Protein AF-A0A7Y5U9M5-F1 (afdb_monomer_lite)

Radius of gyration: 32.11 Å; chains: 1; bounding box: 83×73×86 Å

pLDDT: mean 71.83, std 17.5, range [29.53, 98.44]

Foldseek 3Di:
DQDPVNVVVLVVVLVVLLVLLLLLLLLLVVLVDDDDPVSCVVNCVVCVVLVDDDPSVLSNDPVSVVVSLVRVLVSCCVPPNNVSSLSSVLSNQVNNVDDDDDDDPDDDLPPDAAGDDVNLVSLVVVLVVCVPDDDVSVVVCVVVNSNSVSRNVNVVLVVQLVVLLVVLVVVVVVVVVVCVVDVPDPDPLQQPPFDLSLLLLLLLLLLLLQLLLCQFQPPQWDWDDFVSQQKTKIDRVVRWIKIKGDDPFWIKIFTADPVLQPPVLLDQLVRADLCVQVPPPDPVCVVVNVVRCPPPSNRTQHMAIDGPVDGDGRPRPDPLRSLLVSLSRGDLVCCLDPPPVNDPSSQWADPLSSVLSSVQSNQLSNQEEEQDPVNLCRSLPQQTGPVSDDRGQRDPVSVVVSQVSSVSSRYHYDHDPVSNVVSVVVVVVVLVVVPVVQDDPLQVQCLVCLLVLPLVSVVVSVVVVHDQFFWHAQPPDPPLDRDGTGGSLSNNLSSVSVNSNVSSVVSPRDQDDPDDDGSLQSCLVVLPLVSNLSSLVRVPDLQPVPVVSLLSNLVRHDLSSNVSCLVSNNCVDPDPCLVVSLVVCVVVVNPVSSVVVVVSVVVD

Structure (mmCIF, N/CA/C/O backbone):
data_AF-A0A7Y5U9M5-F1
#
_entry.id   AF-A0A7Y5U9M5-F1
#
loop_
_atom_site.group_PDB
_atom_site.id
_atom_site.type_symbol
_atom_site.label_atom_id
_atom_site.label_alt_id
_atom_site.label_comp_id
_atom_site.label_asym_id
_atom_site.label_entity_id
_atom_site.label_seq_id
_atom_site.pdbx_PDB_ins_code
_atom_site.Cartn_x
_atom_site.Cartn_y
_atom_site.Cartn_z
_atom_site.occupancy
_atom_site.B_iso_or_equiv
_atom_site.auth_seq_id
_atom_site.auth_comp_id
_atom_site.auth_asym_id
_atom_site.auth_atom_id
_atom_site.pdbx_PDB_model_num
ATOM 1 N N . MET A 1 1 ? -13.074 -45.684 49.485 1.00 35.47 1 MET A N 1
ATOM 2 C CA . MET A 1 1 ? -12.144 -45.750 48.340 1.00 35.47 1 MET A CA 1
ATOM 3 C C . MET A 1 1 ? -12.939 -46.248 47.148 1.00 35.47 1 MET A C 1
ATOM 5 O O . MET A 1 1 ? -13.396 -47.381 47.178 1.00 35.47 1 MET A O 1
ATOM 9 N N . SER A 1 2 ? -13.205 -45.363 46.191 1.00 40.41 2 SER A N 1
ATOM 10 C CA . SER A 1 2 ? -13.848 -45.695 44.913 1.00 40.41 2 SER A CA 1
ATOM 11 C C . SER A 1 2 ? -12.872 -46.518 44.072 1.00 40.41 2 SER A C 1
ATOM 13 O O . SER A 1 2 ? -11.686 -46.189 44.046 1.00 40.41 2 SER A O 1
ATOM 15 N N . THR A 1 3 ? -13.321 -47.587 43.414 1.00 57.59 3 THR A N 1
ATOM 16 C CA . THR A 1 3 ? -12.442 -48.372 42.531 1.00 57.59 3 THR A CA 1
ATOM 17 C C . THR A 1 3 ? -12.137 -47.595 41.242 1.00 57.59 3 THR A C 1
ATOM 19 O O . THR A 1 3 ? -12.867 -46.674 40.874 1.00 57.59 3 THR A O 1
ATOM 22 N N . ALA A 1 4 ? -11.064 -47.944 40.524 1.00 40.47 4 ALA A N 1
ATOM 23 C CA . ALA A 1 4 ? -10.735 -47.318 39.234 1.00 40.47 4 ALA A CA 1
ATOM 24 C C . ALA A 1 4 ? -11.884 -47.450 38.208 1.00 40.47 4 ALA A C 1
ATOM 26 O O . ALA A 1 4 ? -12.115 -46.553 37.398 1.00 40.47 4 ALA A O 1
ATOM 27 N N . THR A 1 5 ? -12.652 -48.538 38.296 1.00 49.06 5 THR A N 1
ATOM 28 C CA . THR A 1 5 ? -13.849 -48.788 37.485 1.00 49.06 5 THR A CA 1
ATOM 29 C C . THR A 1 5 ? -14.999 -47.849 37.852 1.00 49.06 5 THR A C 1
ATOM 31 O O . THR A 1 5 ? -15.669 -47.328 36.963 1.00 49.06 5 THR A O 1
ATOM 34 N N . ASP A 1 6 ? -15.195 -47.559 39.141 1.00 47.66 6 ASP A N 1
ATOM 35 C CA . ASP A 1 6 ? -16.184 -46.572 39.591 1.00 47.66 6 ASP A CA 1
ATOM 36 C C . ASP A 1 6 ? -15.837 -45.166 39.081 1.00 47.66 6 ASP A C 1
ATOM 38 O O . ASP A 1 6 ? -16.722 -44.432 38.647 1.00 47.66 6 ASP A O 1
ATOM 42 N N . MET A 1 7 ? -14.545 -44.823 39.028 1.00 43.31 7 MET A N 1
ATOM 43 C CA . MET A 1 7 ? -14.071 -43.525 38.535 1.00 43.31 7 MET A CA 1
ATOM 44 C C . MET A 1 7 ? -14.220 -43.379 37.012 1.00 43.31 7 MET A C 1
ATOM 46 O O . MET A 1 7 ? -14.687 -42.342 36.540 1.00 43.31 7 MET A O 1
ATOM 50 N N . GLN A 1 8 ? -13.923 -44.427 36.232 1.00 47.78 8 GLN A N 1
ATOM 51 C CA . GLN A 1 8 ? -14.200 -44.447 34.787 1.00 47.78 8 GLN A CA 1
ATOM 52 C C . GLN A 1 8 ? -15.697 -44.330 34.484 1.00 47.78 8 GLN A C 1
ATOM 54 O O . GLN A 1 8 ? -16.087 -43.571 33.596 1.00 47.78 8 GLN A O 1
ATOM 59 N N . ASN A 1 9 ? -16.544 -45.022 35.250 1.00 54.66 9 ASN A N 1
ATOM 60 C CA . ASN A 1 9 ? -17.996 -44.912 35.121 1.00 54.66 9 ASN A CA 1
ATOM 61 C C . ASN A 1 9 ? -18.490 -43.497 35.458 1.00 54.66 9 ASN A C 1
ATOM 63 O O . ASN A 1 9 ? -19.396 -42.984 34.802 1.00 54.66 9 ASN A O 1
ATOM 67 N N . HIS A 1 10 ? -17.882 -42.840 36.448 1.00 51.94 10 HIS A N 1
ATOM 68 C CA . HIS A 1 10 ? -18.215 -41.467 36.831 1.00 51.94 10 HIS A CA 1
ATOM 69 C C . HIS A 1 10 ? -17.787 -40.447 35.762 1.00 51.94 10 HIS A C 1
ATOM 71 O O . HIS A 1 10 ? -18.554 -39.549 35.418 1.00 51.94 10 HIS A O 1
ATOM 77 N N . MET A 1 11 ? -16.613 -40.636 35.154 1.00 48.91 11 MET A N 1
ATOM 78 C CA . MET A 1 11 ? -16.117 -39.805 34.048 1.00 48.91 11 MET A CA 1
ATOM 79 C C . MET A 1 11 ? -16.926 -39.984 32.761 1.00 48.91 11 MET A C 1
ATOM 81 O O . MET A 1 11 ? -17.220 -39.004 32.073 1.00 48.91 11 MET A O 1
ATOM 85 N N . GLN A 1 12 ? -17.335 -41.215 32.444 1.00 63.88 12 GLN A N 1
ATOM 86 C CA . GLN A 1 12 ? -18.199 -41.472 31.293 1.00 63.88 12 GLN A CA 1
ATOM 87 C C . GLN A 1 12 ? -19.565 -40.794 31.472 1.00 63.88 12 GLN A C 1
ATOM 89 O O . GLN A 1 12 ? -20.034 -40.127 30.555 1.00 63.88 12 GLN A O 1
ATOM 94 N N . ARG A 1 13 ? -20.134 -40.831 32.686 1.00 60.91 13 ARG A N 1
ATOM 95 C CA . ARG A 1 13 ? -21.370 -40.103 33.021 1.00 60.91 13 ARG A CA 1
ATOM 96 C C . ARG A 1 13 ? -21.237 -38.591 32.832 1.00 60.91 13 ARG A C 1
ATOM 98 O O . ARG A 1 13 ? -22.151 -37.980 32.289 1.00 60.91 13 ARG A O 1
ATOM 105 N N . TYR A 1 14 ? -20.116 -37.979 33.219 1.00 55.31 14 TYR A N 1
ATOM 106 C CA . TYR A 1 14 ? -19.903 -36.545 32.979 1.00 55.31 14 TYR A CA 1
ATOM 107 C C . TYR A 1 14 ? -19.755 -36.203 31.495 1.00 55.31 14 TYR A C 1
ATOM 109 O O . TYR A 1 14 ? -20.296 -35.190 31.051 1.00 55.31 14 TYR A O 1
ATOM 117 N N . ARG A 1 15 ? -19.097 -37.060 30.704 1.00 60.75 15 ARG A N 1
ATOM 118 C CA . ARG A 1 15 ? -19.025 -36.899 29.242 1.00 60.75 15 ARG A CA 1
ATOM 119 C C . ARG A 1 15 ? -20.397 -37.021 28.584 1.00 60.75 15 ARG A C 1
ATOM 121 O O . ARG A 1 15 ? -20.705 -36.241 27.685 1.00 60.75 15 ARG A O 1
ATOM 128 N N . ASP A 1 16 ? -21.223 -37.954 29.043 1.00 64.31 16 ASP A N 1
ATOM 129 C CA . ASP A 1 16 ? -22.574 -38.153 28.519 1.00 64.31 16 ASP A CA 1
ATOM 130 C C . ASP A 1 16 ? -23.495 -36.978 28.895 1.00 64.31 16 ASP A C 1
ATOM 132 O O . ASP A 1 16 ? -24.218 -36.472 28.038 1.00 64.31 16 ASP A O 1
ATOM 136 N N . LEU A 1 17 ? -23.393 -36.453 30.124 1.00 58.62 17 LEU A N 1
ATOM 137 C CA . LEU A 1 17 ? -24.101 -35.240 30.562 1.00 58.62 17 LEU A CA 1
ATOM 138 C C . LEU A 1 17 ? -23.657 -33.986 29.794 1.00 58.62 17 LEU A C 1
ATOM 140 O O . LEU A 1 17 ? -24.492 -33.148 29.445 1.00 58.62 17 LEU A O 1
ATOM 144 N N . TRP A 1 18 ? -22.363 -33.867 29.489 1.00 59.00 18 TRP A N 1
ATOM 145 C CA . TRP A 1 18 ? -21.826 -32.783 28.665 1.00 59.00 18 TRP A CA 1
ATOM 146 C C . TRP A 1 18 ? -22.365 -32.851 27.232 1.00 59.00 18 TRP A C 1
ATOM 148 O O . TRP A 1 18 ? -22.910 -31.872 26.722 1.00 59.00 18 TRP A O 1
ATOM 158 N N . ARG A 1 19 ? -22.298 -34.029 26.596 1.00 63.88 19 ARG A N 1
ATOM 159 C CA . ARG A 1 19 ? -22.855 -34.269 25.251 1.00 63.88 19 ARG A CA 1
ATOM 160 C C . ARG A 1 19 ? -24.357 -34.003 25.196 1.00 63.88 19 ARG A C 1
ATOM 162 O O . ARG A 1 19 ? -24.828 -33.393 24.236 1.00 63.88 19 ARG A O 1
ATOM 169 N N . LEU A 1 20 ? -25.092 -34.400 26.235 1.00 66.44 20 LEU A N 1
ATOM 170 C CA . LEU A 1 20 ? -26.520 -34.126 26.361 1.00 66.44 20 LEU A CA 1
ATOM 171 C C . LEU A 1 20 ? -26.799 -32.618 26.398 1.00 66.44 20 LEU A C 1
ATOM 173 O O . LEU A 1 20 ? -27.662 -32.154 25.657 1.00 66.44 20 LEU A O 1
ATOM 177 N N . GLY A 1 21 ? -26.049 -31.854 27.202 1.00 65.00 21 GLY A N 1
ATOM 178 C CA . GLY A 1 21 ? -26.156 -30.392 27.263 1.00 65.00 21 GLY A CA 1
ATOM 179 C C . GLY A 1 21 ? -25.897 -29.718 25.911 1.00 65.00 21 GLY A C 1
ATOM 180 O O . GLY A 1 21 ? -26.667 -28.849 25.498 1.00 65.00 21 GLY A O 1
ATOM 181 N N . LEU A 1 22 ? -24.881 -30.180 25.174 1.00 57.81 22 LEU A N 1
ATOM 182 C CA . LEU A 1 22 ? -24.557 -29.679 23.833 1.00 57.81 22 LEU A CA 1
ATOM 183 C C . LEU A 1 22 ? -25.668 -29.968 22.805 1.00 57.81 22 LEU A C 1
ATOM 185 O O . LEU A 1 22 ? -26.061 -29.075 22.049 1.00 57.81 22 LEU A O 1
ATOM 189 N N . HIS A 1 23 ? -26.209 -31.192 22.772 1.00 62.47 23 HIS A N 1
ATOM 190 C CA . HIS A 1 23 ? -27.311 -31.553 21.867 1.00 62.47 23 HIS A CA 1
ATOM 191 C C . HIS A 1 23 ? -28.582 -30.751 22.146 1.00 62.47 23 HIS A C 1
ATOM 193 O O . HIS A 1 23 ? -29.261 -30.301 21.222 1.00 62.47 23 HIS A O 1
ATOM 199 N N . PHE A 1 24 ? -28.876 -30.513 23.417 1.00 62.59 24 PHE A N 1
ATOM 200 C CA . PHE A 1 24 ? -30.044 -29.749 23.822 1.00 62.59 24 PHE A CA 1
ATOM 201 C C . PHE A 1 24 ? -29.973 -28.276 23.424 1.00 62.59 24 PHE A C 1
ATOM 203 O O . PHE A 1 24 ? -30.939 -27.724 22.898 1.00 62.59 24 PHE A O 1
ATOM 210 N N . ALA A 1 25 ? -28.819 -27.648 23.637 1.00 61.28 25 ALA A N 1
ATOM 211 C CA . ALA A 1 25 ? -28.584 -26.265 23.249 1.00 61.28 25 ALA A CA 1
ATOM 212 C C . ALA A 1 25 ? -28.542 -26.084 21.719 1.00 61.28 25 ALA A C 1
ATOM 214 O O . ALA A 1 25 ? -28.871 -25.014 21.205 1.00 61.28 25 ALA A O 1
ATOM 215 N N . SER A 1 26 ? -28.184 -27.133 20.970 1.00 60.69 26 SER A N 1
ATOM 216 C CA . SER A 1 26 ? -28.336 -27.171 19.510 1.00 60.69 26 SER A CA 1
ATOM 217 C C . SER A 1 26 ? -29.819 -27.199 19.095 1.00 60.69 26 SER A C 1
ATOM 219 O O . SER A 1 26 ? -30.265 -26.363 18.305 1.00 60.69 26 SER A O 1
ATOM 221 N N . LEU A 1 27 ? -30.631 -28.069 19.709 1.00 59.12 27 LEU A N 1
ATOM 222 C CA . LEU A 1 27 ? -32.081 -28.141 19.464 1.00 59.12 27 LEU A CA 1
ATOM 223 C C . LEU A 1 27 ? -32.822 -26.849 19.842 1.00 59.12 27 LEU A C 1
ATOM 225 O O . LEU A 1 27 ? -33.744 -26.436 19.139 1.00 59.12 27 LEU A O 1
ATOM 229 N N . ALA A 1 28 ? -32.406 -26.193 20.927 1.00 59.50 28 ALA A N 1
ATOM 230 C CA . ALA A 1 28 ? -32.986 -24.942 21.413 1.00 59.50 28 ALA A CA 1
ATOM 231 C C . ALA A 1 28 ? -32.762 -23.743 20.466 1.00 59.50 28 ALA A C 1
ATOM 233 O O . ALA A 1 28 ? -33.541 -22.785 20.514 1.00 59.50 28 ALA A O 1
ATOM 234 N N . ARG A 1 29 ? -31.737 -23.806 19.599 1.00 61.91 29 ARG A N 1
ATOM 235 C CA . ARG A 1 29 ? -31.401 -22.769 18.604 1.00 61.91 29 ARG A CA 1
ATOM 236 C C . ARG A 1 29 ? -32.060 -22.983 17.239 1.00 61.91 29 ARG A C 1
ATOM 238 O O . ARG A 1 29 ? -32.345 -22.008 16.550 1.00 61.91 29 ARG A O 1
ATOM 245 N N . GLY A 1 30 ? -32.392 -24.222 16.869 1.00 53.19 30 GLY A N 1
ATOM 246 C CA . GLY A 1 30 ? -33.055 -24.542 15.593 1.00 53.19 30 GLY A CA 1
ATOM 247 C C . GLY A 1 30 ? -34.538 -24.135 15.478 1.00 53.19 30 GLY A C 1
ATOM 248 O O . GLY A 1 30 ? -35.141 -24.301 14.418 1.00 53.19 30 GLY A O 1
ATOM 249 N N . SER A 1 31 ? -35.164 -23.601 16.533 1.00 46.44 31 SER A N 1
ATOM 250 C CA . SER A 1 31 ? -36.631 -23.539 16.671 1.00 46.44 31 SER A CA 1
ATOM 251 C C . SER A 1 31 ? -37.363 -22.397 15.945 1.00 46.44 31 SER A C 1
ATOM 253 O O . SER A 1 31 ? -38.561 -22.219 16.162 1.00 46.44 31 SER A O 1
ATOM 255 N N . ARG A 1 32 ? -36.731 -21.679 15.001 1.00 44.66 32 ARG A N 1
ATOM 256 C CA . ARG A 1 32 ? -37.495 -20.838 14.047 1.00 44.66 32 ARG A CA 1
ATOM 257 C C . ARG A 1 32 ? -38.193 -21.653 12.946 1.00 44.66 32 ARG A C 1
ATOM 259 O O . ARG A 1 32 ? -39.055 -21.118 12.257 1.00 44.66 32 ARG A O 1
ATOM 266 N N . THR A 1 33 ? -37.899 -22.951 12.812 1.00 46.38 33 THR A N 1
ATOM 267 C CA . THR A 1 33 ? -38.655 -23.878 11.949 1.00 46.38 33 THR A CA 1
ATOM 268 C C . THR A 1 33 ? -39.041 -25.157 12.700 1.00 46.38 33 THR A C 1
ATOM 270 O O . THR A 1 33 ? -38.422 -25.518 13.699 1.00 46.38 33 THR A O 1
ATOM 273 N N . LYS A 1 34 ? -40.125 -25.819 12.261 1.00 50.22 34 LYS A N 1
ATOM 274 C CA . LYS A 1 34 ? -40.703 -27.013 12.906 1.00 50.22 34 LYS A CA 1
ATOM 275 C C . LYS A 1 34 ? -39.633 -28.094 13.126 1.00 50.22 34 LYS A C 1
ATOM 277 O O . LYS A 1 34 ? -39.193 -28.728 12.168 1.00 50.22 34 LYS A O 1
ATOM 282 N N . LEU A 1 35 ? -39.267 -28.338 14.386 1.00 51.41 35 LEU A N 1
ATOM 283 C CA . LEU A 1 35 ? -38.399 -29.452 14.773 1.00 51.41 35 LEU A CA 1
ATOM 284 C C . LEU A 1 35 ? -39.036 -30.779 14.332 1.00 51.41 35 LEU A C 1
ATOM 286 O O . LEU A 1 35 ? -40.185 -31.074 14.672 1.00 51.41 35 LEU A O 1
ATOM 290 N N . LYS A 1 36 ? -38.298 -31.584 13.559 1.00 60.91 36 LYS A N 1
ATOM 291 C CA . LYS A 1 36 ? -38.749 -32.922 13.155 1.00 60.91 36 LYS A CA 1
ATOM 292 C C . LYS A 1 36 ? -38.707 -33.859 14.375 1.00 60.91 36 LYS A C 1
ATOM 294 O O . LYS A 1 36 ? -37.698 -33.848 15.078 1.00 60.91 36 LYS A O 1
ATOM 299 N N . PRO A 1 37 ? -39.724 -34.714 14.599 1.00 56.72 37 PRO A N 1
ATOM 300 C CA . PRO A 1 37 ? -39.758 -35.661 15.723 1.00 56.72 37 PRO A CA 1
ATOM 301 C C . PRO A 1 37 ? -38.482 -36.505 15.885 1.00 56.72 37 PRO A C 1
ATOM 303 O O . PRO A 1 37 ? -38.030 -36.724 17.002 1.00 56.72 37 PRO A O 1
ATOM 306 N N . ALA A 1 38 ? -37.838 -36.880 14.774 1.00 61.91 38 ALA A N 1
ATOM 307 C CA . ALA A 1 38 ? -36.602 -37.666 14.770 1.00 61.91 38 ALA A CA 1
ATOM 308 C C . ALA A 1 38 ? -35.398 -36.982 15.451 1.00 61.91 38 ALA A C 1
ATOM 310 O O . ALA A 1 38 ? -34.508 -37.671 15.933 1.00 61.91 38 ALA A O 1
ATOM 311 N N . ALA A 1 39 ? -35.362 -35.646 15.522 1.00 54.78 39 ALA A N 1
ATOM 312 C CA . ALA A 1 39 ? -34.284 -34.915 16.194 1.00 54.78 39 ALA A CA 1
ATOM 313 C C . ALA A 1 39 ? -34.460 -34.864 17.725 1.00 54.78 39 ALA A C 1
ATOM 315 O O . ALA A 1 39 ? -33.539 -34.487 18.442 1.00 54.78 39 ALA A O 1
ATOM 316 N N . ILE A 1 40 ? -35.648 -35.222 18.225 1.00 60.41 40 ILE A N 1
ATOM 317 C CA . ILE A 1 40 ? -36.034 -35.087 19.635 1.00 60.41 40 ILE A CA 1
ATOM 318 C C . ILE A 1 40 ? -35.917 -36.422 20.377 1.00 60.41 40 ILE A C 1
ATOM 320 O O . ILE A 1 40 ? -35.647 -36.416 21.577 1.00 60.41 40 ILE A O 1
ATOM 324 N N . GLU A 1 41 ? -36.081 -37.557 19.690 1.00 65.00 41 GLU A N 1
ATOM 325 C CA . GLU A 1 41 ? -36.071 -38.872 20.349 1.00 65.00 41 GLU A CA 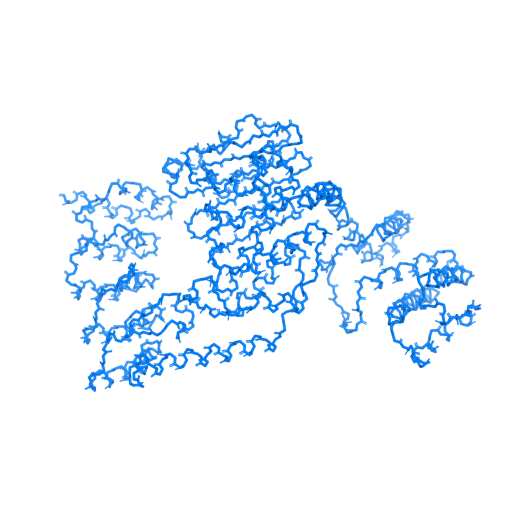1
ATOM 326 C C . GLU A 1 41 ? -34.776 -39.208 21.103 1.00 65.00 41 GLU A C 1
ATOM 328 O O . GLU A 1 41 ? -34.887 -39.585 22.267 1.00 65.00 41 GLU A O 1
ATOM 333 N N . PRO A 1 42 ? -33.560 -38.943 20.581 1.00 63.12 42 PRO A N 1
ATOM 334 C CA . PRO A 1 42 ? -32.332 -39.223 21.333 1.00 63.12 42 PRO A CA 1
ATOM 335 C C . PRO A 1 42 ? -32.248 -38.463 22.663 1.00 63.12 42 PRO A C 1
ATOM 337 O O . PRO A 1 42 ? -31.603 -38.897 23.611 1.00 63.12 42 PRO A O 1
ATOM 340 N N . VAL A 1 43 ? -32.902 -37.305 22.738 1.00 61.16 43 VAL A N 1
ATOM 341 C CA . VAL A 1 43 ? -32.942 -36.471 23.937 1.00 61.16 43 VAL A CA 1
ATOM 342 C C . VAL A 1 43 ? -34.038 -36.929 24.897 1.00 61.16 43 VAL A C 1
ATOM 344 O O . VAL A 1 43 ? -33.854 -36.882 26.116 1.00 61.16 43 VAL A O 1
ATOM 347 N N . ARG A 1 44 ? -35.171 -37.400 24.367 1.00 68.81 44 ARG A N 1
ATOM 348 C CA . ARG A 1 44 ? -36.243 -37.995 25.167 1.00 68.81 44 ARG A CA 1
ATOM 349 C C . ARG A 1 44 ? -35.776 -39.285 25.839 1.00 68.81 44 ARG A C 1
ATOM 351 O O . ARG A 1 44 ? -35.980 -39.412 27.042 1.00 68.81 44 ARG A O 1
ATOM 358 N N . ASP A 1 45 ? -35.073 -40.148 25.111 1.00 66.06 45 ASP A N 1
ATOM 359 C CA . ASP A 1 45 ? -34.551 -41.425 25.615 1.00 66.06 45 ASP A CA 1
ATOM 360 C C . ASP A 1 45 ? -33.601 -41.252 26.811 1.00 66.06 45 ASP A C 1
ATOM 362 O O . ASP A 1 45 ? -33.526 -42.115 27.684 1.00 66.06 45 ASP A O 1
ATOM 366 N N . VAL A 1 46 ? -32.901 -40.115 26.891 1.00 63.84 46 VAL A N 1
ATOM 367 C CA . VAL A 1 46 ? -32.001 -39.798 28.011 1.00 63.84 46 VAL A CA 1
ATOM 368 C C . VAL A 1 46 ? -32.739 -39.138 29.180 1.00 63.84 46 VAL A C 1
ATOM 370 O O . VAL A 1 46 ? -32.397 -39.368 30.338 1.00 63.84 46 VAL A O 1
ATOM 373 N N . LEU A 1 47 ? -33.760 -38.321 28.910 1.00 64.69 47 LEU A N 1
ATOM 374 C CA . LEU A 1 47 ? -34.474 -37.560 29.940 1.00 64.69 47 LEU A CA 1
ATOM 375 C C . LEU A 1 47 ? -35.635 -38.308 30.600 1.00 64.69 47 LEU A C 1
ATOM 377 O O . LEU A 1 47 ? -35.943 -38.058 31.768 1.00 64.69 47 LEU A O 1
ATOM 381 N N . GLU A 1 48 ? -36.286 -39.212 29.876 1.00 74.12 48 GLU A N 1
ATOM 382 C CA . GLU A 1 48 ? -37.430 -39.965 30.381 1.00 74.12 48 GLU A CA 1
ATOM 383 C C . GLU A 1 48 ? -37.057 -40.894 31.556 1.00 74.12 48 GLU A C 1
ATOM 385 O O . GLU A 1 48 ? -37.770 -40.867 32.565 1.00 74.12 48 GLU A O 1
ATOM 390 N N . PRO A 1 49 ? -35.898 -41.590 31.548 1.00 73.06 49 PRO A N 1
ATOM 391 C CA . PRO A 1 49 ? -35.396 -42.311 32.721 1.00 73.06 49 PRO A CA 1
ATOM 392 C C . PRO A 1 49 ? -35.093 -41.408 33.928 1.00 73.06 49 PRO A C 1
ATOM 394 O O . PRO A 1 49 ? -35.149 -41.866 35.068 1.00 73.06 49 PRO A O 1
ATOM 397 N N . LEU A 1 50 ? -34.810 -40.119 33.699 1.00 64.69 50 LEU A N 1
ATOM 398 C CA . LEU A 1 50 ? -34.603 -39.115 34.752 1.00 64.69 50 LEU A CA 1
ATOM 399 C C . LEU A 1 50 ? -35.930 -38.522 35.270 1.00 64.69 50 LEU A C 1
ATOM 401 O O . LEU A 1 50 ? -35.926 -37.629 36.119 1.00 64.69 50 LEU A O 1
ATOM 405 N N . GLY A 1 51 ? -37.075 -38.996 34.761 1.00 76.81 51 GLY A N 1
ATOM 406 C CA . GLY A 1 51 ? -38.408 -38.508 35.114 1.00 76.81 51 GLY A CA 1
ATOM 407 C C . GLY A 1 51 ? -38.740 -37.131 34.532 1.00 76.81 51 GLY A C 1
ATOM 408 O O . GLY A 1 51 ? -39.697 -36.495 34.979 1.00 76.81 51 GLY A O 1
ATOM 409 N N . VAL A 1 52 ? -37.971 -36.648 33.550 1.00 74.38 52 VAL A N 1
ATOM 410 C CA . VAL A 1 52 ? -38.181 -35.339 32.921 1.00 74.38 52 VAL A CA 1
ATOM 411 C C . VAL A 1 52 ? -38.987 -35.510 31.639 1.00 74.38 52 VAL A C 1
ATOM 413 O O . VAL A 1 52 ? -38.506 -36.047 30.645 1.00 74.38 52 VAL A O 1
ATOM 416 N N . ARG A 1 53 ? -40.223 -35.000 31.632 1.00 78.75 53 ARG A N 1
ATOM 417 C CA . ARG A 1 53 ? -41.044 -34.932 30.416 1.00 78.75 53 ARG A CA 1
ATOM 418 C C . ARG A 1 53 ? -40.816 -33.614 29.691 1.00 78.75 53 ARG A C 1
ATOM 420 O O . ARG A 1 53 ? -41.220 -32.550 30.155 1.00 78.75 53 ARG A O 1
ATOM 427 N N . LEU A 1 54 ? -40.199 -33.708 28.523 1.00 72.50 54 LEU A N 1
ATOM 428 C CA . LEU A 1 54 ? -39.958 -32.583 27.631 1.00 72.50 54 LEU A CA 1
ATOM 429 C C . LEU A 1 54 ? -41.257 -32.095 26.977 1.00 72.50 54 LEU A C 1
ATOM 431 O O . LEU A 1 54 ? -41.869 -32.813 26.186 1.00 72.50 54 LEU A O 1
ATOM 435 N N . ASN A 1 55 ? -41.647 -30.846 27.241 1.00 76.44 55 ASN A N 1
ATOM 436 C CA . ASN A 1 55 ? -42.685 -30.177 26.458 1.00 76.44 55 ASN A CA 1
ATOM 437 C C . ASN A 1 55 ? -42.036 -29.364 25.333 1.00 76.44 55 ASN A C 1
ATOM 439 O O . ASN A 1 55 ? -41.673 -28.203 25.507 1.00 76.44 55 ASN A O 1
ATOM 443 N N . VAL A 1 56 ? -41.915 -29.991 24.164 1.00 70.00 56 VAL A N 1
ATOM 444 C CA . VAL A 1 56 ? -41.271 -29.415 22.973 1.00 70.00 56 VAL A CA 1
ATOM 445 C C . VAL A 1 56 ? -41.922 -28.092 22.551 1.00 70.00 56 VAL A C 1
ATOM 447 O O . VAL A 1 56 ? -41.226 -27.184 22.108 1.00 70.00 56 VAL A O 1
ATOM 450 N N . GLY A 1 57 ? -43.237 -27.939 22.747 1.00 69.25 57 GLY A N 1
ATOM 451 C CA . GLY A 1 57 ? -43.949 -26.700 22.424 1.00 69.25 57 GLY A CA 1
ATOM 452 C C . GLY A 1 57 ? -43.498 -25.501 23.263 1.00 69.25 57 GLY A C 1
ATOM 453 O O . GLY A 1 57 ? -43.561 -24.372 22.789 1.00 69.25 57 GLY A O 1
ATOM 454 N N . LYS A 1 58 ? -42.987 -25.736 24.480 1.00 72.38 58 LYS A N 1
ATOM 455 C CA . LYS A 1 58 ? -42.450 -24.681 25.351 1.00 72.38 58 LYS A CA 1
ATOM 456 C C . LYS A 1 58 ? -41.006 -24.300 25.013 1.00 72.38 58 LYS A C 1
ATOM 458 O O . LYS A 1 58 ? -40.609 -23.184 25.302 1.00 72.38 58 LYS A O 1
ATOM 463 N N . LEU A 1 59 ? -40.236 -25.155 24.337 1.00 64.88 59 LEU A N 1
ATOM 464 C CA . LEU A 1 59 ? -38.864 -24.824 23.911 1.00 64.88 59 LEU A CA 1
ATOM 465 C C . LEU A 1 59 ? -38.796 -23.741 22.820 1.00 64.88 59 LEU A C 1
ATOM 467 O O . LEU A 1 59 ? -37.714 -23.242 22.511 1.00 64.88 59 LEU A O 1
ATOM 471 N N . ALA A 1 60 ? -39.937 -23.387 22.224 1.00 65.00 60 ALA A N 1
ATOM 472 C CA . ALA A 1 60 ? -40.039 -22.307 21.251 1.00 65.00 60 ALA A CA 1
ATOM 473 C C . ALA A 1 60 ? -39.975 -20.906 21.890 1.00 65.00 60 ALA A C 1
ATOM 475 O O . ALA A 1 60 ? -39.753 -19.933 21.173 1.00 65.00 60 ALA A O 1
ATOM 476 N N . THR A 1 61 ? -40.157 -20.789 23.211 1.00 72.50 61 THR A N 1
ATOM 477 C CA . THR A 1 61 ? -40.075 -19.515 23.938 1.00 72.50 61 THR A CA 1
ATOM 478 C C . THR A 1 61 ? -38.877 -19.502 24.882 1.00 72.50 61 THR A C 1
ATOM 480 O O . THR A 1 61 ? -38.453 -20.539 25.388 1.00 72.50 61 THR A O 1
ATOM 483 N N . GLU A 1 62 ? -38.321 -18.318 25.127 1.00 69.31 62 GLU A N 1
ATOM 484 C CA . GLU A 1 62 ? -37.191 -18.120 26.043 1.00 69.31 62 GLU A CA 1
ATOM 485 C C . GLU A 1 62 ? -37.522 -18.590 27.466 1.00 69.31 62 GLU A C 1
ATOM 487 O O . GLU A 1 62 ? -36.829 -19.445 28.010 1.00 69.31 62 GLU A O 1
ATOM 492 N N . GLU A 1 63 ? -38.682 -18.184 27.987 1.00 73.88 63 GLU A N 1
ATOM 493 C CA . GLU A 1 63 ? -39.191 -18.612 29.295 1.00 73.88 63 GLU A CA 1
ATOM 494 C C . GLU A 1 63 ? -39.344 -20.142 29.404 1.00 73.88 63 GLU A C 1
ATOM 496 O O . GLU A 1 63 ? -39.054 -20.751 30.436 1.00 73.88 63 GLU A O 1
ATOM 501 N N . GLY A 1 64 ? -39.760 -20.806 28.321 1.00 75.44 64 GLY A N 1
ATOM 502 C CA . GLY A 1 64 ? -39.871 -22.259 28.299 1.00 75.44 64 GLY A CA 1
ATOM 503 C C . GLY A 1 64 ? -38.525 -22.977 28.158 1.00 75.44 64 GLY A C 1
ATOM 504 O O . GLY A 1 64 ? -38.387 -24.090 28.679 1.00 75.44 64 GLY A O 1
ATOM 505 N N . ARG A 1 65 ? -37.513 -22.353 27.536 1.00 75.94 65 ARG A N 1
ATOM 506 C CA . ARG A 1 65 ? -36.125 -22.847 27.540 1.00 75.94 65 ARG A CA 1
ATOM 507 C C . ARG A 1 65 ? -35.518 -22.770 28.937 1.00 75.94 65 ARG A C 1
ATOM 509 O O . ARG A 1 65 ? -34.976 -23.774 29.397 1.00 75.94 65 ARG A O 1
ATOM 516 N N . ASP A 1 66 ? -35.705 -21.663 29.646 1.00 73.12 66 ASP A N 1
ATOM 517 C CA . ASP A 1 66 ? -35.184 -21.482 31.007 1.00 73.12 66 ASP A CA 1
ATOM 518 C C . ASP A 1 66 ? -35.865 -22.396 32.029 1.00 73.12 66 ASP A C 1
ATOM 520 O O . ASP A 1 66 ? -35.202 -23.034 32.856 1.00 73.12 66 ASP A O 1
ATOM 524 N N . ALA A 1 67 ? -37.188 -22.553 31.934 1.00 75.00 67 ALA A N 1
ATOM 525 C CA . ALA A 1 67 ? -37.922 -23.519 32.748 1.00 75.00 67 ALA A CA 1
ATOM 526 C C . ALA A 1 67 ? -37.454 -24.964 32.488 1.00 75.00 67 ALA A C 1
ATOM 528 O O . ALA A 1 67 ? -37.322 -25.763 33.423 1.00 75.00 67 ALA A O 1
ATOM 529 N N . THR A 1 68 ? -37.159 -25.306 31.229 1.00 75.62 68 THR A N 1
ATOM 530 C CA . THR A 1 68 ? -36.650 -26.635 30.859 1.00 75.62 68 THR A CA 1
ATOM 531 C C . THR A 1 68 ? -35.226 -26.847 31.372 1.00 75.62 68 THR A C 1
ATOM 533 O O . THR A 1 68 ? -34.961 -27.880 31.987 1.00 75.62 68 THR A O 1
ATOM 536 N N . ARG A 1 69 ? -34.337 -25.857 31.218 1.00 76.31 69 ARG A N 1
ATOM 537 C CA . ARG A 1 69 ? -32.973 -25.870 31.774 1.00 76.31 69 ARG A CA 1
ATOM 538 C C . ARG A 1 69 ? -33.000 -26.110 33.281 1.00 76.31 69 ARG A C 1
ATOM 540 O O . ARG A 1 69 ? -32.322 -27.004 33.773 1.00 76.31 69 ARG A O 1
ATOM 547 N N . THR A 1 70 ? -33.845 -25.373 33.996 1.00 77.12 70 THR A N 1
ATOM 548 C CA . THR A 1 70 ? -34.002 -25.487 35.453 1.00 77.12 70 THR A CA 1
ATOM 549 C C . THR A 1 70 ? -34.491 -26.880 35.860 1.00 77.12 70 THR A C 1
ATOM 551 O O . THR A 1 70 ? -33.959 -27.487 36.791 1.00 77.12 70 THR A O 1
ATOM 554 N N . THR A 1 71 ? -35.464 -27.427 35.127 1.00 76.19 71 THR A N 1
ATOM 555 C CA . THR A 1 71 ? -36.021 -28.766 35.381 1.00 76.19 71 THR A CA 1
ATOM 556 C C . THR A 1 71 ? -34.988 -29.868 35.146 1.00 76.19 71 THR A C 1
ATOM 558 O O . THR A 1 71 ? -34.875 -30.784 35.961 1.00 76.19 71 THR A O 1
ATOM 561 N N . ILE A 1 72 ? -34.205 -29.777 34.066 1.00 71.25 72 ILE A N 1
ATOM 562 C CA . ILE A 1 72 ? -33.161 -30.760 33.756 1.00 71.25 72 ILE A CA 1
ATOM 563 C C . ILE A 1 72 ? -32.017 -30.656 34.762 1.00 71.25 72 ILE A C 1
ATOM 565 O O . ILE A 1 72 ? -31.617 -31.680 35.306 1.00 71.25 72 ILE A O 1
ATOM 569 N N . SER A 1 73 ? -31.553 -29.450 35.099 1.00 71.75 73 SER A N 1
ATOM 570 C CA . SER A 1 73 ? -30.526 -29.264 36.132 1.00 71.75 73 SER A CA 1
ATOM 571 C C . SER A 1 73 ? -30.962 -29.843 37.482 1.00 71.75 73 SER A C 1
ATOM 573 O O . SER A 1 73 ? -30.174 -30.515 38.145 1.00 71.75 73 SER A O 1
ATOM 575 N N . ALA A 1 74 ? -32.230 -29.669 37.871 1.00 71.75 74 ALA A N 1
ATOM 576 C CA . ALA A 1 74 ? -32.774 -30.255 39.097 1.00 71.75 74 ALA A CA 1
ATOM 577 C C . ALA A 1 74 ? -32.890 -31.791 39.036 1.00 71.75 74 ALA A C 1
ATOM 579 O O . ALA A 1 74 ? -32.711 -32.466 40.052 1.00 71.75 74 ALA A O 1
ATOM 580 N N . ALA A 1 75 ? -33.189 -32.362 37.868 1.00 69.06 75 ALA A N 1
ATOM 581 C CA . ALA A 1 75 ? -33.241 -33.810 37.676 1.00 69.06 75 ALA A CA 1
ATOM 582 C C . ALA A 1 75 ? -31.841 -34.441 37.669 1.00 69.06 75 ALA A C 1
ATOM 584 O O . ALA A 1 75 ? -31.618 -35.445 38.344 1.00 69.06 75 ALA A O 1
ATOM 585 N N . VAL A 1 76 ? -30.877 -33.805 36.997 1.00 66.00 76 VAL A N 1
ATOM 586 C CA . VAL A 1 76 ? -29.462 -34.200 37.008 1.00 66.00 76 VAL A CA 1
ATOM 587 C C . VAL A 1 76 ? -28.908 -34.141 38.431 1.00 66.00 76 VAL A C 1
ATOM 589 O O . VAL A 1 76 ? -28.302 -35.112 38.873 1.00 66.00 76 VAL A O 1
ATOM 592 N N . ALA A 1 77 ? -29.202 -33.077 39.190 1.00 70.00 77 ALA A N 1
ATOM 593 C CA . ALA A 1 77 ? -28.810 -32.976 40.598 1.00 70.00 77 ALA A CA 1
ATOM 594 C C . ALA A 1 77 ? -29.378 -34.118 41.458 1.00 70.00 77 ALA A C 1
ATOM 596 O O . ALA A 1 77 ? -28.717 -34.617 42.365 1.00 70.00 77 ALA A O 1
ATOM 597 N N . ARG A 1 78 ? -30.613 -34.546 41.176 1.00 70.81 78 ARG A N 1
ATOM 598 C CA . ARG A 1 78 ? -31.289 -35.608 41.931 1.00 70.81 78 ARG A CA 1
ATOM 599 C C . ARG A 1 78 ? -30.707 -36.991 41.650 1.00 70.81 78 ARG A C 1
ATOM 601 O O . ARG A 1 78 ? -30.626 -37.802 42.564 1.00 70.81 78 ARG A O 1
ATOM 608 N N . VAL A 1 79 ? -30.342 -37.263 40.398 1.00 66.62 79 VAL A N 1
ATOM 609 C CA . VAL A 1 79 ? -29.874 -38.589 39.962 1.00 66.62 79 VAL A CA 1
ATOM 610 C C . VAL A 1 79 ? -28.361 -38.745 40.120 1.00 66.62 79 VAL A C 1
ATOM 612 O O . VAL A 1 79 ? -27.885 -39.836 40.425 1.00 66.62 79 VAL A O 1
ATOM 615 N N . HIS A 1 80 ? -27.603 -37.662 39.951 1.00 64.94 80 HIS A N 1
ATOM 616 C CA . HIS A 1 80 ? -26.140 -37.695 39.904 1.00 64.94 80 HIS A CA 1
ATOM 617 C C . HIS A 1 80 ? -25.461 -36.911 41.037 1.00 64.94 80 HIS A C 1
ATOM 619 O O . HIS A 1 80 ? -24.235 -36.856 41.080 1.00 64.94 80 HIS A O 1
ATOM 625 N N . GLY A 1 81 ? -26.239 -36.357 41.972 1.00 72.31 81 GLY A N 1
ATOM 626 C CA . GLY A 1 81 ? -25.744 -35.520 43.065 1.00 72.31 81 GLY A CA 1
ATOM 627 C C . GLY A 1 81 ? -25.658 -34.041 42.682 1.00 72.31 81 GLY A C 1
ATOM 628 O O . GLY A 1 81 ? -25.610 -33.684 41.502 1.00 72.31 81 GLY A O 1
ATOM 629 N N . SER A 1 82 ? -25.640 -33.165 43.692 1.00 65.50 82 SER A N 1
ATOM 630 C CA . SER A 1 82 ? -25.629 -31.699 43.534 1.00 65.50 82 SER A CA 1
ATOM 631 C C . SER A 1 82 ? -24.498 -31.183 42.644 1.00 65.50 82 SER A C 1
ATOM 633 O O . SER A 1 82 ? -24.662 -30.167 41.970 1.00 65.50 82 SER A O 1
ATOM 635 N N . ASP A 1 83 ? -23.390 -31.914 42.595 1.00 59.06 83 ASP A N 1
ATOM 636 C CA . ASP A 1 83 ? -22.144 -31.494 41.953 1.00 59.06 83 ASP A CA 1
ATOM 637 C C . ASP A 1 83 ? -22.169 -31.716 40.428 1.00 59.06 83 ASP A C 1
ATOM 639 O O . ASP A 1 83 ? -21.337 -31.178 39.699 1.00 59.06 83 ASP A O 1
ATOM 643 N N . ALA A 1 84 ? -23.164 -32.450 39.912 1.00 56.56 84 ALA A N 1
ATOM 644 C CA . ALA A 1 84 ? -23.343 -32.699 38.480 1.00 56.56 84 ALA A CA 1
ATOM 645 C C . ALA A 1 84 ? -24.158 -31.607 37.754 1.00 56.56 84 ALA A C 1
ATOM 647 O O . ALA A 1 84 ? -24.029 -31.430 36.540 1.00 56.56 84 ALA A O 1
ATOM 648 N N . ALA A 1 85 ? -24.983 -30.843 38.477 1.00 60.28 85 ALA A N 1
ATOM 649 C CA . ALA A 1 85 ? -25.793 -29.761 37.905 1.00 60.28 85 ALA A CA 1
ATOM 650 C C . ALA A 1 85 ? -24.980 -28.566 37.352 1.00 60.28 85 ALA A C 1
ATOM 652 O O . ALA A 1 85 ? -25.365 -28.029 36.304 1.00 60.28 85 ALA A O 1
ATOM 653 N N . PRO A 1 86 ? -23.854 -28.156 37.973 1.00 55.34 86 PRO A N 1
ATOM 654 C CA . PRO A 1 86 ? -22.962 -27.144 37.411 1.00 55.34 86 PRO A CA 1
ATOM 655 C C . PRO A 1 86 ? -22.383 -27.546 36.051 1.00 55.34 86 PRO A C 1
ATOM 657 O O . PRO A 1 86 ? -22.353 -26.722 35.144 1.00 55.34 86 PRO A O 1
ATOM 660 N N . ILE A 1 87 ? -22.009 -28.817 35.867 1.00 57.22 87 ILE A N 1
ATOM 661 C CA . ILE A 1 87 ? -21.392 -29.323 34.626 1.00 57.22 87 ILE A CA 1
ATOM 662 C C . ILE A 1 87 ? -22.384 -29.286 33.456 1.00 57.22 87 ILE A C 1
ATOM 664 O O . ILE A 1 87 ? -22.042 -28.814 32.373 1.00 57.22 87 ILE A O 1
ATOM 668 N N . PHE A 1 88 ? -23.638 -29.696 33.676 1.00 64.94 88 PHE A N 1
ATOM 669 C CA . PHE A 1 88 ? -24.699 -29.569 32.668 1.00 64.94 88 PHE A CA 1
ATOM 670 C C . PHE A 1 88 ? -24.996 -28.098 32.327 1.00 64.94 88 PHE A C 1
ATOM 672 O O . PHE A 1 88 ? -25.160 -27.736 31.161 1.00 64.94 88 PHE A O 1
ATOM 679 N N . SER A 1 89 ? -25.016 -27.229 33.341 1.00 61.91 89 SER A N 1
ATOM 680 C CA . SER A 1 89 ? -25.264 -25.794 33.159 1.00 61.91 89 SER A CA 1
ATOM 681 C C . SER A 1 89 ? -24.130 -25.094 32.401 1.00 61.91 89 SER A C 1
ATOM 683 O O . SER A 1 89 ? -24.412 -24.169 31.636 1.00 61.91 89 SER A O 1
ATOM 685 N N . LEU A 1 90 ? -22.887 -25.557 32.582 1.00 52.16 90 LEU A N 1
ATOM 686 C CA . LEU A 1 90 ? -21.694 -25.101 31.868 1.00 52.16 90 LEU A CA 1
ATOM 687 C C . LEU A 1 90 ? -21.708 -25.569 30.404 1.00 52.16 90 LEU A C 1
ATOM 689 O O . LEU A 1 90 ? -21.465 -24.763 29.513 1.00 52.16 90 LEU A O 1
ATOM 693 N N . ALA A 1 91 ? -22.070 -26.831 30.144 1.00 56.59 91 ALA A N 1
ATOM 694 C CA . ALA A 1 91 ? -22.215 -27.375 28.789 1.00 56.59 91 ALA A CA 1
ATOM 695 C C . ALA A 1 91 ? -23.285 -26.624 27.979 1.00 56.59 91 ALA A C 1
ATOM 697 O O . ALA A 1 91 ? -23.080 -26.298 26.810 1.00 56.59 91 ALA A O 1
ATOM 698 N N . TRP A 1 92 ? -24.418 -26.313 28.619 1.00 60.78 92 TRP A N 1
ATOM 699 C CA . TRP A 1 92 ? -25.496 -25.527 28.019 1.00 60.78 92 TRP A CA 1
ATOM 700 C C . TRP A 1 92 ? -25.033 -24.109 27.659 1.00 60.78 92 TRP A C 1
ATOM 702 O O . TRP A 1 92 ? -25.264 -23.649 26.543 1.00 60.78 92 TRP A O 1
ATOM 712 N N . ALA A 1 93 ? -24.349 -23.431 28.586 1.00 55.53 93 ALA A N 1
ATOM 713 C CA . ALA A 1 93 ? -23.826 -22.084 28.365 1.00 55.53 93 ALA A CA 1
ATOM 714 C C . ALA A 1 93 ? -22.726 -22.053 27.287 1.00 55.53 93 ALA A C 1
ATOM 716 O O . ALA A 1 93 ? -22.714 -21.158 26.450 1.00 55.53 93 ALA A O 1
ATOM 717 N N . ALA A 1 94 ? -21.834 -23.049 27.266 1.00 45.84 94 ALA A N 1
ATOM 718 C CA . ALA A 1 94 ? -20.765 -23.163 26.274 1.00 45.84 94 ALA A CA 1
ATOM 719 C C . ALA A 1 94 ? -21.302 -23.419 24.858 1.00 45.84 94 ALA A C 1
ATOM 721 O O . ALA A 1 94 ? -20.757 -22.909 23.879 1.00 45.84 94 ALA A O 1
ATOM 722 N N . ALA A 1 95 ? -22.388 -24.186 24.740 1.00 52.03 95 ALA A N 1
ATOM 723 C CA . ALA A 1 95 ? -23.028 -24.414 23.459 1.00 52.03 95 ALA A CA 1
ATOM 724 C C . ALA A 1 95 ? -23.610 -23.123 22.884 1.00 52.03 95 ALA A C 1
ATOM 726 O O . ALA A 1 95 ? -23.372 -22.870 21.707 1.00 52.03 95 ALA A O 1
ATOM 727 N N . ASP A 1 96 ? -24.298 -22.295 23.678 1.00 46.16 96 ASP A N 1
ATOM 728 C CA . ASP A 1 96 ? -25.006 -21.085 23.217 1.00 46.16 96 ASP A CA 1
ATOM 729 C C . ASP A 1 96 ? -24.119 -20.108 22.409 1.00 46.16 96 ASP A C 1
ATOM 731 O O . ASP A 1 96 ? -24.606 -19.373 21.553 1.00 46.16 96 ASP A O 1
ATOM 735 N N . VAL A 1 97 ? -22.796 -20.201 22.580 1.00 40.25 97 VAL A N 1
ATOM 736 C CA . VAL A 1 97 ? -21.773 -19.322 21.992 1.00 40.25 97 VAL A CA 1
ATOM 737 C C . VAL A 1 97 ? -21.243 -19.792 20.615 1.00 40.25 97 VAL A C 1
ATOM 739 O O . VAL A 1 97 ? -20.623 -19.005 19.907 1.00 40.25 97 VAL A O 1
ATOM 742 N N . ARG A 1 98 ? -21.501 -21.035 20.156 1.00 40.84 98 ARG A N 1
ATOM 743 C CA . ARG A 1 98 ? -21.060 -21.537 18.818 1.00 40.84 98 ARG A CA 1
ATOM 744 C C . ARG A 1 98 ? -22.063 -22.466 18.107 1.00 40.84 98 ARG A C 1
ATOM 746 O O . ARG A 1 98 ? -22.707 -23.261 18.794 1.00 40.84 98 ARG A O 1
ATOM 753 N N . PRO A 1 99 ? -22.132 -22.489 16.758 1.00 35.53 99 PRO A N 1
ATOM 754 C CA . PRO A 1 99 ? -22.644 -23.631 16.001 1.00 35.53 99 PRO A CA 1
ATOM 755 C C . PRO A 1 99 ? -21.548 -24.707 15.882 1.00 35.53 99 PRO A C 1
ATOM 757 O O . PRO A 1 99 ? -20.461 -24.444 15.378 1.00 35.53 99 PRO A O 1
ATOM 760 N N . TRP A 1 100 ? -21.819 -25.918 16.372 1.00 39.44 100 TRP A N 1
ATOM 761 C CA . TRP A 1 100 ? -20.945 -27.084 16.194 1.00 39.44 100 TRP A CA 1
ATOM 762 C C . TRP A 1 100 ? -21.588 -28.037 15.193 1.00 39.44 100 TRP A C 1
ATOM 764 O O . TRP A 1 100 ? -22.286 -28.981 15.559 1.00 39.44 100 TRP A O 1
ATOM 774 N N . THR A 1 101 ? -21.354 -27.775 13.919 1.00 34.62 101 THR A N 1
ATOM 775 C CA . THR A 1 101 ? -21.427 -28.795 12.878 1.00 34.62 101 THR A CA 1
ATOM 776 C C . THR A 1 101 ? -20.034 -28.838 12.273 1.00 34.62 101 THR A C 1
ATOM 778 O O . THR A 1 101 ? -19.648 -27.886 11.611 1.00 34.62 101 THR A O 1
ATOM 781 N N . GLU A 1 102 ? -19.299 -29.913 12.576 1.00 36.28 102 GLU A N 1
ATOM 782 C CA . GLU A 1 102 ? -17.976 -30.272 12.027 1.00 36.28 102 GLU A CA 1
ATOM 783 C C . GLU A 1 102 ? -16.753 -29.576 12.653 1.00 36.28 102 GLU A C 1
ATOM 785 O O . GLU A 1 102 ? -16.235 -28.596 12.135 1.00 36.28 102 GLU A O 1
ATOM 790 N N . VAL A 1 103 ? -16.228 -30.137 13.752 1.00 32.47 103 VAL A N 1
ATOM 791 C CA . VAL A 1 103 ? -14.823 -29.943 14.159 1.00 32.47 103 VAL A CA 1
ATOM 792 C C . VAL A 1 103 ? -14.296 -31.253 14.765 1.00 32.47 103 VAL A C 1
ATOM 794 O O . VAL A 1 103 ? -14.893 -31.790 15.700 1.00 32.47 103 VAL A O 1
ATOM 797 N N . GLU A 1 104 ? -13.195 -31.771 14.216 1.00 29.53 104 GLU A N 1
ATOM 798 C CA . GLU A 1 104 ? -12.440 -32.921 14.739 1.00 29.53 104 GLU A CA 1
ATOM 799 C C . GLU A 1 104 ? -11.663 -32.574 16.033 1.00 29.53 104 GLU A C 1
ATOM 801 O O . GLU A 1 104 ? -11.392 -31.401 16.301 1.00 29.53 104 GLU A O 1
ATOM 806 N N . PRO A 1 105 ? -11.277 -33.554 16.874 1.00 30.78 105 PRO A N 1
ATOM 807 C CA . PRO A 1 105 ? -10.610 -33.280 18.147 1.00 30.78 105 PRO A CA 1
ATOM 808 C C . PRO A 1 105 ? -9.165 -32.786 17.933 1.00 30.78 105 PRO A C 1
ATOM 810 O O . PRO A 1 105 ? -8.314 -33.569 17.520 1.00 30.78 105 PRO A O 1
ATOM 813 N N . GLY A 1 106 ? -8.872 -31.513 18.247 1.00 35.94 106 GLY A N 1
ATOM 814 C CA . GLY A 1 106 ? -7.494 -30.988 18.193 1.00 35.94 106 GLY A CA 1
ATOM 815 C C . GLY A 1 106 ? -7.269 -29.473 18.356 1.00 35.94 106 GLY A C 1
ATOM 816 O O . GLY A 1 106 ? -6.277 -28.972 17.836 1.00 35.94 106 GLY A O 1
ATOM 817 N N . ILE A 1 107 ? -8.142 -28.714 19.034 1.00 34.50 107 ILE A N 1
ATOM 818 C CA . ILE A 1 107 ? -7.958 -27.251 19.185 1.00 34.50 107 ILE A CA 1
ATOM 819 C C . ILE A 1 107 ? -7.050 -26.906 20.382 1.00 34.50 107 ILE A C 1
ATOM 821 O O . ILE A 1 107 ? -7.268 -27.383 21.494 1.00 34.50 107 ILE A O 1
ATOM 825 N N . VAL A 1 108 ? -6.068 -26.030 20.137 1.00 36.69 108 VAL A N 1
ATOM 826 C CA . VAL A 1 108 ? -5.093 -25.483 21.103 1.00 36.69 108 VAL A CA 1
ATOM 827 C C . VAL A 1 108 ? -5.715 -24.304 21.893 1.00 36.69 108 VAL A C 1
ATOM 829 O O . VAL A 1 108 ? -6.458 -23.525 21.291 1.00 36.69 108 VAL A O 1
ATOM 832 N N . PRO A 1 109 ? -5.433 -24.129 23.206 1.00 34.94 109 PRO A N 1
ATOM 833 C CA . PRO A 1 109 ? -6.079 -23.133 24.086 1.00 34.94 109 PRO A CA 1
ATOM 834 C C . PRO A 1 109 ? -6.053 -21.661 23.632 1.00 34.94 109 PRO A C 1
ATOM 836 O O . PRO A 1 109 ? -6.893 -20.874 24.062 1.00 34.94 109 PRO A O 1
ATOM 839 N N . ASP A 1 110 ? -5.146 -21.283 22.734 1.00 37.25 110 ASP A N 1
ATOM 840 C CA . ASP A 1 110 ? -4.903 -19.883 22.359 1.00 37.25 110 ASP A CA 1
ATOM 841 C C . ASP A 1 110 ? -5.917 -19.322 21.336 1.00 37.25 110 ASP A C 1
ATOM 843 O O . ASP A 1 110 ? -5.829 -18.165 20.935 1.00 37.25 110 ASP A O 1
ATOM 847 N N . GLN A 1 111 ? -6.894 -20.127 20.900 1.00 40.34 111 GLN A N 1
ATOM 848 C CA . GLN A 1 111 ? -7.885 -19.771 19.868 1.00 40.34 111 GLN A CA 1
ATOM 849 C C . GLN A 1 111 ? -9.304 -19.502 20.415 1.00 40.34 111 GLN A C 1
ATOM 851 O O . GLN A 1 111 ? -10.286 -19.552 19.667 1.00 40.34 111 GLN A O 1
ATOM 856 N N . ILE A 1 112 ? -9.448 -19.254 21.720 1.00 39.25 112 ILE A N 1
ATOM 857 C CA . ILE A 1 112 ? -10.754 -19.085 22.378 1.00 39.25 112 ILE A CA 1
ATOM 858 C C . ILE A 1 112 ? -11.125 -17.585 22.456 1.00 39.25 112 ILE A C 1
ATOM 860 O O . ILE A 1 112 ? -10.420 -16.832 23.127 1.00 39.25 112 ILE A O 1
ATOM 864 N N . PRO A 1 113 ? -12.223 -17.123 21.818 1.00 37.59 113 PRO A N 1
ATOM 865 C CA . PRO A 1 113 ? -12.697 -15.739 21.935 1.00 37.59 113 PRO A CA 1
ATOM 866 C C . PRO A 1 113 ? -13.372 -15.462 23.298 1.00 37.59 113 PRO A C 1
ATOM 868 O O . PRO A 1 113 ? -13.766 -16.406 23.990 1.00 37.59 113 PRO A O 1
ATOM 871 N N . PRO A 1 114 ? -13.534 -14.186 23.704 1.00 42.16 114 PRO A N 1
ATOM 872 C CA . PRO A 1 114 ? -14.077 -13.830 25.016 1.00 42.16 114 PRO A CA 1
ATOM 873 C C . PRO A 1 114 ? -15.552 -14.229 25.198 1.00 42.16 114 PRO A C 1
ATOM 875 O O . PRO A 1 114 ? -16.352 -14.176 24.266 1.00 42.16 114 PRO A O 1
ATOM 878 N N . ILE A 1 115 ? -15.913 -14.630 26.425 1.00 46.75 115 ILE A N 1
ATOM 879 C CA . ILE A 1 115 ? -17.219 -15.217 26.786 1.00 46.75 115 ILE A CA 1
ATOM 880 C C . ILE A 1 115 ? -17.859 -14.424 27.943 1.00 46.75 115 ILE A C 1
ATOM 882 O O . ILE A 1 115 ? -17.150 -13.861 28.771 1.00 46.75 115 ILE A O 1
ATOM 886 N N . GLY A 1 116 ? -19.196 -14.369 28.010 1.00 43.84 116 GLY A N 1
ATOM 887 C CA . GLY A 1 116 ? -19.979 -13.560 28.961 1.00 43.84 116 GLY A CA 1
ATOM 888 C C . GLY A 1 116 ? -19.844 -13.886 30.466 1.00 43.84 116 GLY A C 1
ATOM 889 O O . GLY A 1 116 ? -19.300 -14.908 30.884 1.00 43.84 116 GLY A O 1
ATOM 890 N N . ARG A 1 117 ? -20.397 -12.980 31.290 1.00 36.59 117 ARG A N 1
ATOM 891 C CA . ARG A 1 117 ? -20.253 -12.865 32.762 1.00 36.59 117 ARG A CA 1
ATOM 892 C C . ARG A 1 117 ? -20.576 -14.134 33.567 1.00 36.59 117 ARG A C 1
ATOM 894 O O . ARG A 1 117 ? -19.868 -14.432 34.528 1.00 36.59 117 ARG A O 1
ATOM 901 N N . ASP A 1 118 ? -21.596 -14.892 33.173 1.00 42.88 118 ASP A N 1
ATOM 902 C CA . ASP A 1 118 ? -22.050 -16.073 33.927 1.00 42.88 118 ASP A CA 1
ATOM 903 C C . ASP A 1 118 ? -21.100 -17.271 33.777 1.00 42.88 118 ASP A C 1
ATOM 905 O O . ASP A 1 118 ? -20.895 -18.040 34.719 1.00 42.88 118 ASP A O 1
ATOM 909 N N . THR A 1 119 ? -20.455 -17.395 32.615 1.00 46.91 119 THR A N 1
ATOM 910 C CA . THR A 1 119 ? -19.479 -18.453 32.317 1.00 46.91 119 THR A CA 1
ATOM 911 C C . THR A 1 119 ? -18.178 -18.241 33.093 1.00 46.91 119 THR A C 1
ATOM 913 O O . THR A 1 119 ? -17.603 -19.198 33.609 1.00 46.91 119 THR A O 1
ATOM 916 N N . SER A 1 120 ? -17.751 -16.982 33.248 1.00 46.50 120 SER A N 1
ATOM 917 C CA . SER A 1 120 ? -16.570 -16.605 34.035 1.00 46.50 120 SER A CA 1
ATOM 918 C C . SER A 1 120 ? -16.766 -16.866 35.533 1.00 46.50 120 SER A C 1
ATOM 920 O O . SER A 1 120 ? -15.915 -17.483 36.167 1.00 46.50 120 SER A O 1
ATOM 922 N N . ALA A 1 121 ? -17.924 -16.509 36.104 1.00 47.44 121 ALA A N 1
ATOM 923 C CA . ALA A 1 121 ? -18.222 -16.780 37.515 1.00 47.44 121 ALA A CA 1
ATOM 924 C C . ALA A 1 121 ? -18.252 -18.288 37.833 1.00 47.44 121 ALA A C 1
ATOM 926 O O . ALA A 1 121 ? -17.766 -18.718 38.882 1.00 47.44 121 ALA A O 1
ATOM 927 N N . ALA A 1 122 ? -18.780 -19.101 36.913 1.00 46.28 122 ALA A N 1
ATOM 928 C CA . ALA A 1 122 ? -18.764 -20.556 37.029 1.00 46.28 122 ALA A CA 1
ATOM 929 C C . ALA A 1 122 ? -17.340 -21.137 36.914 1.00 46.28 122 ALA A C 1
ATOM 931 O O . ALA A 1 122 ? -16.975 -22.001 37.711 1.00 46.28 122 ALA A O 1
ATOM 932 N N . ALA A 1 123 ? -16.517 -20.625 35.990 1.00 49.25 123 ALA A N 1
ATOM 933 C CA . ALA A 1 123 ? -15.109 -21.007 35.854 1.00 49.25 123 ALA A CA 1
ATOM 934 C C . ALA A 1 123 ? -14.283 -20.615 37.095 1.00 49.25 123 ALA A C 1
ATOM 936 O O . ALA A 1 123 ? -13.538 -21.435 37.626 1.00 49.25 123 ALA A O 1
ATOM 937 N N . GLN A 1 124 ? -14.474 -19.405 37.630 1.00 48.66 124 GLN A N 1
ATOM 938 C CA . GLN A 1 124 ? -13.813 -18.923 38.848 1.00 48.66 124 GLN A CA 1
ATOM 939 C C . GLN A 1 124 ? -14.161 -19.788 40.065 1.00 48.66 124 GLN A C 1
ATOM 941 O O . GLN A 1 124 ? -13.301 -20.118 40.887 1.00 48.66 124 GLN A O 1
ATOM 946 N N . ARG A 1 125 ? -15.435 -20.173 40.174 1.00 53.50 125 ARG A N 1
ATOM 947 C CA . ARG A 1 125 ? -15.921 -21.051 41.234 1.00 53.50 125 ARG A CA 1
ATOM 948 C C . ARG A 1 125 ? -15.316 -22.447 41.110 1.00 53.50 125 ARG A C 1
ATOM 950 O O . ARG A 1 125 ? -14.799 -22.954 42.099 1.00 53.50 125 ARG A O 1
ATOM 957 N N . PHE A 1 126 ? -15.265 -23.002 39.899 1.00 52.59 126 PHE A N 1
ATOM 958 C CA . PHE A 1 126 ? -14.590 -24.271 39.622 1.00 52.59 126 PHE A CA 1
ATOM 959 C C . PHE A 1 126 ? -13.097 -24.227 39.982 1.00 52.59 126 PHE A C 1
ATOM 961 O O . PHE A 1 126 ? -12.611 -25.137 40.648 1.00 52.59 126 PHE A O 1
ATOM 968 N N . LEU A 1 127 ? -12.374 -23.159 39.621 1.00 51.25 127 LEU A N 1
ATOM 969 C CA . LEU A 1 127 ? -10.958 -22.960 39.977 1.00 51.25 127 LEU A CA 1
ATOM 970 C C . LEU A 1 127 ? -10.742 -22.876 41.497 1.00 51.25 127 LEU A C 1
ATOM 972 O O . LEU A 1 127 ? -9.768 -23.410 42.023 1.00 51.25 127 LEU A O 1
ATOM 976 N N . THR A 1 128 ? -11.669 -22.233 42.207 1.00 59.09 128 THR A N 1
ATOM 977 C CA . THR A 1 128 ? -11.616 -22.085 43.669 1.00 59.09 128 THR A CA 1
ATOM 978 C C . THR A 1 128 ? -11.914 -23.409 44.378 1.00 59.09 128 THR A C 1
ATOM 980 O O . THR A 1 128 ? -11.222 -23.778 45.323 1.00 59.09 128 THR A O 1
ATOM 983 N N . GLU A 1 129 ? -12.914 -24.155 43.907 1.00 54.91 129 GLU A N 1
ATOM 984 C CA . GLU A 1 129 ? -13.328 -25.438 44.487 1.00 54.91 129 GLU A CA 1
ATOM 985 C C . GLU A 1 129 ? -12.327 -26.568 44.161 1.00 54.91 129 GLU A C 1
ATOM 987 O O . GLU A 1 129 ? -12.093 -27.448 44.989 1.00 54.91 129 GLU A O 1
ATOM 992 N N . SER A 1 130 ? -11.650 -26.515 43.008 1.00 49.62 130 SER A N 1
ATOM 993 C CA . SER A 1 130 ? -10.642 -27.513 42.601 1.00 49.62 130 SER A CA 1
ATOM 994 C C . SER A 1 130 ? -9.268 -27.344 43.267 1.00 49.62 130 SER A C 1
ATOM 996 O O . SER A 1 130 ? -8.484 -28.296 43.308 1.00 49.62 130 SER A O 1
ATOM 998 N N . ALA A 1 131 ? -8.983 -26.184 43.871 1.00 51.16 131 ALA A N 1
ATOM 999 C CA . ALA A 1 131 ? -7.733 -25.925 44.593 1.00 51.16 131 ALA A CA 1
ATOM 1000 C C . ALA A 1 131 ? -7.535 -26.823 45.838 1.00 51.16 131 ALA A C 1
ATOM 1002 O O . ALA A 1 131 ? -6.401 -27.018 46.283 1.00 51.16 131 ALA A O 1
ATOM 1003 N N . GLY A 1 132 ? -8.620 -27.394 46.378 1.00 52.12 132 GLY A N 1
ATOM 1004 C CA . GLY A 1 132 ? -8.612 -28.277 47.551 1.00 52.12 132 GLY A CA 1
ATOM 1005 C C . GLY A 1 132 ? -8.457 -29.777 47.261 1.00 52.12 132 GLY A C 1
ATOM 1006 O O . GLY A 1 132 ? -8.431 -30.562 48.205 1.00 52.12 132 GLY A O 1
ATOM 1007 N N . LEU A 1 133 ? -8.367 -30.199 45.994 1.00 52.25 133 LEU A N 1
ATOM 1008 C CA . LEU A 1 133 ? -8.348 -31.620 45.614 1.00 52.25 133 LEU A CA 1
ATOM 1009 C C . LEU A 1 133 ? -6.938 -32.240 45.707 1.00 52.25 133 LEU A C 1
ATOM 1011 O O . LEU A 1 133 ? -5.934 -31.554 45.474 1.00 52.25 133 LEU A O 1
ATOM 1015 N N . GLU A 1 134 ? -6.872 -33.537 46.040 1.00 59.41 134 GLU A N 1
ATOM 1016 C CA . GLU A 1 134 ? -5.631 -34.327 46.144 1.00 59.41 134 GLU A CA 1
ATOM 1017 C C . GLU A 1 134 ? -4.914 -34.483 44.785 1.00 59.41 134 GLU A C 1
ATOM 1019 O O . GLU A 1 134 ? -5.524 -34.419 43.716 1.00 59.41 134 GLU A O 1
ATOM 1024 N N . GLU A 1 135 ? -3.594 -34.684 44.824 1.00 45.38 135 GLU A N 1
ATOM 1025 C CA . GLU A 1 135 ? -2.686 -34.583 43.668 1.00 45.38 135 GLU A CA 1
ATOM 1026 C C . GLU A 1 135 ? -3.040 -35.441 42.425 1.00 45.38 135 GLU A C 1
ATOM 1028 O O . GLU A 1 135 ? -2.902 -34.923 41.312 1.00 45.38 135 GLU A O 1
ATOM 1033 N N . PRO A 1 136 ? -3.585 -36.672 42.540 1.00 42.78 136 PRO A N 1
ATOM 1034 C CA . PRO A 1 136 ? -3.957 -37.468 41.364 1.00 42.78 136 PRO A CA 1
ATOM 1035 C C . PRO A 1 136 ? -5.075 -36.819 40.534 1.00 42.78 136 PRO A C 1
ATOM 1037 O O . PRO A 1 136 ? -5.058 -36.867 39.308 1.00 42.78 136 PRO A O 1
ATOM 1040 N N . VAL A 1 137 ? -6.019 -36.147 41.202 1.00 42.19 137 VAL A N 1
ATOM 1041 C CA . VAL A 1 137 ? -7.146 -35.438 40.570 1.00 42.19 137 VAL A CA 1
ATOM 1042 C C . VAL A 1 137 ? -6.676 -34.118 39.949 1.00 42.19 137 VAL A C 1
ATOM 1044 O O . VAL A 1 137 ? -7.211 -33.656 38.944 1.00 42.19 137 VAL A O 1
ATOM 1047 N N . ARG A 1 138 ? -5.626 -33.518 40.517 1.00 49.06 138 ARG A N 1
ATOM 1048 C CA . ARG A 1 138 ? -5.056 -32.241 40.073 1.00 49.06 138 ARG A CA 1
ATOM 1049 C C . ARG A 1 138 ? -4.292 -32.366 38.747 1.00 49.06 138 ARG A C 1
ATOM 1051 O O . ARG A 1 138 ? -4.325 -31.429 37.954 1.00 49.06 138 ARG A O 1
ATOM 1058 N N . SER A 1 139 ? -3.654 -33.515 38.495 1.00 45.75 139 SER A N 1
ATOM 1059 C CA . SER A 1 139 ? -2.941 -33.806 37.240 1.00 45.75 139 SER A CA 1
ATOM 1060 C C . SER A 1 139 ? -3.888 -34.018 36.054 1.00 45.75 139 SER A C 1
ATOM 1062 O O . SER A 1 139 ? -3.588 -33.564 34.954 1.00 45.75 139 SER A O 1
ATOM 1064 N N . GLU A 1 140 ? -5.029 -34.686 36.252 1.00 45.06 140 GLU A N 1
ATOM 1065 C CA . GLU A 1 140 ? -6.005 -34.934 35.175 1.00 45.06 140 GLU A CA 1
ATOM 1066 C C . GLU A 1 140 ? -6.893 -33.709 34.881 1.00 45.06 140 GLU A C 1
ATOM 1068 O O . GLU A 1 140 ? -7.371 -33.544 33.762 1.00 45.06 140 GLU A O 1
ATOM 1073 N N . LEU A 1 141 ? -7.072 -32.800 35.848 1.00 44.97 141 LEU A N 1
ATOM 1074 C CA . LEU A 1 141 ? -7.812 -31.541 35.670 1.00 44.97 141 LEU A CA 1
ATOM 1075 C C . LEU A 1 141 ? -6.979 -30.397 35.068 1.00 44.97 141 LEU A C 1
ATOM 1077 O O . LEU A 1 141 ? -7.519 -29.314 34.841 1.00 44.97 141 LEU A O 1
ATOM 1081 N N . ALA A 1 142 ? -5.686 -30.605 34.802 1.00 51.34 142 ALA A N 1
ATOM 1082 C CA . ALA A 1 142 ? -4.776 -29.558 34.333 1.00 51.34 142 ALA A CA 1
ATOM 1083 C C . ALA A 1 142 ? -5.206 -28.934 32.989 1.00 51.34 142 ALA A C 1
ATOM 1085 O O . ALA A 1 142 ? -5.102 -27.722 32.814 1.00 51.34 142 ALA A O 1
ATOM 1086 N N . GLU A 1 143 ? -5.760 -29.733 32.074 1.00 49.56 143 GLU A N 1
ATOM 1087 C CA . GLU A 1 143 ? -6.236 -29.267 30.762 1.00 49.56 143 GLU A CA 1
ATOM 1088 C C . GLU A 1 143 ? -7.504 -28.399 30.882 1.00 49.56 143 GLU A C 1
ATOM 1090 O O . GLU A 1 143 ? -7.598 -27.317 30.302 1.00 49.56 143 GLU A O 1
ATOM 1095 N N . LEU A 1 144 ? -8.451 -28.829 31.721 1.00 44.66 144 LEU A N 1
ATOM 1096 C CA . LEU A 1 144 ? -9.695 -28.109 32.023 1.00 44.66 144 LEU A CA 1
ATOM 1097 C C . LEU A 1 144 ? -9.434 -26.818 32.811 1.00 44.66 144 LEU A C 1
ATOM 1099 O O . LEU A 1 144 ? -10.097 -25.803 32.593 1.00 44.66 144 LEU A O 1
ATOM 1103 N N . ARG A 1 145 ? -8.439 -26.847 33.702 1.00 52.66 145 ARG A N 1
ATOM 1104 C CA . ARG A 1 145 ? -7.944 -25.683 34.435 1.00 52.66 145 ARG A CA 1
ATOM 1105 C C . ARG A 1 145 ? -7.289 -24.669 33.501 1.00 52.66 145 ARG A C 1
ATOM 1107 O O . ARG A 1 145 ? -7.639 -23.499 33.592 1.00 52.66 145 ARG A O 1
ATOM 1114 N N . GLY A 1 146 ? -6.425 -25.110 32.584 1.00 56.06 146 GLY A N 1
ATOM 1115 C CA . GLY A 1 146 ? -5.826 -24.239 31.567 1.00 56.06 146 GLY A CA 1
ATOM 1116 C C . GLY A 1 146 ? -6.883 -23.561 30.690 1.00 56.06 146 GLY A C 1
ATOM 1117 O O . GLY A 1 146 ? -6.798 -22.364 30.429 1.00 56.06 146 GLY A O 1
ATOM 1118 N N . TRP A 1 147 ? -7.947 -24.287 30.333 1.00 48.78 147 TRP A N 1
ATOM 1119 C CA . TRP A 1 147 ? -9.120 -23.723 29.657 1.00 48.78 147 TRP A CA 1
ATOM 1120 C C . TRP A 1 147 ? -9.855 -22.675 30.503 1.00 48.78 147 TRP A C 1
ATOM 1122 O O . TRP A 1 147 ? -10.167 -21.592 30.013 1.00 48.78 147 TRP A O 1
ATOM 1132 N N . CYS A 1 148 ? -10.127 -22.966 31.777 1.00 43.62 148 CYS A N 1
ATOM 1133 C CA . CYS A 1 148 ? -10.810 -22.029 32.674 1.00 43.62 148 CYS A CA 1
ATOM 1134 C C . CYS A 1 148 ? -9.974 -20.771 32.942 1.00 43.62 148 CYS A C 1
ATOM 1136 O O . CYS A 1 148 ? -10.522 -19.673 32.964 1.00 43.62 148 CYS A O 1
ATOM 1138 N N . GLU A 1 149 ? -8.659 -20.911 33.110 1.00 49.44 149 GLU A N 1
ATOM 1139 C CA . GLU A 1 149 ? -7.727 -19.793 33.280 1.00 49.44 149 GLU A CA 1
ATOM 1140 C C . GLU A 1 149 ? -7.669 -18.931 32.008 1.00 49.44 149 GLU A C 1
ATOM 1142 O O . GLU A 1 149 ? -7.787 -17.712 32.105 1.00 49.44 149 GLU A O 1
ATOM 1147 N N . ALA A 1 150 ? -7.623 -19.535 30.814 1.00 49.88 150 ALA A N 1
ATOM 1148 C CA . ALA A 1 150 ? -7.703 -18.806 29.546 1.00 49.88 150 ALA A CA 1
ATOM 1149 C C . ALA A 1 150 ? -9.030 -18.036 29.390 1.00 49.88 150 ALA A C 1
ATOM 1151 O O . ALA A 1 150 ? -9.026 -16.869 28.989 1.00 49.88 150 ALA A O 1
ATOM 1152 N N . VAL A 1 151 ? -10.158 -18.646 29.773 1.00 44.19 151 VAL A N 1
ATOM 1153 C CA . VAL A 1 151 ? -11.492 -18.016 29.760 1.00 44.19 151 VAL A CA 1
ATOM 1154 C C . VAL A 1 151 ? -11.579 -16.855 30.756 1.00 44.19 151 VAL A C 1
ATOM 1156 O O . VAL A 1 151 ? -12.051 -15.777 30.396 1.00 44.19 151 VAL A O 1
ATOM 1159 N N . VAL A 1 152 ? -11.086 -17.030 31.986 1.00 42.78 152 VAL A N 1
ATOM 1160 C CA . VAL A 1 152 ? -11.073 -15.984 33.024 1.00 42.78 152 VAL A CA 1
ATOM 1161 C C . VAL A 1 152 ? -10.143 -14.833 32.633 1.00 42.78 152 VAL A C 1
ATOM 1163 O O . VAL A 1 152 ? -10.526 -13.672 32.761 1.00 42.78 152 VAL A O 1
ATOM 1166 N N . SER A 1 153 ? -8.956 -15.118 32.092 1.00 45.62 153 SER A N 1
ATOM 1167 C CA . SER A 1 153 ? -8.031 -14.093 31.596 1.00 45.62 153 SER A CA 1
ATOM 1168 C C . SER A 1 153 ? -8.562 -13.374 30.352 1.00 45.62 153 SER A C 1
ATOM 1170 O O . SER A 1 153 ? -8.347 -12.173 30.204 1.00 45.62 153 SER A O 1
ATOM 1172 N N . GLY A 1 154 ? -9.267 -14.062 29.449 1.00 44.34 154 GLY A N 1
ATOM 1173 C CA . GLY A 1 154 ? -9.981 -13.435 28.329 1.00 44.34 154 GLY A CA 1
ATOM 1174 C C . GLY A 1 154 ? -11.131 -12.531 28.795 1.00 44.34 154 GLY A C 1
ATOM 1175 O O . GLY A 1 154 ? -11.321 -11.436 28.265 1.00 44.34 154 GLY A O 1
ATOM 1176 N N . TRP A 1 155 ? -11.854 -12.940 29.841 1.00 43.81 155 TRP A N 1
ATOM 1177 C CA . TRP A 1 155 ? -12.948 -12.163 30.425 1.00 43.81 155 TRP A CA 1
ATOM 1178 C C . TRP A 1 155 ? -12.473 -10.957 31.242 1.00 43.81 155 TRP A C 1
ATOM 1180 O O . TRP A 1 155 ? -13.055 -9.888 31.106 1.00 43.81 155 TRP A O 1
ATOM 1190 N N . ALA A 1 156 ? -11.409 -11.080 32.042 1.00 39.44 156 ALA A N 1
ATOM 1191 C CA . ALA A 1 156 ? -10.826 -9.951 32.774 1.00 39.44 156 ALA A CA 1
ATOM 1192 C C . ALA A 1 156 ? -10.370 -8.841 31.810 1.00 39.44 156 ALA A C 1
ATOM 1194 O O . ALA A 1 156 ? -10.697 -7.675 32.020 1.00 39.44 156 ALA A O 1
ATOM 1195 N N . ARG A 1 157 ? -9.742 -9.229 30.690 1.00 49.06 157 ARG A N 1
ATOM 1196 C CA . ARG A 1 157 ? -9.421 -8.329 29.569 1.00 49.06 157 ARG A CA 1
ATOM 1197 C C . ARG A 1 157 ? -10.678 -7.697 28.961 1.00 49.06 157 ARG A C 1
ATOM 1199 O O . ARG A 1 157 ? -10.726 -6.495 28.735 1.00 49.06 157 ARG A O 1
ATOM 1206 N N . SER A 1 158 ? -11.738 -8.483 28.784 1.00 42.28 158 SER A N 1
ATOM 1207 C CA . SER A 1 158 ? -13.029 -7.995 28.277 1.00 42.28 158 SER A CA 1
ATOM 1208 C C . SER A 1 158 ? -13.790 -7.105 29.263 1.00 42.28 158 SER A C 1
ATOM 1210 O O . SER A 1 158 ? -14.637 -6.337 28.831 1.00 42.28 158 SER A O 1
ATOM 1212 N N . CYS A 1 159 ? -13.523 -7.183 30.570 1.00 38.00 159 CYS A N 1
ATOM 1213 C CA . CYS A 1 159 ? -14.176 -6.353 31.585 1.00 38.00 159 CYS A CA 1
ATOM 1214 C C . CYS A 1 159 ? -13.602 -4.943 31.642 1.00 38.00 159 CYS A C 1
ATOM 1216 O O . CYS A 1 159 ? -14.379 -4.003 31.749 1.00 38.00 159 CYS A O 1
ATOM 1218 N N . GLU A 1 160 ? -12.288 -4.778 31.487 1.00 45.16 160 GLU A N 1
ATOM 1219 C CA . GLU A 1 160 ? -11.687 -3.447 31.315 1.00 45.16 160 GLU A CA 1
ATOM 1220 C C . GLU A 1 160 ? -12.224 -2.774 30.037 1.00 45.16 160 GLU A C 1
ATOM 1222 O O . GLU A 1 160 ? -12.553 -1.588 30.039 1.00 45.16 160 GLU A O 1
ATOM 1227 N N . LEU A 1 161 ? -12.445 -3.563 28.979 1.00 44.06 161 LEU A N 1
ATOM 1228 C CA . LEU A 1 161 ? -13.129 -3.141 27.753 1.00 44.06 161 LEU A CA 1
ATOM 1229 C C . LEU A 1 161 ? -14.640 -2.957 27.903 1.00 44.06 161 LEU A C 1
ATOM 1231 O O . LEU A 1 161 ? -15.205 -2.157 27.173 1.00 44.06 161 LEU A O 1
ATOM 1235 N N . ALA A 1 162 ? -15.313 -3.661 28.812 1.00 41.50 162 ALA A N 1
ATOM 1236 C CA . ALA A 1 162 ? -16.745 -3.504 29.057 1.00 41.50 162 ALA A CA 1
ATOM 1237 C C . ALA A 1 162 ? -17.034 -2.297 29.955 1.00 41.50 162 ALA A C 1
ATOM 1239 O O . ALA A 1 162 ? -18.047 -1.638 29.762 1.00 41.50 162 ALA A O 1
ATOM 1240 N N . GLU A 1 163 ? -16.151 -1.970 30.900 1.00 45.56 163 GLU A N 1
ATOM 1241 C CA . GLU A 1 163 ? -16.210 -0.729 31.680 1.00 45.56 163 GLU A CA 1
ATOM 1242 C C . GLU A 1 163 ? -15.880 0.478 30.792 1.00 45.56 163 GLU A C 1
ATOM 1244 O O . GLU A 1 163 ? -16.622 1.463 30.786 1.00 45.56 163 GLU A O 1
ATOM 1249 N N . PHE A 1 164 ? -14.850 0.368 29.946 1.00 40.00 164 PHE A N 1
ATOM 1250 C CA . PHE A 1 164 ? -14.580 1.348 28.893 1.00 40.00 164 PHE A CA 1
ATOM 1251 C C . PHE A 1 164 ? -15.721 1.407 27.862 1.00 40.00 164 PHE A C 1
ATOM 1253 O O . PHE A 1 164 ? -16.153 2.484 27.472 1.00 40.00 164 PHE A O 1
ATOM 1260 N N . GLY A 1 165 ? -16.285 0.263 27.484 1.00 42.94 165 GLY A N 1
ATOM 1261 C CA . GLY A 1 165 ? -17.404 0.116 26.555 1.00 42.94 165 GLY A CA 1
ATOM 1262 C C . GLY A 1 165 ? -18.718 0.675 27.101 1.00 42.94 165 GLY A C 1
ATOM 1263 O O . GLY A 1 165 ? -19.498 1.237 26.344 1.00 42.94 165 GLY A O 1
ATOM 1264 N N . GLN A 1 166 ? -18.957 0.599 28.413 1.00 44.72 166 GLN A N 1
ATOM 1265 C CA . GLN A 1 166 ? -20.084 1.253 29.085 1.00 44.72 166 GLN A CA 1
ATOM 1266 C C . GLN A 1 166 ? -19.903 2.772 29.132 1.00 44.72 166 GLN A C 1
ATOM 1268 O O . GLN A 1 166 ? -20.863 3.501 28.880 1.00 44.72 166 GLN A O 1
ATOM 1273 N N . LEU A 1 167 ? -18.681 3.248 29.394 1.00 41.56 167 LEU A N 1
ATOM 1274 C CA . LEU A 1 167 ? -18.336 4.668 29.302 1.00 41.56 167 LEU A CA 1
ATOM 1275 C C . LEU A 1 167 ? -18.564 5.190 27.870 1.00 41.56 167 LEU A C 1
ATOM 1277 O O . LEU A 1 167 ? -19.188 6.229 27.677 1.00 41.56 167 LEU A O 1
ATOM 1281 N N . VAL A 1 168 ? -18.123 4.424 26.872 1.00 40.16 168 VAL A N 1
ATOM 1282 C CA . VAL A 1 168 ? -18.292 4.686 25.437 1.00 40.16 168 VAL A CA 1
ATOM 1283 C C . VAL A 1 168 ? -19.773 4.653 25.026 1.00 40.16 168 VAL A C 1
ATOM 1285 O O . VAL A 1 168 ? -20.251 5.578 24.376 1.00 40.16 168 VAL A O 1
ATOM 1288 N N . ALA A 1 169 ? -20.544 3.650 25.455 1.00 43.34 169 ALA A N 1
ATOM 1289 C CA . ALA A 1 169 ? -21.969 3.517 25.139 1.00 43.34 169 ALA A CA 1
ATOM 1290 C C . ALA A 1 169 ? -22.821 4.659 25.718 1.00 43.34 169 ALA A C 1
ATOM 1292 O O . ALA A 1 169 ? -23.789 5.095 25.093 1.00 43.34 169 ALA A O 1
ATOM 1293 N N . GLU A 1 170 ? -22.475 5.161 26.904 1.00 45.38 170 GLU A N 1
ATOM 1294 C CA . GLU A 1 170 ? -23.185 6.281 27.526 1.00 45.38 170 GLU A CA 1
ATOM 1295 C C . GLU A 1 170 ? -22.843 7.629 26.867 1.00 45.38 170 GLU A C 1
ATOM 1297 O O . GLU A 1 170 ? -23.688 8.525 26.820 1.00 45.38 170 GLU A O 1
ATOM 1302 N N . VAL A 1 171 ? -21.640 7.760 26.297 1.00 41.78 171 VAL A N 1
ATOM 1303 C CA . VAL A 1 171 ? -21.260 8.885 25.425 1.00 41.78 171 VAL A CA 1
ATOM 1304 C C . VAL A 1 171 ? -22.028 8.817 24.101 1.00 41.78 171 VAL A C 1
ATOM 1306 O O . VAL A 1 171 ? -22.646 9.809 23.718 1.00 41.78 171 VAL A O 1
ATOM 1309 N N . PHE A 1 172 ? -22.111 7.640 23.471 1.00 40.00 172 PHE A N 1
ATOM 1310 C CA . PHE A 1 172 ? -22.843 7.452 22.213 1.00 40.00 172 PHE A CA 1
ATOM 1311 C C . PHE A 1 172 ? -24.326 7.806 22.303 1.00 40.00 172 PHE A C 1
ATOM 1313 O O . PHE A 1 172 ? -24.845 8.494 21.429 1.00 40.00 172 PHE A O 1
ATOM 1320 N N . LYS A 1 173 ? -25.012 7.426 23.389 1.00 48.47 173 LYS A N 1
ATOM 1321 C CA . LYS A 1 173 ? -26.418 7.820 23.598 1.00 48.47 173 LYS A CA 1
ATOM 1322 C C . LYS A 1 173 ? -26.617 9.337 23.621 1.00 48.47 173 LYS A C 1
ATOM 1324 O O . LYS A 1 173 ? -27.694 9.808 23.265 1.00 48.47 173 LYS A O 1
ATOM 1329 N N . ARG A 1 174 ? -25.623 10.102 24.088 1.00 49.28 174 ARG A N 1
ATOM 1330 C CA . ARG A 1 174 ? -25.697 11.570 24.154 1.00 49.28 174 ARG A CA 1
ATOM 1331 C C . ARG A 1 174 ? -25.453 12.208 22.791 1.00 49.28 174 ARG A C 1
ATOM 1333 O O . ARG A 1 174 ? -26.096 13.206 22.489 1.00 49.28 174 ARG A O 1
ATOM 1340 N N . GLU A 1 175 ? -24.570 11.628 21.985 1.00 45.47 175 GLU A N 1
ATOM 1341 C CA . GLU A 1 175 ? -24.296 12.092 20.622 1.00 45.47 175 GLU A CA 1
ATOM 1342 C C . GLU A 1 175 ? -25.416 11.734 19.647 1.00 45.47 175 GLU A C 1
ATOM 1344 O O . GLU A 1 175 ? -25.884 12.618 18.939 1.00 45.47 175 GLU A O 1
ATOM 1349 N N . ASP A 1 176 ? -25.936 10.502 19.675 1.00 45.84 176 ASP A N 1
ATOM 1350 C CA . ASP A 1 176 ? -27.067 10.100 18.826 1.00 45.84 176 ASP A CA 1
ATOM 1351 C C . ASP A 1 176 ? -28.323 10.950 19.137 1.00 45.84 176 ASP A C 1
ATOM 1353 O O . ASP A 1 176 ? -29.099 11.284 18.243 1.00 45.84 176 ASP A O 1
ATOM 1357 N N . ALA A 1 177 ? -28.509 11.365 20.399 1.00 54.50 177 ALA A N 1
ATOM 1358 C CA . ALA A 1 177 ? -29.572 12.291 20.795 1.00 54.50 177 ALA A CA 1
ATOM 1359 C C . ALA A 1 177 ? -29.342 13.737 20.310 1.00 54.50 177 ALA A C 1
ATOM 1361 O O . ALA A 1 177 ? -30.313 14.463 20.097 1.00 54.50 177 ALA A O 1
ATOM 1362 N N . ALA A 1 178 ? -28.084 14.157 20.140 1.00 50.62 178 ALA A N 1
ATOM 1363 C CA . ALA A 1 178 ? -27.724 15.468 19.602 1.00 50.62 178 ALA A CA 1
ATOM 1364 C C . ALA A 1 178 ? -27.816 15.500 18.064 1.00 50.62 178 ALA A C 1
ATOM 1366 O O . ALA A 1 178 ? -28.341 16.460 17.510 1.00 50.62 178 ALA A O 1
ATOM 1367 N N . GLU A 1 179 ? -27.388 14.433 17.383 1.00 47.25 179 GLU A N 1
ATOM 1368 C CA . GLU A 1 179 ? -27.443 14.280 15.920 1.00 47.25 179 GLU A CA 1
ATOM 1369 C C . GLU A 1 179 ? -28.893 14.110 15.422 1.00 47.25 179 GLU A C 1
ATOM 1371 O O . GLU A 1 179 ? -29.268 14.648 14.383 1.00 47.25 179 GLU A O 1
ATOM 1376 N N . ALA A 1 180 ? -29.755 13.441 16.201 1.00 56.09 180 ALA A N 1
ATOM 1377 C CA . ALA A 1 180 ? -31.187 13.339 15.907 1.00 56.09 180 ALA A CA 1
ATOM 1378 C C . ALA A 1 180 ? -31.952 14.669 16.058 1.00 56.09 180 ALA A C 1
ATOM 1380 O O . ALA A 1 180 ? -33.085 14.771 15.582 1.00 56.09 180 ALA A O 1
ATOM 1381 N N . ALA A 1 181 ? -31.374 15.667 16.736 1.00 60.41 181 ALA A N 1
ATOM 1382 C CA . ALA A 1 181 ? -32.027 16.949 16.984 1.00 60.41 181 ALA A CA 1
ATOM 1383 C C . ALA A 1 181 ? -31.877 17.939 15.813 1.00 60.41 181 ALA A C 1
ATOM 1385 O O . ALA A 1 181 ? -32.796 18.729 15.602 1.00 60.41 181 ALA A O 1
ATOM 1386 N N . ASP A 1 182 ? -30.777 17.877 15.051 1.00 53.28 182 ASP A N 1
ATOM 1387 C CA . ASP A 1 182 ? -30.573 18.612 13.792 1.00 53.28 182 ASP A CA 1
ATOM 1388 C C . ASP A 1 182 ? -29.320 18.080 13.049 1.00 53.28 182 ASP A C 1
ATOM 1390 O O . ASP A 1 182 ? -28.201 18.315 13.510 1.00 53.28 182 ASP A O 1
ATOM 1394 N N . PRO A 1 183 ? -29.462 17.368 11.914 1.00 48.31 183 PRO A N 1
ATOM 1395 C CA . PRO A 1 183 ? -28.328 16.794 11.184 1.00 48.31 183 PRO A CA 1
ATOM 1396 C C . PRO A 1 183 ? -27.459 17.829 10.442 1.00 48.31 183 PRO A C 1
ATOM 1398 O O . PRO A 1 183 ? -26.381 17.459 9.973 1.00 48.31 183 PRO A O 1
ATOM 1401 N N . ASP A 1 184 ? -27.904 19.089 10.334 1.00 46.88 184 ASP A N 1
ATOM 1402 C CA . ASP A 1 184 ? -27.206 20.174 9.624 1.00 46.88 184 ASP A CA 1
ATOM 1403 C C . ASP A 1 184 ? -26.751 21.320 10.556 1.00 46.88 184 ASP A C 1
ATOM 1405 O O . ASP A 1 184 ? -26.190 22.318 10.090 1.00 46.88 184 ASP A O 1
ATOM 1409 N N . ALA A 1 185 ? -26.961 21.208 11.872 1.00 52.66 185 ALA A N 1
ATOM 1410 C CA . ALA A 1 185 ? -26.491 22.216 12.817 1.00 52.66 185 ALA A CA 1
ATOM 1411 C C . ALA A 1 185 ? -24.954 22.219 12.904 1.00 52.66 185 ALA A C 1
ATOM 1413 O O . ALA A 1 185 ? -24.335 21.202 13.214 1.00 52.66 185 ALA A O 1
ATOM 1414 N N . ASP A 1 186 ? -24.338 23.389 12.690 1.00 42.97 186 ASP A N 1
ATOM 1415 C CA . ASP A 1 186 ? -22.918 23.631 12.975 1.00 42.97 186 ASP A CA 1
ATOM 1416 C C . ASP A 1 186 ? -22.655 23.368 14.472 1.00 42.97 186 ASP A C 1
ATOM 1418 O O . ASP A 1 186 ? -22.902 24.212 15.341 1.00 42.97 186 ASP A O 1
ATOM 1422 N N . THR A 1 187 ? -22.172 22.167 14.790 1.00 47.56 187 THR A N 1
ATOM 1423 C CA . THR A 1 187 ? -21.714 21.800 16.131 1.00 47.56 187 THR A CA 1
ATOM 1424 C C . THR A 1 187 ? -20.594 22.759 16.570 1.00 47.56 187 THR A C 1
ATOM 1426 O O . THR A 1 187 ? -19.721 23.084 15.759 1.00 47.56 187 THR A O 1
ATOM 1429 N N . PRO A 1 188 ? -20.557 23.228 17.837 1.00 40.66 188 PRO A N 1
ATOM 1430 C CA . PRO A 1 188 ? -19.471 24.080 18.322 1.00 40.66 188 PRO A CA 1
ATOM 1431 C C . PRO A 1 188 ? -18.106 23.431 18.065 1.00 40.66 188 PRO A C 1
ATOM 1433 O O . PRO A 1 188 ? -17.976 22.213 18.177 1.00 40.66 188 PRO A O 1
ATOM 1436 N N . SER A 1 189 ? -17.091 24.241 17.740 1.00 43.94 189 SER A N 1
ATOM 1437 C CA . SER A 1 189 ? -15.765 23.758 17.336 1.00 43.94 189 SER A CA 1
ATOM 1438 C C . SER A 1 189 ? -15.222 22.664 18.274 1.00 43.94 189 SER A C 1
ATOM 1440 O O . SER A 1 189 ? -15.008 22.838 19.475 1.00 43.94 189 SER A O 1
ATOM 1442 N N . SER A 1 190 ? -15.017 21.498 17.672 1.00 51.50 190 SER A N 1
ATOM 1443 C CA . SER A 1 190 ? -15.032 20.149 18.250 1.00 51.50 190 SER A CA 1
ATOM 1444 C C . SER A 1 190 ? -13.867 19.753 19.159 1.00 51.50 190 SER A C 1
ATOM 1446 O O . SER A 1 190 ? -13.866 18.674 19.746 1.00 51.50 190 SER A O 1
ATOM 1448 N N . LEU A 1 191 ? -12.882 20.629 19.353 1.00 50.94 191 LEU A N 1
ATOM 1449 C CA . LEU A 1 191 ? -11.694 20.317 20.156 1.00 50.94 191 LEU A CA 1
ATOM 1450 C C . LEU A 1 191 ? -11.987 20.219 21.662 1.00 50.94 191 LEU A C 1
ATOM 1452 O O . LEU A 1 191 ? -11.220 19.602 22.398 1.00 50.94 191 LEU A O 1
ATOM 1456 N N . GLN A 1 192 ? -13.078 20.829 22.138 1.00 53.88 192 GLN A N 1
ATOM 1457 C CA . GLN A 1 192 ? -13.390 20.884 23.568 1.00 53.88 192 GLN A CA 1
ATOM 1458 C C . GLN A 1 192 ? -14.268 19.739 24.070 1.00 53.88 192 GLN A C 1
ATOM 1460 O O . GLN A 1 192 ? -14.387 19.611 25.286 1.00 53.88 192 GLN A O 1
ATOM 1465 N N . THR A 1 193 ? -14.846 18.893 23.206 1.00 60.16 193 THR A N 1
ATOM 1466 C CA . THR A 1 193 ? -15.839 17.869 23.598 1.00 60.16 193 THR A CA 1
ATOM 1467 C C . THR A 1 193 ? -15.339 16.423 23.533 1.00 60.16 193 THR A C 1
ATOM 1469 O O . THR A 1 193 ? -15.882 15.605 24.276 1.00 60.16 193 THR A O 1
ATOM 1472 N N . ALA A 1 194 ? -14.244 16.128 22.823 1.00 67.69 194 ALA A N 1
ATOM 1473 C CA . ALA A 1 194 ? -13.700 14.772 22.693 1.00 67.69 194 ALA A CA 1
ATOM 1474 C C . ALA A 1 194 ? -13.429 14.079 24.047 1.00 67.69 194 ALA A C 1
ATOM 1476 O O . ALA A 1 194 ? -12.746 14.611 24.928 1.00 67.69 194 ALA A O 1
ATOM 1477 N N . THR A 1 195 ? -13.972 12.872 24.210 1.00 77.62 195 THR A N 1
ATOM 1478 C CA . THR A 1 195 ? -13.726 11.979 25.355 1.00 77.62 195 THR A CA 1
ATOM 1479 C C . THR A 1 195 ? -12.669 10.925 24.995 1.00 77.62 195 THR A C 1
ATOM 1481 O O . THR A 1 195 ? -12.398 10.722 23.810 1.00 77.62 195 THR A O 1
ATOM 1484 N N . PRO A 1 196 ? -12.072 10.203 25.964 1.00 78.31 196 PRO A N 1
ATOM 1485 C CA . PRO A 1 196 ? -11.218 9.059 25.640 1.00 78.31 196 PRO A CA 1
ATOM 1486 C C . PRO A 1 196 ? -11.923 8.023 24.749 1.00 78.31 196 PRO A C 1
ATOM 1488 O O . PRO A 1 196 ? -11.341 7.538 23.783 1.00 78.31 196 PRO A O 1
ATOM 1491 N N . GLY A 1 197 ? -13.205 7.749 25.017 1.00 79.81 197 GLY A N 1
ATOM 1492 C CA . GLY A 1 197 ? -14.023 6.853 24.198 1.00 79.81 197 GLY A CA 1
ATOM 1493 C C . GLY A 1 197 ? -14.125 7.294 22.737 1.00 79.81 197 GLY A C 1
ATOM 1494 O O . GLY A 1 197 ? -13.896 6.489 21.838 1.00 79.81 197 GLY A O 1
ATOM 1495 N N . HIS A 1 198 ? -14.369 8.589 22.517 1.00 82.12 198 HIS A N 1
ATOM 1496 C CA . HIS A 1 198 ? -14.415 9.208 21.187 1.00 82.12 198 HIS A CA 1
ATOM 1497 C C . HIS A 1 198 ? -13.115 9.013 20.407 1.00 82.12 198 HIS A C 1
ATOM 1499 O O . HIS A 1 198 ? -13.119 8.655 19.235 1.00 82.12 198 HIS A O 1
ATOM 1505 N N . VAL A 1 199 ? -11.969 9.235 21.050 1.00 81.12 199 VAL A N 1
ATOM 1506 C CA . VAL A 1 199 ? -10.678 9.111 20.362 1.00 81.12 199 VAL A CA 1
ATOM 1507 C C . VAL A 1 199 ? -10.358 7.660 20.022 1.00 81.12 199 VAL A C 1
ATOM 1509 O O . VAL A 1 199 ? -9.820 7.403 18.947 1.00 81.12 199 VAL A O 1
ATOM 1512 N N . VAL A 1 200 ? -10.726 6.704 20.880 1.00 83.00 200 VAL A N 1
ATOM 1513 C CA . VAL A 1 200 ? -10.586 5.280 20.541 1.00 83.00 200 VAL A CA 1
ATOM 1514 C C . VAL A 1 200 ? -11.502 4.901 19.376 1.00 83.00 200 VAL A C 1
ATOM 1516 O O . VAL A 1 200 ? -11.039 4.228 18.458 1.00 83.00 200 VAL A O 1
ATOM 1519 N N . GLU A 1 201 ? -12.744 5.396 19.329 1.00 85.62 201 GLU A N 1
ATOM 1520 C CA . GLU A 1 201 ? -13.607 5.217 18.152 1.00 85.62 201 GLU A CA 1
ATOM 1521 C C . GLU A 1 201 ? -12.952 5.783 16.888 1.00 85.62 201 GLU A C 1
ATOM 1523 O O . GLU A 1 201 ? -12.909 5.102 15.867 1.00 85.62 201 GLU A O 1
ATOM 1528 N N . MET A 1 202 ? -12.383 6.988 16.951 1.00 85.62 202 MET A N 1
ATOM 1529 C CA . MET A 1 202 ? -11.705 7.601 15.807 1.00 85.62 202 MET A CA 1
ATOM 1530 C C . MET A 1 202 ? -10.484 6.806 15.338 1.00 85.62 202 MET A C 1
ATOM 1532 O O . MET A 1 202 ? -10.220 6.736 14.137 1.00 85.62 202 MET A O 1
ATOM 1536 N N . ILE A 1 203 ? -9.754 6.172 16.256 1.00 85.12 203 ILE A N 1
ATOM 1537 C CA . ILE A 1 203 ? -8.644 5.266 15.933 1.00 85.12 203 ILE A CA 1
ATOM 1538 C C . ILE A 1 203 ? -9.156 4.009 15.229 1.00 85.12 203 ILE A C 1
ATOM 1540 O O . ILE A 1 203 ? -8.606 3.620 14.197 1.00 85.12 203 ILE A O 1
ATOM 1544 N N . VAL A 1 204 ? -10.224 3.396 15.746 1.00 88.38 204 VAL A N 1
ATOM 1545 C CA . VAL A 1 204 ? -10.858 2.227 15.121 1.00 88.38 204 VAL A CA 1
ATOM 1546 C C . VAL A 1 204 ? -11.405 2.591 13.741 1.00 88.38 204 VAL A C 1
ATOM 1548 O O . VAL A 1 204 ? -11.175 1.866 12.777 1.00 88.38 204 VAL A O 1
ATOM 1551 N N . LEU A 1 205 ? -12.056 3.744 13.603 1.00 89.69 205 LEU A N 1
ATOM 1552 C CA . LEU A 1 205 ? -12.558 4.235 12.326 1.00 89.69 205 LEU A CA 1
ATOM 1553 C C . LEU A 1 205 ? -11.425 4.472 11.321 1.00 89.69 205 LEU A C 1
ATOM 1555 O O . LEU A 1 205 ? -11.535 4.053 10.170 1.00 89.69 205 LEU A O 1
ATOM 1559 N N . HIS A 1 206 ? -10.320 5.085 11.745 1.00 86.88 206 HIS A N 1
ATOM 1560 C CA . HIS A 1 206 ? -9.141 5.265 10.898 1.00 86.88 206 HIS A CA 1
ATOM 1561 C C . HIS A 1 206 ? -8.561 3.920 10.443 1.00 86.88 206 HIS A C 1
ATOM 1563 O O . HIS A 1 206 ? -8.280 3.730 9.258 1.00 86.88 206 HIS A O 1
ATOM 1569 N N . HIS A 1 207 ? -8.437 2.958 11.365 1.00 87.69 207 HIS A N 1
ATOM 1570 C CA . HIS A 1 207 ? -8.005 1.591 11.065 1.00 87.69 207 HIS A CA 1
ATOM 1571 C C . HIS A 1 207 ? -8.889 0.938 10.000 1.00 87.69 207 HIS A C 1
ATOM 1573 O O . HIS A 1 207 ? -8.379 0.376 9.028 1.00 87.69 207 HIS A O 1
ATOM 1579 N N . LEU A 1 208 ? -10.210 1.057 10.148 1.00 90.50 208 LEU A N 1
ATOM 1580 C CA . LEU A 1 208 ? -11.188 0.525 9.203 1.00 90.50 208 LEU A CA 1
ATOM 1581 C C . LEU A 1 208 ? -11.091 1.203 7.840 1.00 90.50 208 LEU A C 1
ATOM 1583 O O . LEU A 1 208 ? -10.987 0.509 6.835 1.00 90.50 208 LEU A O 1
ATOM 1587 N N . VAL A 1 209 ? -11.050 2.535 7.787 1.00 88.81 209 VAL A N 1
ATO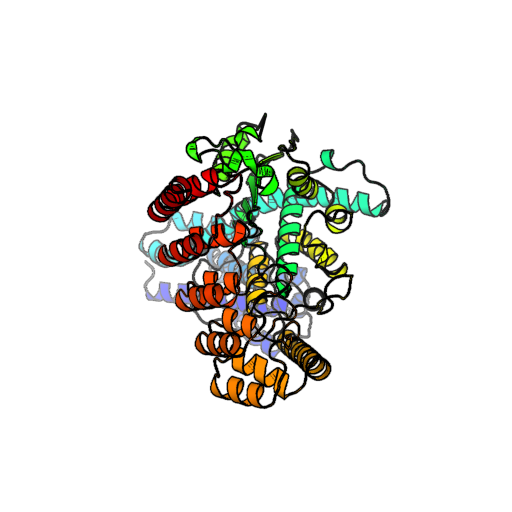M 1588 C CA . VAL A 1 209 ? -10.929 3.287 6.528 1.00 88.81 209 VAL A CA 1
ATOM 1589 C C . VAL A 1 209 ? -9.673 2.884 5.760 1.00 88.81 209 VAL A C 1
ATOM 1591 O O . VAL A 1 209 ? -9.745 2.607 4.564 1.00 88.81 209 VAL A O 1
ATOM 1594 N N . CYS A 1 210 ? -8.526 2.797 6.432 1.00 85.56 210 CYS A N 1
ATOM 1595 C CA . CYS A 1 210 ? -7.288 2.357 5.798 1.00 85.56 210 CYS A CA 1
ATOM 1596 C C . CYS A 1 210 ? -7.337 0.889 5.364 1.00 85.56 210 CYS A C 1
ATOM 1598 O O . CYS A 1 210 ? -6.832 0.565 4.293 1.00 85.56 210 CYS A O 1
ATOM 1600 N N . SER A 1 211 ? -7.934 0.007 6.170 1.00 88.38 211 SER A N 1
ATOM 1601 C CA . SER A 1 211 ? -8.075 -1.412 5.827 1.00 88.38 211 SER A CA 1
ATOM 1602 C C . SER A 1 211 ? -8.974 -1.590 4.602 1.00 88.38 211 SER A C 1
ATOM 1604 O O . SER A 1 211 ? -8.603 -2.277 3.658 1.00 88.38 211 SER A O 1
ATOM 1606 N N . ILE A 1 212 ? -10.108 -0.892 4.548 1.00 88.69 212 ILE A N 1
ATOM 1607 C CA . ILE A 1 212 ? -11.021 -0.929 3.400 1.00 88.69 212 ILE A CA 1
ATOM 1608 C C . ILE A 1 212 ? -10.335 -0.349 2.157 1.00 88.69 212 ILE A C 1
ATOM 1610 O O . ILE A 1 212 ? -10.379 -0.961 1.093 1.00 88.69 212 ILE A O 1
ATOM 1614 N N . ALA A 1 213 ? -9.620 0.773 2.279 1.00 84.38 213 ALA A N 1
ATOM 1615 C CA . ALA A 1 213 ? -8.863 1.337 1.160 1.00 84.38 213 ALA A CA 1
ATOM 1616 C C . ALA A 1 213 ? -7.777 0.367 0.648 1.00 84.38 213 ALA A C 1
ATOM 1618 O O . ALA A 1 213 ? -7.536 0.267 -0.561 1.00 84.38 213 ALA A O 1
ATOM 1619 N N . ALA A 1 214 ? -7.154 -0.397 1.552 1.00 83.88 214 ALA A N 1
ATOM 1620 C CA . ALA A 1 214 ? -6.115 -1.366 1.220 1.00 83.88 214 ALA A CA 1
ATOM 1621 C C . ALA A 1 214 ? -6.621 -2.564 0.402 1.00 83.88 214 ALA A C 1
ATOM 1623 O O . ALA A 1 214 ? -5.808 -3.187 -0.286 1.00 83.88 214 ALA A O 1
ATOM 1624 N N . LEU A 1 215 ? -7.933 -2.853 0.388 1.00 82.81 215 LEU A N 1
ATOM 1625 C CA . LEU A 1 215 ? -8.518 -3.871 -0.500 1.00 82.81 215 LEU A CA 1
ATOM 1626 C C . LEU A 1 215 ? -8.092 -3.647 -1.956 1.00 82.81 215 LEU A C 1
ATOM 1628 O O . LEU A 1 215 ? -7.766 -4.594 -2.677 1.00 82.81 215 LEU A O 1
ATOM 1632 N N . ARG A 1 216 ? -8.037 -2.377 -2.364 1.00 75.88 216 ARG A N 1
ATOM 1633 C CA . ARG A 1 216 ? -7.863 -1.958 -3.757 1.00 75.88 216 ARG A CA 1
ATOM 1634 C C . ARG A 1 216 ? -6.512 -1.263 -3.983 1.00 75.88 216 ARG A C 1
ATOM 1636 O O . ARG A 1 216 ? -5.843 -1.561 -4.966 1.00 75.88 216 ARG A O 1
ATOM 1643 N N . LEU A 1 217 ? -6.026 -0.434 -3.052 1.00 73.94 217 LEU A N 1
ATOM 1644 C CA . LEU A 1 217 ? -4.691 0.193 -3.168 1.00 73.94 217 LEU A CA 1
ATOM 1645 C C . LEU A 1 217 ? -3.529 -0.760 -2.894 1.00 73.94 217 LEU A C 1
ATOM 1647 O O . LEU A 1 217 ? -2.376 -0.443 -3.198 1.00 73.94 217 LEU A O 1
ATOM 1651 N N . GLY A 1 218 ? -3.817 -1.911 -2.289 1.00 71.75 218 GLY A N 1
ATOM 1652 C CA . GLY A 1 218 ? -2.796 -2.691 -1.620 1.00 71.75 218 GLY A CA 1
ATOM 1653 C C . GLY A 1 218 ? -2.373 -2.067 -0.297 1.00 71.75 218 GLY A C 1
ATOM 1654 O O . GLY A 1 218 ? -2.922 -1.054 0.143 1.00 71.75 218 GLY A O 1
ATOM 1655 N N . PRO A 1 219 ? -1.400 -2.687 0.380 1.00 64.19 219 PRO A N 1
ATOM 1656 C CA . PRO A 1 219 ? -0.957 -2.221 1.675 1.00 64.19 219 PRO A CA 1
ATOM 1657 C C . PRO A 1 219 ? -0.186 -0.918 1.499 1.00 64.19 219 PRO A C 1
ATOM 1659 O O . PRO A 1 219 ? 1.018 -0.933 1.275 1.00 64.19 219 PRO A O 1
ATOM 1662 N N . SER A 1 220 ? -0.871 0.212 1.620 1.00 58.53 220 SER A N 1
ATOM 1663 C CA . SER A 1 220 ? -0.239 1.515 1.822 1.00 58.53 220 SER A CA 1
ATOM 1664 C C . SER A 1 220 ? 0.120 1.739 3.286 1.00 58.53 220 SER A C 1
ATOM 1666 O O . SER A 1 220 ? 0.920 2.612 3.585 1.00 58.53 220 SER A O 1
ATOM 1668 N N . SER A 1 221 ? -0.444 0.950 4.205 1.00 62.25 221 SER A N 1
ATOM 1669 C CA . SER A 1 221 ? -0.200 1.107 5.632 1.00 62.25 221 SER A CA 1
ATOM 1670 C C . SER A 1 221 ? 0.008 -0.206 6.373 1.00 62.25 221 SER A C 1
ATOM 1672 O O . SER A 1 221 ? -0.553 -1.247 6.023 1.00 62.25 221 SER A O 1
ATOM 1674 N N . MET A 1 222 ? 0.842 -0.163 7.410 1.00 61.69 222 MET A N 1
ATOM 1675 C CA . MET A 1 222 ? 1.005 -1.263 8.358 1.00 61.69 222 MET A CA 1
ATOM 1676 C C . MET A 1 222 ? 0.481 -0.852 9.724 1.00 61.69 222 MET A C 1
ATOM 1678 O O . MET A 1 222 ? 0.997 0.092 10.323 1.00 61.69 222 MET A O 1
ATOM 1682 N N . PHE A 1 223 ? -0.497 -1.604 10.219 1.00 74.25 223 PHE A N 1
ATOM 1683 C CA . PHE A 1 223 ? -0.980 -1.478 11.584 1.00 74.25 223 PHE A CA 1
ATOM 1684 C C . PHE A 1 223 ? -0.211 -2.418 12.505 1.00 74.25 223 PHE A C 1
ATOM 1686 O O . PHE A 1 223 ? -0.007 -3.597 12.194 1.00 74.25 223 PHE A O 1
ATOM 1693 N N . ARG A 1 224 ? 0.248 -1.885 13.637 1.00 72.00 224 ARG A N 1
ATOM 1694 C CA . ARG A 1 224 ? 0.899 -2.650 14.706 1.00 72.00 224 ARG A CA 1
ATOM 1695 C C . ARG A 1 224 ? 0.270 -2.310 16.049 1.00 72.00 224 ARG A C 1
ATOM 1697 O O . ARG A 1 224 ? -0.146 -1.175 16.262 1.00 72.00 224 ARG A O 1
ATOM 1704 N N . GLY A 1 225 ? 0.290 -3.288 16.945 1.00 64.50 225 GLY A N 1
ATOM 1705 C CA . GLY A 1 225 ? -0.406 -3.218 18.223 1.00 64.50 225 GLY A CA 1
ATOM 1706 C C . GLY A 1 225 ? -1.780 -3.870 18.147 1.00 64.50 225 GLY A C 1
ATOM 1707 O O . GLY A 1 225 ? -2.320 -4.099 17.061 1.00 64.50 225 GLY A O 1
ATOM 1708 N N . ASP A 1 226 ? -2.290 -4.208 19.318 1.00 68.19 226 ASP A N 1
ATOM 1709 C CA . ASP A 1 226 ? -3.639 -4.697 19.521 1.00 68.19 226 ASP A CA 1
ATOM 1710 C C . ASP A 1 226 ? -4.440 -3.563 20.175 1.00 68.19 226 ASP A C 1
ATOM 1712 O O . ASP A 1 226 ? -4.028 -3.006 21.199 1.00 68.19 226 ASP A O 1
ATOM 1716 N N . ILE A 1 227 ? -5.584 -3.204 19.583 1.00 70.00 227 ILE A N 1
ATOM 1717 C CA . ILE A 1 227 ? -6.466 -2.193 20.176 1.00 70.00 227 ILE A CA 1
ATOM 1718 C C . ILE A 1 227 ? -6.924 -2.628 21.579 1.00 70.00 227 ILE A C 1
ATOM 1720 O O . ILE A 1 227 ? -7.176 -1.792 22.441 1.00 70.00 227 ILE A O 1
ATOM 1724 N N . TYR A 1 228 ? -6.965 -3.930 21.850 1.00 68.50 228 TYR A N 1
ATOM 1725 C CA . TYR A 1 228 ? -7.292 -4.477 23.159 1.00 68.50 228 TYR A CA 1
ATOM 1726 C C . TYR A 1 228 ? -6.119 -4.407 24.145 1.00 68.50 228 TYR A C 1
ATOM 1728 O O . TYR A 1 228 ? -6.344 -4.402 25.352 1.00 68.50 228 TYR A O 1
ATOM 1736 N N . GLU A 1 229 ? -4.881 -4.277 23.660 1.00 76.44 229 GLU A N 1
ATOM 1737 C CA . GLU A 1 229 ? -3.695 -3.989 24.483 1.00 76.44 229 GLU A CA 1
ATOM 1738 C C . GLU A 1 229 ? -3.494 -2.484 24.720 1.00 76.44 229 GLU A C 1
ATOM 1740 O O . GLU A 1 229 ? -2.530 -2.071 25.367 1.00 76.44 229 GLU A O 1
ATOM 1745 N N . GLY A 1 230 ? -4.401 -1.650 24.204 1.00 81.81 230 GLY A N 1
ATOM 1746 C CA . GLY A 1 230 ? -4.361 -0.211 24.405 1.00 81.81 230 GLY A CA 1
ATOM 1747 C C . GLY A 1 230 ? -3.256 0.481 23.617 1.00 81.81 230 GLY A C 1
ATOM 1748 O O . GLY A 1 230 ? -2.780 1.525 24.054 1.00 81.81 230 GLY A O 1
ATOM 1749 N N . VAL A 1 231 ? -2.805 -0.083 22.491 1.00 85.38 231 VAL A N 1
ATOM 1750 C CA . VAL A 1 231 ? -1.800 0.542 21.620 1.00 85.38 231 VAL A CA 1
ATOM 1751 C C . VAL A 1 231 ? -2.176 0.360 20.155 1.00 85.38 231 VAL A C 1
ATOM 1753 O O . VAL A 1 231 ? -2.425 -0.743 19.681 1.00 85.38 231 VAL A O 1
ATOM 1756 N N . HIS A 1 232 ? -2.134 1.454 19.405 1.00 85.69 232 HIS A N 1
ATOM 1757 C CA . HIS A 1 232 ? -2.349 1.497 17.972 1.00 85.69 232 HIS A CA 1
ATOM 1758 C C . HIS A 1 232 ? -1.225 2.283 17.298 1.00 85.69 232 HIS A C 1
ATOM 1760 O O . HIS A 1 232 ? -1.037 3.468 17.565 1.00 85.69 232 HIS A O 1
ATOM 1766 N N . ALA A 1 233 ? -0.495 1.642 16.390 1.00 85.75 233 ALA A N 1
ATOM 1767 C CA . ALA A 1 233 ? 0.527 2.282 15.576 1.00 85.75 233 ALA A CA 1
ATOM 1768 C C . ALA A 1 233 ? 0.206 2.143 14.086 1.00 85.75 233 ALA A C 1
ATOM 1770 O O . ALA A 1 233 ? -0.048 1.043 13.595 1.00 85.75 233 ALA A O 1
ATOM 1771 N N . HIS A 1 234 ? 0.303 3.255 13.364 1.00 83.38 234 HIS A N 1
ATOM 1772 C CA . HIS A 1 234 ? 0.120 3.357 11.923 1.00 83.38 234 HIS A CA 1
ATOM 1773 C C . HIS A 1 234 ? 1.411 3.838 11.259 1.00 83.38 234 HIS A C 1
ATOM 1775 O O . HIS A 1 234 ? 2.066 4.757 11.747 1.00 83.38 234 HIS A O 1
ATOM 1781 N N . ASP A 1 235 ? 1.761 3.231 10.132 1.00 80.88 235 ASP A N 1
ATOM 1782 C CA . ASP A 1 235 ? 2.907 3.591 9.296 1.00 80.88 235 ASP A CA 1
ATOM 1783 C C . ASP A 1 235 ? 2.430 3.648 7.849 1.00 80.88 235 ASP A C 1
ATOM 1785 O O . ASP A 1 235 ? 1.914 2.643 7.355 1.00 80.88 235 ASP A O 1
ATOM 1789 N N . ASP A 1 236 ? 2.570 4.804 7.199 1.00 71.19 236 ASP A N 1
ATOM 1790 C CA . ASP A 1 236 ? 2.063 5.051 5.846 1.00 71.19 236 ASP A CA 1
ATOM 1791 C C . ASP A 1 236 ? 3.024 4.578 4.738 1.00 71.19 236 ASP A C 1
ATOM 1793 O O . ASP A 1 236 ? 2.808 4.876 3.562 1.00 71.19 236 ASP A O 1
ATOM 1797 N N . GLN A 1 237 ? 4.125 3.900 5.106 1.00 68.62 237 GLN A N 1
ATOM 1798 C CA . GLN A 1 237 ? 5.243 3.494 4.233 1.00 68.62 237 GLN A CA 1
ATOM 1799 C C . GLN A 1 237 ? 5.943 4.644 3.496 1.00 68.62 237 GLN A C 1
ATOM 1801 O O . GLN A 1 237 ? 6.945 4.442 2.806 1.00 68.62 237 GLN A O 1
ATOM 1806 N N . SER A 1 238 ? 5.438 5.859 3.657 1.00 63.00 238 SER A N 1
ATOM 1807 C CA . SER A 1 238 ? 5.957 7.109 3.146 1.00 63.00 238 SER A CA 1
ATOM 1808 C C . SER A 1 238 ? 6.822 7.797 4.205 1.00 63.00 238 SER A C 1
ATOM 1810 O O . SER A 1 238 ? 7.169 8.957 4.028 1.00 63.00 238 SER A O 1
ATOM 1812 N N . GLU A 1 239 ? 7.237 7.061 5.243 1.00 69.38 239 GLU A N 1
ATOM 1813 C CA . GLU A 1 239 ? 8.043 7.497 6.391 1.00 69.38 239 GLU A CA 1
ATOM 1814 C C . GLU A 1 239 ? 7.257 8.288 7.443 1.00 69.38 239 GLU A C 1
ATOM 1816 O O . GLU A 1 239 ? 7.796 8.523 8.522 1.00 69.38 239 GLU A O 1
ATOM 1821 N N . SER A 1 240 ? 5.989 8.641 7.196 1.00 76.56 240 SER A N 1
ATOM 1822 C CA . SER A 1 240 ? 5.134 9.230 8.229 1.00 76.56 240 SER A CA 1
ATOM 1823 C C . SER A 1 240 ? 4.509 8.121 9.064 1.00 76.56 240 SER A C 1
ATOM 1825 O O . SER A 1 240 ? 4.092 7.074 8.565 1.00 76.56 240 SER A O 1
ATOM 1827 N N . HIS A 1 241 ? 4.447 8.335 10.368 1.00 81.62 241 HIS A N 1
ATOM 1828 C CA . HIS A 1 241 ? 3.875 7.347 11.263 1.00 81.62 241 HIS A CA 1
ATOM 1829 C C . HIS A 1 241 ? 3.254 8.015 12.474 1.00 81.62 241 HIS A C 1
ATOM 1831 O O . HIS A 1 241 ? 3.554 9.151 12.833 1.00 81.62 241 HIS A O 1
ATOM 1837 N N . PHE A 1 242 ? 2.358 7.284 13.103 1.00 85.88 242 PHE A N 1
ATOM 1838 C CA . PHE A 1 242 ? 1.614 7.728 14.258 1.00 85.88 242 PHE A CA 1
ATOM 1839 C C . PHE A 1 242 ? 1.488 6.557 15.216 1.00 85.88 242 PHE A C 1
ATOM 1841 O O . PHE A 1 242 ? 1.372 5.406 14.797 1.00 85.88 242 PHE A O 1
ATOM 1848 N N . ILE A 1 243 ? 1.531 6.851 16.504 1.00 87.50 243 ILE A N 1
ATOM 1849 C CA . ILE A 1 243 ? 1.299 5.876 17.551 1.00 87.50 243 ILE A CA 1
ATOM 1850 C C . ILE A 1 243 ? 0.439 6.509 18.630 1.00 87.50 243 ILE A C 1
ATOM 1852 O O . ILE A 1 243 ? 0.736 7.599 19.107 1.00 87.50 243 ILE A O 1
ATOM 1856 N N . VAL A 1 244 ? -0.615 5.816 19.032 1.00 88.94 244 VAL A N 1
ATOM 1857 C CA . VAL A 1 244 ? -1.420 6.159 20.197 1.00 88.94 244 VAL A CA 1
ATOM 1858 C C . VAL A 1 244 ? -1.486 4.969 21.118 1.00 88.94 244 VAL A C 1
ATOM 1860 O O . VAL A 1 244 ? -1.624 3.839 20.670 1.00 88.94 244 VAL A O 1
ATOM 1863 N N . GLY A 1 245 ? -1.400 5.232 22.411 1.00 89.06 245 GLY A N 1
ATOM 1864 C CA . GLY A 1 245 ? -1.762 4.270 23.428 1.00 89.06 245 GLY A CA 1
ATOM 1865 C C . GLY A 1 245 ? -2.716 4.871 24.443 1.00 89.06 245 GLY A C 1
ATOM 1866 O O . GLY A 1 245 ? -2.820 6.090 24.589 1.00 89.06 245 GLY A O 1
ATOM 1867 N N . TRP A 1 246 ? -3.425 4.006 25.147 1.00 90.38 246 TRP A N 1
ATOM 1868 C CA . TRP A 1 246 ? -4.379 4.379 26.173 1.00 90.38 246 TRP A CA 1
ATOM 1869 C C . TRP A 1 246 ? -4.364 3.386 27.323 1.00 90.38 246 TRP A C 1
ATOM 1871 O O . TRP A 1 246 ? -3.999 2.223 27.184 1.00 90.38 246 TRP A O 1
ATOM 1881 N N . ASN A 1 247 ? -4.752 3.876 28.490 1.00 87.69 247 ASN A N 1
ATOM 1882 C CA . ASN A 1 247 ? -4.975 3.078 29.683 1.00 87.69 247 ASN A CA 1
ATOM 1883 C C . ASN A 1 247 ? -6.136 3.688 30.482 1.00 87.69 247 ASN A C 1
ATOM 1885 O O . ASN A 1 247 ? -6.736 4.686 30.081 1.00 87.69 247 ASN A O 1
ATOM 1889 N N . ARG A 1 248 ? -6.425 3.134 31.662 1.00 83.81 248 ARG A N 1
ATOM 1890 C CA . ARG A 1 248 ? -7.482 3.640 32.556 1.00 83.81 248 ARG A CA 1
ATOM 1891 C C . ARG A 1 248 ? -7.325 5.105 33.003 1.00 83.81 248 ARG A C 1
ATOM 1893 O O . ARG A 1 248 ? -8.223 5.635 33.641 1.00 83.81 248 ARG A O 1
ATOM 1900 N N . HIS A 1 249 ? -6.171 5.732 32.771 1.00 85.62 249 HIS A N 1
ATOM 1901 C CA . HIS A 1 249 ? -5.881 7.112 33.166 1.00 85.62 249 HIS A CA 1
ATOM 1902 C C . HIS A 1 249 ? -6.001 8.107 32.003 1.00 85.62 249 HIS A C 1
ATOM 1904 O O . HIS A 1 249 ? -5.979 9.315 32.249 1.00 85.62 249 HIS A O 1
ATOM 1910 N N . GLY A 1 250 ? -6.115 7.631 30.759 1.00 87.88 250 GLY A N 1
ATOM 1911 C CA . GLY A 1 250 ? -6.222 8.488 29.585 1.00 87.88 250 GLY A CA 1
ATOM 1912 C C . GLY A 1 250 ? -5.516 7.943 28.346 1.00 87.88 250 GLY A C 1
ATOM 1913 O O . GLY A 1 250 ? -5.213 6.756 28.242 1.00 87.88 250 GLY A O 1
ATOM 1914 N N . ILE A 1 251 ? -5.259 8.843 27.400 1.00 89.44 251 ILE A N 1
ATOM 1915 C CA . ILE A 1 251 ? -4.690 8.564 26.078 1.00 89.44 251 ILE A CA 1
ATOM 1916 C C . ILE A 1 251 ? -3.427 9.396 25.892 1.00 89.44 251 ILE A C 1
ATOM 1918 O O . ILE A 1 251 ? -3.387 10.559 26.295 1.00 89.44 251 ILE A O 1
ATOM 1922 N N . VAL A 1 252 ? -2.420 8.813 25.249 1.00 90.31 252 VAL A N 1
ATOM 1923 C CA . VAL A 1 252 ? -1.208 9.490 24.788 1.00 90.31 252 VAL A CA 1
ATOM 1924 C C . VAL A 1 252 ? -0.989 9.154 23.323 1.00 90.31 252 VAL A C 1
ATOM 1926 O O . VAL A 1 252 ? -1.076 7.993 22.936 1.00 90.31 252 VAL A O 1
ATOM 1929 N N . GLY A 1 253 ? -0.660 10.152 22.513 1.00 89.50 253 GLY A N 1
ATOM 1930 C CA . GLY A 1 253 ? -0.279 9.946 21.125 1.00 89.50 253 GLY A CA 1
ATOM 1931 C C . GLY A 1 253 ? 0.977 10.692 20.736 1.00 89.50 253 GLY A C 1
ATOM 1932 O O . GLY A 1 253 ? 1.244 11.782 21.235 1.00 89.50 253 GLY A O 1
ATOM 1933 N N . PHE A 1 254 ? 1.708 10.110 19.796 1.00 88.44 254 PHE A N 1
ATOM 1934 C CA . PHE A 1 254 ? 2.828 10.722 19.110 1.00 88.44 254 PHE A CA 1
ATOM 1935 C C . PHE A 1 254 ? 2.676 10.574 17.603 1.00 88.44 254 PHE A C 1
ATOM 1937 O O . PHE A 1 254 ? 2.112 9.601 17.097 1.00 88.44 254 PHE A O 1
ATOM 1944 N N . GLY A 1 255 ? 3.194 11.553 16.873 1.00 86.00 255 GLY A N 1
ATOM 1945 C CA . GLY A 1 255 ? 3.137 11.569 15.419 1.00 86.00 255 GLY A CA 1
ATOM 1946 C C . GLY A 1 255 ? 4.422 12.077 14.833 1.00 86.00 255 GLY A C 1
ATOM 1947 O O . GLY A 1 255 ? 5.098 12.941 15.394 1.00 86.00 255 GLY A O 1
ATOM 1948 N N . PHE A 1 256 ? 4.724 11.536 13.672 1.00 82.44 256 PHE A N 1
ATOM 1949 C CA . PHE A 1 256 ? 5.863 11.886 12.870 1.00 82.44 256 PHE A CA 1
ATOM 1950 C C . PHE A 1 256 ? 5.402 12.181 11.458 1.00 82.44 256 PHE A C 1
ATOM 1952 O O . PHE A 1 256 ? 4.762 11.352 10.807 1.00 82.44 256 PHE A O 1
ATOM 1959 N N . HIS A 1 257 ? 5.780 13.355 10.977 1.00 77.25 257 HIS A N 1
ATOM 1960 C CA . HIS A 1 257 ? 5.565 13.746 9.601 1.00 77.25 257 HIS A CA 1
ATOM 1961 C C . HIS A 1 257 ? 6.914 14.080 8.976 1.00 77.25 257 HIS A C 1
ATOM 1963 O O . HIS A 1 257 ? 7.590 15.007 9.423 1.00 77.25 257 HIS A O 1
ATOM 1969 N N . LYS A 1 258 ? 7.309 13.347 7.929 1.00 72.19 258 LYS A N 1
ATOM 1970 C CA . LYS A 1 258 ? 8.646 13.476 7.316 1.00 72.19 258 LYS A CA 1
ATOM 1971 C C . LYS A 1 258 ? 9.008 14.906 6.899 1.00 72.19 258 LYS A C 1
ATOM 1973 O O . LYS A 1 258 ? 10.169 15.287 6.975 1.00 72.19 258 LYS A O 1
ATOM 1978 N N . TYR A 1 259 ? 8.023 15.709 6.491 1.00 67.69 259 TYR A N 1
ATOM 1979 C CA . TYR A 1 259 ? 8.240 17.093 6.053 1.00 67.69 259 TYR A CA 1
ATOM 1980 C C . TYR A 1 259 ? 8.327 18.085 7.219 1.00 67.69 259 TYR A C 1
ATOM 1982 O O . TYR A 1 259 ? 8.832 19.185 7.052 1.00 67.69 259 TYR A O 1
ATOM 1990 N N . ALA A 1 260 ? 7.852 17.700 8.405 1.00 65.00 260 ALA A N 1
ATOM 1991 C CA . ALA A 1 260 ? 7.975 18.498 9.624 1.00 65.00 260 ALA A CA 1
ATOM 1992 C C . ALA A 1 260 ? 9.234 18.141 10.428 1.00 65.00 260 ALA A C 1
ATOM 1994 O O . ALA A 1 260 ? 9.559 18.792 11.415 1.00 65.00 260 ALA A O 1
ATOM 1995 N N . ALA A 1 261 ? 9.930 17.078 10.027 1.00 62.88 261 ALA A N 1
ATOM 1996 C CA . ALA A 1 261 ? 10.939 16.429 10.841 1.00 62.88 261 ALA A CA 1
ATOM 1997 C C . ALA A 1 261 ? 12.366 16.920 10.595 1.00 62.88 261 ALA A C 1
ATOM 1999 O O . ALA A 1 261 ? 13.289 16.292 11.094 1.00 62.88 261 ALA A O 1
ATOM 2000 N N . HIS A 1 262 ? 12.570 18.015 9.856 1.00 65.06 262 HIS A N 1
ATOM 2001 C CA . HIS A 1 262 ? 13.908 18.485 9.482 1.00 65.06 262 HIS A CA 1
ATOM 2002 C C . HIS A 1 262 ? 14.882 18.530 10.677 1.00 65.06 262 HIS A C 1
ATOM 2004 O O . HIS A 1 262 ? 15.971 17.986 10.573 1.00 65.06 262 HIS A O 1
ATOM 2010 N N . GLU A 1 263 ? 14.457 19.028 11.844 1.00 61.16 263 GLU A N 1
ATOM 2011 C CA . GLU A 1 263 ? 15.297 19.045 13.056 1.00 61.16 263 GLU A CA 1
ATOM 2012 C C . GLU A 1 263 ? 15.411 17.679 13.769 1.00 61.16 263 GLU A C 1
ATOM 2014 O O . GLU A 1 263 ? 16.471 17.323 14.282 1.00 61.16 263 GLU A O 1
ATOM 2019 N N . GLU A 1 264 ? 14.335 16.886 13.815 1.00 67.00 264 GLU A N 1
ATOM 2020 C CA . GLU A 1 264 ? 14.313 15.575 14.496 1.00 67.00 264 GLU A CA 1
ATOM 2021 C C . GLU A 1 264 ? 15.119 14.515 13.728 1.00 67.00 264 GLU A C 1
ATOM 2023 O O . GLU A 1 264 ? 15.784 13.670 14.331 1.00 67.00 264 GLU A O 1
ATOM 2028 N N . ILE A 1 265 ? 15.095 14.575 12.391 1.00 67.44 265 ILE A N 1
ATOM 2029 C CA . ILE A 1 265 ? 15.874 13.700 11.504 1.00 67.44 265 ILE A CA 1
ATOM 2030 C C . ILE A 1 265 ? 17.374 13.902 11.754 1.00 67.44 265 ILE A C 1
ATOM 2032 O O . ILE A 1 265 ? 18.118 12.921 11.767 1.00 67.44 265 ILE A O 1
ATOM 2036 N N . ASP A 1 266 ? 17.796 15.148 11.987 1.00 66.94 266 ASP A N 1
ATOM 2037 C CA . ASP A 1 266 ? 19.200 15.528 12.180 1.00 66.94 266 ASP A CA 1
ATOM 2038 C C . ASP A 1 266 ? 19.708 15.303 13.611 1.00 66.94 266 ASP A C 1
ATOM 2040 O O . ASP A 1 266 ? 20.914 15.201 13.837 1.00 66.94 266 ASP A O 1
ATOM 2044 N N . THR A 1 267 ? 18.799 15.175 14.579 1.00 74.12 267 THR A N 1
ATOM 2045 C CA . THR A 1 267 ? 19.144 14.928 15.982 1.00 74.12 267 THR A CA 1
ATOM 2046 C C . THR A 1 267 ? 19.499 13.446 16.185 1.00 74.12 267 THR A C 1
ATOM 2048 O O . THR A 1 267 ? 18.693 12.582 15.822 1.00 74.12 267 THR A O 1
ATOM 2051 N N . PRO A 1 268 ? 20.664 13.099 16.770 1.00 79.31 268 PRO A N 1
ATOM 2052 C CA . PRO A 1 268 ? 20.994 11.719 17.120 1.00 79.31 268 PRO A CA 1
ATOM 2053 C C . PRO A 1 268 ? 19.926 11.086 18.018 1.00 79.31 268 PRO A C 1
ATOM 2055 O O . PRO A 1 268 ? 19.418 11.736 18.925 1.00 79.31 268 PRO A O 1
ATOM 2058 N N . GLU A 1 269 ? 19.609 9.801 17.830 1.00 77.94 269 GLU A N 1
ATOM 2059 C CA . GLU A 1 269 ? 18.518 9.131 18.566 1.00 77.94 269 GLU A CA 1
ATOM 2060 C C . GLU A 1 269 ? 18.641 9.248 20.097 1.00 77.94 269 GLU A C 1
ATOM 2062 O O . GLU A 1 269 ? 17.641 9.441 20.787 1.00 77.94 269 GLU A O 1
ATOM 2067 N N . ALA A 1 270 ? 19.868 9.197 20.625 1.00 80.38 270 ALA A N 1
ATOM 2068 C CA . ALA A 1 270 ? 20.148 9.358 22.053 1.00 80.38 270 ALA A CA 1
ATOM 2069 C C . ALA A 1 270 ? 19.836 10.771 22.588 1.00 80.38 270 ALA A C 1
ATOM 2071 O O . ALA A 1 270 ? 19.589 10.932 23.781 1.00 80.38 270 ALA A O 1
ATOM 2072 N N . GLU A 1 271 ? 19.839 11.778 21.714 1.00 80.69 271 GLU A N 1
ATOM 2073 C CA . GLU A 1 271 ? 19.561 13.183 22.032 1.00 80.69 271 GLU A CA 1
ATOM 2074 C C . GLU A 1 271 ? 18.088 13.551 21.798 1.00 80.69 271 GLU A C 1
ATOM 2076 O O . GLU A 1 271 ? 17.615 14.582 22.283 1.00 80.69 271 GLU A O 1
ATOM 2081 N N . ARG A 1 272 ? 17.328 12.696 21.099 1.00 85.56 272 ARG A N 1
ATOM 2082 C CA . ARG A 1 272 ? 15.899 12.914 20.860 1.00 85.56 272 ARG A CA 1
ATOM 2083 C C . ARG A 1 272 ? 15.101 12.772 22.144 1.00 85.56 272 ARG A C 1
ATOM 2085 O O . ARG A 1 272 ? 15.226 11.795 22.888 1.00 85.56 272 ARG A O 1
ATOM 2092 N N . ASN A 1 273 ? 14.201 13.727 22.351 1.00 88.19 273 ASN A N 1
ATOM 2093 C CA . ASN A 1 273 ? 13.321 13.769 23.508 1.00 88.19 273 ASN A CA 1
ATOM 2094 C C . ASN A 1 273 ? 11.858 13.959 23.076 1.00 88.19 273 ASN A C 1
ATOM 2096 O O . ASN A 1 273 ? 11.359 15.086 23.120 1.00 88.19 273 ASN A O 1
ATOM 2100 N N . PRO A 1 274 ? 11.142 12.880 22.706 1.00 87.88 274 PRO A N 1
ATOM 2101 C CA . PRO A 1 274 ? 9.734 12.965 22.309 1.00 87.88 274 PRO A CA 1
ATOM 2102 C C . PRO A 1 274 ? 8.834 13.602 23.371 1.00 87.88 274 PRO A C 1
ATOM 2104 O O . PRO A 1 274 ? 7.847 14.254 23.041 1.00 87.88 274 PRO A O 1
ATOM 2107 N N . MET A 1 275 ? 9.199 13.477 24.652 1.00 90.06 275 MET A N 1
ATOM 2108 C CA . MET A 1 275 ? 8.434 14.025 25.776 1.00 90.06 275 MET A CA 1
ATOM 2109 C C . MET A 1 275 ? 8.337 15.553 25.748 1.00 90.06 275 MET A C 1
ATOM 2111 O O . MET A 1 275 ? 7.423 16.111 26.353 1.00 90.06 275 MET A O 1
ATOM 2115 N N . ARG A 1 276 ? 9.222 16.242 25.010 1.00 88.06 276 ARG A N 1
ATOM 2116 C CA . ARG A 1 276 ? 9.131 17.696 24.789 1.00 88.06 276 ARG A CA 1
ATOM 2117 C C . ARG A 1 276 ? 7.808 18.112 24.142 1.00 88.06 276 ARG A C 1
ATOM 2119 O O . ARG A 1 276 ? 7.357 19.232 24.357 1.00 88.06 276 ARG A O 1
ATOM 2126 N N . HIS A 1 277 ? 7.180 17.194 23.406 1.00 84.62 277 HIS A N 1
ATOM 2127 C CA . HIS A 1 277 ? 5.904 17.399 22.721 1.00 84.62 277 HIS A CA 1
ATOM 2128 C C . HIS A 1 277 ? 4.680 17.108 23.606 1.00 84.62 277 HIS A C 1
ATOM 2130 O O . HIS A 1 277 ? 3.555 17.202 23.131 1.00 84.62 277 HIS A O 1
ATOM 2136 N N . LEU A 1 278 ? 4.872 16.762 24.887 1.00 87.88 278 LEU A N 1
ATOM 2137 C CA . LEU A 1 278 ? 3.798 16.493 25.853 1.00 87.88 278 LEU A CA 1
ATOM 2138 C C . LEU A 1 278 ? 3.900 17.397 27.103 1.00 87.88 278 LEU A C 1
ATOM 2140 O O . LEU A 1 278 ? 3.998 16.899 28.231 1.00 87.88 278 LEU A O 1
ATOM 2144 N N . PRO A 1 279 ? 3.893 18.737 26.961 1.00 85.31 279 PRO A N 1
ATOM 2145 C CA . PRO A 1 279 ? 4.027 19.627 28.107 1.00 85.31 279 PRO A CA 1
ATOM 2146 C C . PRO A 1 279 ? 2.834 19.484 29.063 1.00 85.31 279 PRO A C 1
ATOM 2148 O O . PRO A 1 279 ? 1.674 19.601 28.671 1.00 85.31 279 PRO A O 1
ATOM 2151 N N . GLY A 1 280 ? 3.118 19.294 30.352 1.00 87.19 280 GLY A N 1
ATOM 2152 C CA . GLY A 1 280 ? 2.081 19.139 31.379 1.00 87.19 280 GLY A CA 1
ATOM 2153 C C . GLY A 1 280 ? 1.426 17.756 31.417 1.00 87.19 280 GLY A C 1
ATOM 2154 O O . GLY A 1 280 ? 0.364 17.622 32.026 1.00 87.19 280 GLY A O 1
ATOM 2155 N N . LEU A 1 281 ? 2.047 16.742 30.799 1.00 88.12 281 LEU A N 1
ATOM 2156 C CA . LEU A 1 281 ? 1.600 15.356 30.889 1.00 88.12 281 LEU A CA 1
ATOM 2157 C C . LEU A 1 281 ? 1.418 14.936 32.364 1.00 88.12 281 LEU A C 1
ATOM 2159 O O . LEU A 1 281 ? 2.368 15.031 33.148 1.00 88.12 281 LEU A O 1
ATOM 2163 N N . PRO A 1 282 ? 0.229 14.450 32.758 1.00 90.38 282 PRO A N 1
ATOM 2164 C CA . PRO A 1 282 ? -0.001 13.944 34.103 1.00 90.38 282 PRO A CA 1
ATOM 2165 C C . PRO A 1 282 ? 0.934 12.780 34.439 1.00 90.38 282 PRO A C 1
ATOM 2167 O O . PRO A 1 282 ? 1.163 11.899 33.611 1.00 90.38 282 PRO A O 1
ATOM 2170 N N . SER A 1 283 ? 1.408 12.716 35.685 1.00 92.00 283 SER A N 1
ATOM 2171 C CA . SER A 1 283 ? 2.315 11.653 36.150 1.00 92.00 283 SER A CA 1
ATOM 2172 C C . SER A 1 283 ? 1.752 10.241 35.948 1.00 92.00 283 SER A C 1
ATOM 2174 O O . SER A 1 283 ? 2.510 9.315 35.682 1.00 92.00 283 SER A O 1
ATOM 2176 N N . ALA A 1 284 ? 0.426 10.080 36.002 1.00 90.56 284 ALA A N 1
ATOM 2177 C CA . ALA A 1 284 ? -0.255 8.809 35.748 1.00 90.56 284 ALA A CA 1
ATOM 2178 C C . ALA A 1 284 ? -0.134 8.309 34.292 1.00 90.56 284 ALA A C 1
ATOM 2180 O O . ALA A 1 284 ? -0.270 7.112 34.047 1.00 90.56 284 ALA A O 1
ATOM 2181 N N . LEU A 1 285 ? 0.127 9.204 33.332 1.00 90.81 285 LEU A N 1
ATOM 2182 C CA . LEU A 1 285 ? 0.331 8.870 31.918 1.00 90.81 285 LEU A CA 1
ATOM 2183 C C . LEU A 1 285 ? 1.809 8.799 31.520 1.00 90.81 285 LEU A C 1
ATOM 2185 O O . LEU A 1 285 ? 2.112 8.345 30.418 1.00 90.81 285 LEU A O 1
ATOM 2189 N N . LEU A 1 286 ? 2.731 9.203 32.400 1.00 93.25 286 LEU A N 1
ATOM 2190 C CA . LEU A 1 286 ? 4.165 9.214 32.111 1.00 93.25 286 LEU A CA 1
ATOM 2191 C C . LEU A 1 286 ? 4.707 7.831 31.695 1.00 93.25 286 LEU A C 1
ATOM 2193 O O . LEU A 1 286 ? 5.361 7.773 30.656 1.00 93.25 286 LEU A O 1
ATOM 2197 N N . PRO A 1 287 ? 4.382 6.714 32.384 1.00 94.50 287 PRO A N 1
ATOM 2198 C CA . PRO A 1 287 ? 4.880 5.396 31.979 1.00 94.50 287 PRO A CA 1
ATOM 2199 C C . PRO A 1 287 ? 4.406 4.979 30.582 1.00 94.50 287 PRO A C 1
ATOM 2201 O O . PRO A 1 287 ? 5.170 4.408 29.807 1.00 94.50 287 PRO A O 1
ATOM 2204 N N . LEU A 1 288 ? 3.152 5.301 30.242 1.00 92.44 288 LEU A N 1
ATOM 2205 C CA . LEU A 1 288 ? 2.589 5.020 28.922 1.00 92.44 288 LEU A CA 1
ATOM 2206 C C . LEU A 1 288 ? 3.299 5.852 27.849 1.00 92.44 288 LEU A C 1
ATOM 2208 O O . LEU A 1 288 ? 3.718 5.317 26.828 1.00 92.44 288 LEU A O 1
ATOM 2212 N N . ALA A 1 289 ? 3.492 7.149 28.090 1.00 92.62 289 ALA A N 1
ATOM 2213 C CA . ALA A 1 289 ? 4.206 8.017 27.162 1.00 92.62 289 ALA A CA 1
ATOM 2214 C C . ALA A 1 289 ? 5.658 7.566 26.942 1.00 92.62 289 ALA A C 1
ATOM 2216 O O . ALA A 1 289 ? 6.104 7.496 25.800 1.00 92.62 289 ALA A O 1
ATOM 2217 N N . GLU A 1 290 ? 6.376 7.194 28.004 1.00 92.75 290 GLU A N 1
ATOM 2218 C CA . GLU A 1 290 ? 7.734 6.653 27.907 1.00 92.75 290 GLU A CA 1
ATOM 2219 C C . GLU A 1 290 ? 7.764 5.362 27.082 1.00 92.75 290 GLU A C 1
ATOM 2221 O O . GLU A 1 290 ? 8.571 5.246 26.155 1.00 92.75 290 GLU A O 1
ATOM 2226 N N . GLN A 1 291 ? 6.844 4.429 27.350 1.00 91.81 291 GLN A N 1
ATOM 2227 C CA . GLN A 1 291 ? 6.703 3.192 26.583 1.00 91.81 291 GLN A CA 1
ATOM 2228 C C . GLN A 1 291 ? 6.504 3.471 25.089 1.00 91.81 291 GLN A C 1
ATOM 2230 O O . GLN A 1 291 ? 7.218 2.896 24.267 1.00 91.81 291 GLN A O 1
ATOM 2235 N N . LEU A 1 292 ? 5.561 4.349 24.731 1.00 90.44 292 LEU A N 1
ATOM 2236 C CA . LEU A 1 292 ? 5.267 4.689 23.336 1.00 90.44 292 LEU A CA 1
ATOM 2237 C C . LEU A 1 292 ? 6.426 5.447 22.677 1.00 90.44 292 LEU A C 1
ATOM 2239 O O . LEU A 1 292 ? 6.763 5.165 21.531 1.00 90.44 292 LEU A O 1
ATOM 2243 N N . SER A 1 293 ? 7.079 6.359 23.404 1.00 89.38 293 SER A N 1
ATOM 2244 C CA . SER A 1 293 ? 8.194 7.165 22.891 1.00 89.38 293 SER A CA 1
ATOM 2245 C C . SER A 1 293 ? 9.401 6.319 22.487 1.00 89.38 293 SER A C 1
ATOM 2247 O O . SER A 1 293 ? 10.124 6.665 21.557 1.00 89.38 293 SER A O 1
ATOM 2249 N N . ASN A 1 294 ? 9.612 5.188 23.162 1.00 86.38 294 ASN A N 1
ATOM 2250 C CA . ASN A 1 294 ? 10.693 4.257 22.851 1.00 86.38 294 ASN A CA 1
ATOM 2251 C C . ASN A 1 294 ? 10.387 3.392 21.625 1.00 86.38 294 ASN A C 1
ATOM 2253 O O . ASN A 1 294 ? 11.271 2.705 21.112 1.00 86.38 294 ASN A O 1
ATOM 2257 N N . GLN A 1 295 ? 9.152 3.426 21.127 1.00 79.06 295 GLN A N 1
ATOM 2258 C CA . GLN A 1 295 ? 8.813 2.787 19.870 1.00 79.06 295 GLN A CA 1
ATOM 2259 C C . GLN A 1 295 ? 9.270 3.670 18.704 1.00 79.06 295 GLN A C 1
ATOM 2261 O O . GLN A 1 295 ? 9.295 4.894 18.788 1.00 79.06 295 GLN A O 1
ATOM 2266 N N . ARG A 1 296 ? 9.642 3.034 17.588 1.00 75.94 296 ARG A N 1
ATOM 2267 C CA . ARG A 1 296 ? 9.976 3.720 16.324 1.00 75.94 296 ARG A CA 1
ATOM 2268 C C . ARG A 1 296 ? 11.163 4.691 16.402 1.00 75.94 296 ARG A C 1
ATOM 2270 O O . ARG A 1 296 ? 11.208 5.646 15.642 1.00 75.94 296 ARG A O 1
ATOM 2277 N N . GLY A 1 297 ? 12.146 4.431 17.265 1.00 75.44 297 GLY A N 1
ATOM 2278 C CA . GLY A 1 297 ? 13.421 5.162 17.290 1.00 75.44 297 GLY A CA 1
ATOM 2279 C C . GLY A 1 297 ? 13.313 6.632 17.716 1.00 75.44 297 GLY A C 1
ATOM 2280 O O . GLY A 1 297 ? 14.150 7.453 17.328 1.00 75.44 297 GLY A O 1
ATOM 2281 N N . ARG A 1 298 ? 12.241 6.979 18.448 1.00 80.31 298 ARG A N 1
ATOM 2282 C CA . ARG A 1 298 ? 11.985 8.323 18.996 1.00 80.31 298 ARG A CA 1
ATOM 2283 C C . ARG A 1 298 ? 11.822 9.433 17.949 1.00 80.31 298 ARG A C 1
ATOM 2285 O O . ARG A 1 298 ? 12.003 10.603 18.270 1.00 80.31 298 ARG A O 1
ATOM 2292 N N . TRP A 1 299 ? 11.479 9.093 16.707 1.00 79.25 299 TRP A N 1
ATOM 2293 C CA . TRP A 1 299 ? 11.239 10.075 15.647 1.00 79.25 299 TRP A CA 1
ATOM 2294 C C . TRP A 1 299 ? 9.823 10.623 15.816 1.00 79.25 299 TRP A C 1
ATOM 2296 O O . TRP A 1 299 ? 8.889 10.037 15.291 1.00 79.25 299 TRP A O 1
ATOM 2306 N N . PHE A 1 300 ? 9.637 11.725 16.542 1.00 83.88 300 PHE A N 1
ATOM 2307 C CA . PHE A 1 300 ? 8.311 12.326 16.715 1.00 83.88 300 PHE A CA 1
ATOM 2308 C C . PHE A 1 300 ? 8.382 13.842 16.607 1.00 83.88 300 PHE A C 1
ATOM 2310 O O . PHE A 1 300 ? 9.238 14.475 17.209 1.00 83.88 300 PHE A O 1
ATOM 2317 N N . THR A 1 301 ? 7.467 14.425 15.842 1.00 79.19 301 THR A N 1
ATOM 2318 C CA . THR A 1 301 ? 7.387 15.872 15.591 1.00 79.19 301 THR A CA 1
ATOM 2319 C C . THR A 1 301 ? 6.213 16.528 16.312 1.00 79.19 301 THR A C 1
ATOM 2321 O O . THR A 1 301 ? 6.087 17.749 16.300 1.00 79.19 301 THR A O 1
ATOM 2324 N N . ALA A 1 302 ? 5.326 15.723 16.899 1.00 83.12 302 ALA A N 1
ATOM 2325 C CA . ALA A 1 302 ? 4.162 16.174 17.645 1.00 83.12 302 ALA A CA 1
ATOM 2326 C C . ALA A 1 302 ? 3.704 15.104 18.647 1.00 83.12 302 ALA A C 1
ATOM 2328 O O . ALA A 1 302 ? 3.996 13.914 18.484 1.00 83.12 302 ALA A O 1
ATOM 2329 N N . GLY A 1 303 ? 2.948 15.533 19.658 1.00 86.12 303 GLY A N 1
ATOM 2330 C CA . GLY A 1 303 ? 2.321 14.659 20.639 1.00 86.12 303 GLY A CA 1
ATOM 2331 C C . GLY A 1 303 ? 1.045 15.270 21.215 1.00 86.12 303 GLY A C 1
ATOM 2332 O O . GLY A 1 303 ? 0.830 16.477 21.141 1.00 86.12 303 GLY A O 1
ATOM 2333 N N . PHE A 1 304 ? 0.178 14.431 21.772 1.00 85.88 304 PHE A N 1
ATOM 2334 C CA . PHE A 1 304 ? -1.020 14.869 22.488 1.00 85.88 304 PHE A CA 1
ATOM 2335 C C . PHE A 1 304 ? -1.340 13.932 23.655 1.00 85.88 304 PHE A C 1
ATOM 2337 O O . PHE A 1 304 ? -0.902 12.779 23.675 1.00 85.88 304 PHE A O 1
ATOM 2344 N N . TYR A 1 305 ? -2.129 14.415 24.617 1.00 86.62 305 TYR A N 1
ATOM 2345 C CA . TYR A 1 305 ? -2.694 13.565 25.661 1.00 86.62 305 TYR A CA 1
ATOM 2346 C C . TYR A 1 305 ? -4.108 13.999 26.057 1.00 86.62 305 TYR A C 1
ATOM 2348 O O . TYR A 1 305 ? -4.483 15.171 25.962 1.00 86.62 305 TYR A O 1
ATOM 2356 N N . LEU A 1 306 ? -4.903 13.038 26.520 1.00 83.94 306 LEU A N 1
ATOM 2357 C CA . LEU A 1 306 ? -6.283 13.253 26.955 1.00 83.94 306 LEU A CA 1
ATOM 2358 C C . LEU A 1 306 ? -6.529 12.518 28.266 1.00 83.94 306 LEU A C 1
ATOM 2360 O O . LEU A 1 306 ? -6.213 11.337 28.373 1.00 83.94 306 LEU A O 1
ATOM 2364 N N . THR A 1 307 ? -7.123 13.199 29.243 1.00 81.50 307 THR A N 1
ATOM 2365 C CA . THR A 1 307 ? -7.650 12.586 30.469 1.00 81.50 307 THR A CA 1
ATOM 2366 C C . THR A 1 307 ? -9.100 13.002 30.692 1.00 81.50 307 THR A C 1
ATOM 2368 O O . THR A 1 307 ? -9.619 13.895 30.017 1.00 81.50 307 THR A O 1
ATOM 2371 N N . ASP A 1 308 ? -9.754 12.391 31.679 1.00 72.62 308 ASP A N 1
ATOM 2372 C CA . ASP A 1 308 ? -11.128 12.740 32.059 1.00 72.62 308 ASP A CA 1
ATOM 2373 C C . ASP A 1 308 ? -11.269 14.190 32.552 1.00 72.62 308 ASP A C 1
ATOM 2375 O O . ASP A 1 308 ? -12.334 14.794 32.424 1.00 72.62 308 ASP A O 1
ATOM 2379 N N . THR A 1 309 ? -10.199 14.766 33.109 1.00 65.00 309 THR A N 1
ATOM 2380 C CA . THR A 1 309 ? -10.213 16.076 33.783 1.00 65.00 309 THR A CA 1
ATOM 2381 C C . THR A 1 309 ? -9.387 17.151 33.082 1.00 65.00 309 THR A C 1
ATOM 2383 O O . THR A 1 309 ? -9.562 18.333 33.372 1.00 65.00 309 THR A O 1
ATOM 2386 N N . ALA A 1 310 ? -8.498 16.778 32.161 1.00 59.03 310 ALA A N 1
ATOM 2387 C CA . ALA A 1 310 ? -7.624 17.697 31.447 1.00 59.03 310 ALA A CA 1
ATOM 2388 C C . ALA A 1 310 ? -7.516 17.300 29.971 1.00 59.03 310 ALA A C 1
ATOM 2390 O O . ALA A 1 310 ? -7.225 16.156 29.623 1.00 59.03 310 ALA A O 1
ATOM 2391 N N . ARG A 1 311 ? -7.730 18.279 29.089 1.00 62.91 311 ARG A N 1
ATOM 2392 C CA . ARG A 1 311 ? -7.657 18.110 27.635 1.00 62.91 311 ARG A CA 1
ATOM 2393 C C . ARG A 1 311 ? -6.561 19.021 27.116 1.00 62.91 311 ARG A C 1
ATOM 2395 O O . ARG A 1 311 ? -6.654 20.236 27.293 1.00 62.91 311 ARG A O 1
ATOM 2402 N N . ARG A 1 312 ? -5.518 18.455 26.506 1.00 63.03 312 ARG A N 1
ATOM 2403 C CA . ARG A 1 312 ? -4.463 19.255 25.885 1.00 63.03 312 ARG A CA 1
ATOM 2404 C C . ARG A 1 312 ? -3.995 18.612 24.587 1.00 63.03 312 ARG A C 1
ATOM 2406 O O . ARG A 1 312 ? -3.350 17.568 24.577 1.00 63.03 312 ARG A O 1
ATOM 2413 N N . ILE A 1 313 ? -4.313 19.282 23.489 1.00 57.03 313 ILE A N 1
ATOM 2414 C CA . ILE A 1 313 ? -3.790 18.972 22.163 1.00 57.03 313 ILE A CA 1
ATOM 2415 C C . ILE A 1 313 ? -2.808 20.092 21.851 1.00 57.03 313 ILE A C 1
ATOM 2417 O O . ILE A 1 313 ? -3.219 21.217 21.575 1.00 57.03 313 ILE A O 1
ATOM 2421 N N . GLU A 1 314 ? -1.516 19.810 21.974 1.00 55.31 314 GLU A N 1
ATOM 2422 C CA . GLU A 1 314 ? -0.475 20.756 21.584 1.00 55.31 314 GLU A CA 1
ATOM 2423 C C . GLU A 1 314 ? -0.123 20.485 20.120 1.00 55.31 314 GLU A C 1
ATOM 2425 O O . GLU A 1 314 ? 0.335 19.390 19.789 1.00 55.31 314 GLU A O 1
ATOM 2430 N N . PRO A 1 315 ? -0.355 21.435 19.204 1.00 48.59 315 PRO A N 1
ATOM 2431 C CA . PRO A 1 315 ? 0.133 21.290 17.846 1.00 48.59 315 PRO A CA 1
ATOM 2432 C C . PRO A 1 315 ? 1.666 21.362 17.874 1.00 48.59 315 PRO A C 1
ATOM 2434 O O . PRO A 1 315 ? 2.244 22.421 18.105 1.00 48.59 315 PRO A O 1
ATOM 2437 N N . GLY A 1 316 ? 2.339 20.234 17.646 1.00 45.25 316 GLY A N 1
ATOM 2438 C CA . GLY A 1 316 ? 3.776 20.239 17.370 1.00 45.25 316 GLY A CA 1
ATOM 2439 C C . GLY A 1 316 ? 4.051 20.954 16.045 1.00 45.25 316 GLY A C 1
ATOM 2440 O O . GLY A 1 316 ? 3.393 20.627 15.063 1.00 45.25 316 GLY A O 1
ATOM 2441 N N . TYR A 1 317 ? 4.970 21.930 16.081 1.00 41.84 317 TYR A N 1
ATOM 2442 C CA . TYR A 1 317 ? 5.677 22.765 15.075 1.00 41.84 317 TYR A CA 1
ATOM 2443 C C . TYR A 1 317 ? 5.301 22.826 13.569 1.00 41.84 317 TYR A C 1
ATOM 2445 O O . TYR A 1 317 ? 5.898 23.625 12.852 1.00 41.84 317 TYR A O 1
ATOM 2453 N N . SER A 1 318 ? 4.321 22.091 13.046 1.00 49.12 318 SER A N 1
ATOM 2454 C CA . SER A 1 318 ? 3.864 22.194 11.656 1.00 49.12 318 SER A CA 1
ATOM 2455 C C . SER A 1 318 ? 2.342 22.093 11.562 1.00 49.12 318 SER A C 1
ATOM 2457 O O . SER A 1 318 ? 1.717 21.234 12.196 1.00 49.12 318 SER A O 1
ATOM 2459 N N . ASP A 1 319 ? 1.749 22.948 10.730 1.00 52.06 319 ASP A N 1
ATOM 2460 C CA . ASP A 1 319 ? 0.313 22.931 10.442 1.00 52.06 319 ASP A CA 1
ATOM 2461 C C . ASP A 1 319 ? -0.153 21.545 9.952 1.00 52.06 319 ASP A C 1
ATOM 2463 O O . ASP A 1 319 ? -1.224 21.087 10.360 1.00 52.06 319 ASP A O 1
ATOM 2467 N N . ASP A 1 320 ? 0.699 20.829 9.209 1.00 52.56 320 ASP A N 1
ATOM 2468 C CA . ASP A 1 320 ? 0.410 19.520 8.606 1.00 52.56 320 ASP A CA 1
ATOM 2469 C C . ASP A 1 320 ? 0.339 18.371 9.624 1.00 52.56 320 ASP A C 1
ATOM 2471 O O . ASP A 1 320 ? -0.618 17.594 9.622 1.00 52.56 320 ASP A O 1
ATOM 2475 N N . GLY A 1 321 ? 1.305 18.273 10.547 1.00 50.72 321 GLY A N 1
ATOM 2476 C CA . GLY A 1 321 ? 1.273 17.258 11.607 1.00 50.72 321 GLY A CA 1
ATOM 2477 C C . GLY A 1 321 ? 0.085 17.459 12.551 1.00 50.72 321 GLY A C 1
ATOM 2478 O O . GLY A 1 321 ? -0.578 16.499 12.940 1.00 50.72 321 GLY A O 1
ATOM 2479 N N . SER A 1 322 ? -0.246 18.720 12.861 1.00 56.91 322 SER A N 1
ATOM 2480 C CA . SER A 1 322 ? -1.415 19.056 13.683 1.00 56.91 322 SER A CA 1
ATOM 2481 C C . SER A 1 322 ? -2.743 18.719 12.997 1.00 56.91 322 SER A C 1
ATOM 2483 O O . SER A 1 322 ? -3.703 18.364 13.678 1.00 56.91 322 SER A O 1
ATOM 2485 N N . ALA A 1 323 ? -2.815 18.822 11.664 1.00 60.88 323 ALA A N 1
ATOM 2486 C CA . ALA A 1 323 ? -4.029 18.549 10.899 1.00 60.88 323 ALA A CA 1
ATOM 2487 C C . ALA A 1 323 ? -4.435 17.072 10.983 1.00 60.88 323 ALA A C 1
ATOM 2489 O O . ALA A 1 323 ? -5.618 16.774 11.158 1.00 60.88 323 ALA A O 1
ATOM 2490 N N . ALA A 1 324 ? -3.458 16.158 10.955 1.00 59.66 324 ALA A N 1
ATOM 2491 C CA . ALA A 1 324 ? -3.705 14.733 11.156 1.00 59.66 324 ALA A CA 1
ATOM 2492 C C . ALA A 1 324 ? -4.282 14.452 12.554 1.00 59.66 324 ALA A C 1
ATOM 2494 O O . ALA A 1 324 ? -5.257 13.719 12.674 1.00 59.66 324 ALA A O 1
ATOM 2495 N N . PHE A 1 325 ? -3.760 15.092 13.607 1.00 65.75 325 PHE A N 1
ATOM 2496 C CA . PHE A 1 325 ? -4.287 14.934 14.971 1.00 65.75 325 PHE A CA 1
ATOM 2497 C C . PHE A 1 325 ? -5.653 15.578 15.182 1.00 65.75 325 PHE A C 1
ATOM 2499 O O . PHE A 1 325 ? -6.492 15.003 15.871 1.00 65.75 325 PHE A O 1
ATOM 2506 N N . LYS A 1 326 ? -5.906 16.734 14.557 1.00 67.69 326 LYS A N 1
ATOM 2507 C CA . LYS A 1 326 ? -7.216 17.408 14.578 1.00 67.69 326 LYS A CA 1
ATOM 2508 C C . LYS A 1 326 ? -8.329 16.515 14.019 1.00 67.69 326 LYS A C 1
ATOM 2510 O O . LYS A 1 326 ? -9.462 16.612 14.475 1.00 67.69 326 LYS A O 1
ATOM 2515 N N . ALA A 1 327 ? -8.000 15.610 13.097 1.00 66.31 327 ALA A N 1
ATOM 2516 C CA . ALA A 1 327 ? -8.930 14.601 12.604 1.00 66.31 327 ALA A CA 1
ATOM 2517 C C . ALA A 1 327 ? -9.441 13.664 13.705 1.00 66.31 327 ALA A C 1
ATOM 2519 O O . ALA A 1 327 ? -10.627 13.373 13.750 1.00 66.31 327 ALA A O 1
ATOM 2520 N N . PHE A 1 328 ? -8.559 13.208 14.599 1.00 68.62 328 PHE A N 1
ATOM 2521 C CA . PHE A 1 328 ? -8.879 12.202 15.622 1.00 68.62 328 PHE A CA 1
ATOM 2522 C C . PHE A 1 328 ? -9.699 12.743 16.795 1.00 68.62 328 PHE A C 1
ATOM 2524 O O . PHE A 1 328 ? -10.167 11.980 17.634 1.00 68.62 328 PHE A O 1
ATOM 2531 N N . VAL A 1 329 ? -9.851 14.060 16.867 1.00 68.38 329 VAL A N 1
ATOM 2532 C CA . VAL A 1 329 ? -10.525 14.769 17.960 1.00 68.38 329 VAL A CA 1
ATOM 2533 C C . VAL A 1 329 ? -11.789 15.488 17.484 1.00 68.38 329 VAL A C 1
ATOM 2535 O O . VAL A 1 329 ? -12.521 16.024 18.307 1.00 68.38 329 VAL A O 1
ATOM 2538 N N . GLY A 1 330 ? -12.049 15.502 16.171 1.00 71.44 330 GLY A N 1
ATOM 2539 C CA . GLY A 1 330 ? -13.291 16.000 15.582 1.00 71.44 330 GLY A CA 1
ATOM 2540 C C . GLY A 1 330 ? -14.377 14.917 15.489 1.00 71.44 330 GLY A C 1
ATOM 2541 O O . GLY A 1 330 ? -14.084 13.744 15.726 1.00 71.44 330 GLY A O 1
ATOM 2542 N N . PRO A 1 331 ? -15.627 15.274 15.136 1.00 74.19 331 PRO A N 1
ATOM 2543 C CA . PRO A 1 331 ? -16.709 14.310 14.966 1.00 74.19 331 PRO A CA 1
ATOM 2544 C C . PRO A 1 331 ? -16.386 13.308 13.846 1.00 74.19 331 PRO A C 1
ATOM 2546 O O . PRO A 1 331 ? -15.870 13.734 12.805 1.00 74.19 331 PRO A O 1
ATOM 2549 N N . PRO A 1 332 ? -16.744 12.014 13.981 1.00 78.44 332 PRO A N 1
ATOM 2550 C CA . PRO A 1 332 ? -16.438 10.996 12.974 1.00 78.44 332 PRO A CA 1
ATOM 2551 C C . PRO A 1 332 ? -16.902 11.375 11.567 1.00 78.44 332 PRO A C 1
ATOM 2553 O O . PRO A 1 332 ? -16.152 11.268 10.601 1.00 78.44 332 PRO A O 1
ATOM 2556 N N . ARG A 1 333 ? -18.127 11.895 11.444 1.00 76.94 333 ARG A N 1
ATOM 2557 C CA . ARG A 1 333 ? -18.705 12.305 10.158 1.00 76.94 333 ARG A CA 1
ATOM 2558 C C . ARG A 1 333 ? -17.954 13.488 9.537 1.00 76.94 333 ARG A C 1
ATOM 2560 O O . ARG A 1 333 ? -17.723 13.495 8.330 1.00 76.94 333 ARG A O 1
ATOM 2567 N N . GLU A 1 334 ? -17.526 14.461 10.342 1.00 77.38 334 GLU A N 1
ATOM 2568 C CA . GLU A 1 334 ? -16.721 15.584 9.848 1.00 77.38 334 GLU A CA 1
ATOM 2569 C C . GLU A 1 334 ? -15.339 15.118 9.387 1.00 77.38 334 GLU A C 1
ATOM 2571 O O . GLU A 1 334 ? -14.894 15.526 8.318 1.00 77.38 334 GLU A O 1
ATOM 2576 N N . ALA A 1 335 ? -14.691 14.225 10.140 1.00 72.50 335 ALA A N 1
ATOM 2577 C CA . ALA A 1 335 ? -13.396 13.666 9.761 1.00 72.50 335 ALA A CA 1
ATOM 2578 C C . ALA A 1 335 ? -13.455 12.894 8.430 1.00 72.50 335 ALA A C 1
ATOM 2580 O O . ALA A 1 335 ? -12.503 12.946 7.651 1.00 72.50 335 ALA A O 1
ATOM 2581 N N . LEU A 1 336 ? -14.580 12.223 8.150 1.00 73.75 336 LEU A N 1
ATOM 2582 C CA . LEU A 1 336 ? -14.799 11.483 6.905 1.00 73.75 336 LEU A CA 1
ATOM 2583 C C . LEU A 1 336 ? -15.110 12.390 5.702 1.00 73.75 336 LEU A C 1
ATOM 2585 O O . LEU A 1 336 ? -14.625 12.127 4.602 1.00 73.75 336 LEU A O 1
ATOM 2589 N N . PHE A 1 337 ? -15.928 13.433 5.883 1.00 75.62 337 PHE A N 1
ATOM 2590 C CA . PHE A 1 337 ? -16.561 14.130 4.752 1.00 75.62 337 PHE A CA 1
ATOM 2591 C C . PHE A 1 337 ? -16.234 15.623 4.626 1.00 75.62 337 PHE A C 1
ATOM 2593 O O . PHE A 1 337 ? -16.455 16.192 3.554 1.00 75.62 337 PHE A O 1
ATOM 2600 N N . LYS A 1 338 ? -15.713 16.285 5.667 1.00 72.50 338 LYS A N 1
ATOM 2601 C CA . LYS A 1 338 ? -15.441 17.730 5.629 1.00 72.50 338 LYS A CA 1
ATOM 2602 C C . LYS A 1 338 ? -14.042 18.002 5.058 1.00 72.50 338 LYS A C 1
ATOM 2604 O O . LYS A 1 338 ? -13.068 17.428 5.539 1.00 72.50 338 LYS A O 1
ATOM 2609 N N . PRO A 1 339 ? -13.898 18.878 4.046 1.00 59.12 339 PRO A N 1
ATOM 2610 C CA . PRO A 1 339 ? -12.593 19.237 3.509 1.00 59.12 339 PRO A CA 1
ATOM 2611 C C . PRO A 1 339 ? -11.711 20.005 4.514 1.00 59.12 339 PRO A C 1
ATOM 2613 O O . PRO A 1 339 ? -12.219 20.876 5.221 1.00 59.12 339 PRO A O 1
ATOM 2616 N N . PRO A 1 340 ? -10.385 19.780 4.495 1.00 53.06 340 PRO A N 1
ATOM 2617 C CA . PRO A 1 340 ? -9.738 18.651 3.839 1.00 53.06 340 PRO A CA 1
ATOM 2618 C C . PRO A 1 340 ? -10.095 17.371 4.601 1.00 53.06 340 PRO A C 1
ATOM 2620 O O . PRO A 1 340 ? -9.847 17.308 5.802 1.00 53.06 340 PRO A O 1
ATOM 2623 N N . ALA A 1 341 ? -10.639 16.361 3.905 1.00 55.50 341 ALA A N 1
ATOM 2624 C CA . ALA A 1 341 ? -10.729 15.016 4.464 1.00 55.50 341 ALA A CA 1
ATOM 2625 C C . ALA A 1 341 ? -9.301 14.652 4.876 1.00 55.50 341 ALA A C 1
ATOM 2627 O O . ALA A 1 341 ? -8.402 14.556 4.035 1.00 55.50 341 ALA A O 1
ATOM 2628 N N . SER A 1 342 ? -9.072 14.645 6.180 1.00 56.25 342 SER A N 1
ATOM 2629 C CA . SER A 1 342 ? -7.740 14.757 6.776 1.00 56.25 342 SER A CA 1
ATOM 2630 C C . SER A 1 342 ? -6.968 13.451 6.663 1.00 56.25 342 SER A C 1
ATOM 2632 O O . SER A 1 342 ? -5.743 13.435 6.772 1.00 56.25 342 SER A O 1
ATOM 2634 N N . TRP A 1 343 ? -7.672 12.359 6.375 1.00 66.88 343 TRP A N 1
ATOM 2635 C CA . TRP A 1 343 ? -7.069 11.081 6.051 1.00 66.88 343 TRP A CA 1
ATOM 2636 C C . TRP A 1 343 ? -6.882 10.976 4.542 1.00 66.88 343 TRP A C 1
ATOM 2638 O O . TRP A 1 343 ? -7.845 10.954 3.774 1.00 66.88 343 TRP A O 1
ATOM 2648 N N . ALA A 1 344 ? -5.623 10.863 4.115 1.00 59.84 344 ALA A N 1
ATOM 2649 C CA . ALA A 1 344 ? -5.236 10.791 2.705 1.00 59.84 344 ALA A CA 1
ATOM 2650 C C . ALA A 1 344 ? -5.995 9.707 1.909 1.00 59.84 344 ALA A C 1
ATOM 2652 O O . ALA A 1 344 ? -6.216 9.864 0.709 1.00 59.84 344 ALA A O 1
ATOM 2653 N N . MET A 1 345 ? -6.440 8.641 2.585 1.00 66.81 345 MET A N 1
ATOM 2654 C CA . MET A 1 345 ? -7.136 7.499 1.985 1.00 66.81 345 MET A CA 1
ATOM 2655 C C . MET A 1 345 ? -8.642 7.716 1.774 1.00 66.81 345 MET A C 1
ATOM 2657 O O . MET A 1 345 ? -9.252 6.967 1.017 1.00 66.81 345 MET A O 1
ATOM 2661 N N . LEU A 1 346 ? -9.265 8.740 2.372 1.00 65.38 346 LEU A N 1
ATOM 2662 C CA . LEU A 1 346 ? -10.716 8.958 2.239 1.00 65.38 346 LEU A CA 1
ATOM 2663 C C . LEU A 1 346 ? -11.146 9.313 0.821 1.00 65.38 346 LEU A C 1
ATOM 2665 O O . LEU A 1 346 ? -12.220 8.915 0.389 1.00 65.38 346 LEU A O 1
ATOM 2669 N N . ARG A 1 347 ? -10.275 9.980 0.056 1.00 66.75 347 ARG A N 1
ATOM 2670 C CA . ARG A 1 347 ? -10.518 10.280 -1.368 1.00 66.75 347 ARG A CA 1
ATOM 2671 C C . ARG A 1 347 ? -10.652 9.025 -2.231 1.00 66.75 347 ARG A C 1
ATOM 2673 O O . ARG A 1 347 ? -11.033 9.109 -3.394 1.00 66.75 347 ARG A O 1
ATOM 2680 N N . SER A 1 348 ? -10.270 7.887 -1.670 1.00 70.75 348 SER A N 1
ATOM 2681 C CA . SER A 1 348 ? -10.204 6.611 -2.351 1.00 70.75 348 SER A CA 1
ATOM 2682 C C . SER A 1 348 ? -11.433 5.732 -2.083 1.00 70.75 348 SER A C 1
ATOM 2684 O O . SER A 1 348 ? -11.740 4.860 -2.887 1.00 70.75 348 SER A O 1
ATOM 2686 N N . LEU A 1 349 ? -12.191 6.025 -1.019 1.00 78.12 349 LEU A N 1
ATOM 2687 C CA . LEU A 1 349 ? -13.429 5.325 -0.683 1.00 78.12 349 LEU A CA 1
ATOM 2688 C C . LEU A 1 349 ? -14.650 5.978 -1.339 1.00 78.12 349 LEU A C 1
ATOM 2690 O O . LEU A 1 349 ? -14.708 7.198 -1.513 1.00 78.12 349 LEU A O 1
ATOM 2694 N N . LEU A 1 350 ? -15.657 5.161 -1.650 1.00 83.50 350 LEU A N 1
ATOM 2695 C CA . LEU A 1 350 ? -17.013 5.647 -1.896 1.00 83.50 350 LEU A CA 1
ATOM 2696 C C . LEU A 1 350 ? -17.628 6.211 -0.609 1.00 83.50 350 LEU A C 1
ATOM 2698 O O . LEU A 1 350 ? -17.233 5.856 0.506 1.00 83.50 350 LEU A O 1
ATOM 2702 N N . ARG A 1 351 ? -18.654 7.054 -0.755 1.00 85.31 351 ARG A N 1
ATOM 2703 C CA . ARG A 1 351 ? -19.386 7.601 0.395 1.00 85.31 351 ARG A CA 1
ATOM 2704 C C . ARG A 1 351 ? -20.016 6.486 1.229 1.00 85.31 351 ARG A C 1
ATOM 2706 O O . ARG A 1 351 ? -19.956 6.522 2.453 1.00 85.31 351 ARG A O 1
ATOM 2713 N N . GLU A 1 352 ? -20.574 5.490 0.559 1.00 89.31 352 GLU A N 1
ATOM 2714 C CA . GLU A 1 352 ? -21.227 4.318 1.133 1.00 89.31 352 GLU A CA 1
ATOM 2715 C C . GLU A 1 352 ? -20.224 3.464 1.917 1.00 89.31 352 GLU A C 1
ATOM 2717 O O . GLU A 1 352 ? -20.512 3.036 3.032 1.00 89.31 352 GLU A O 1
ATOM 2722 N N . GLN A 1 353 ? -19.010 3.296 1.385 1.00 89.88 353 GLN A N 1
ATOM 2723 C CA . GLN A 1 353 ? -17.915 2.600 2.066 1.00 89.88 353 GLN A CA 1
ATOM 2724 C C . GLN A 1 353 ? -17.454 3.352 3.318 1.00 89.88 353 GLN A C 1
ATOM 2726 O O . GLN A 1 353 ? -17.217 2.732 4.353 1.00 89.88 353 GLN A O 1
ATOM 2731 N N . ALA A 1 354 ? -17.354 4.683 3.254 1.00 88.25 354 ALA A N 1
ATOM 2732 C CA . ALA A 1 354 ? -16.995 5.507 4.407 1.00 88.25 354 ALA A CA 1
ATOM 2733 C C . ALA A 1 354 ? -18.075 5.469 5.508 1.00 88.25 354 ALA A C 1
ATOM 2735 O O . ALA A 1 354 ? -17.747 5.350 6.689 1.00 88.25 354 ALA A O 1
ATOM 2736 N N . GLU A 1 355 ? -19.360 5.512 5.142 1.00 90.50 355 GLU A N 1
ATOM 2737 C CA . GLU A 1 355 ? -20.457 5.343 6.106 1.00 90.50 355 GLU A CA 1
ATOM 2738 C C . GLU A 1 355 ? -20.475 3.934 6.708 1.00 90.50 355 GLU A C 1
ATOM 2740 O O . GLU A 1 355 ? -20.645 3.786 7.920 1.00 90.50 355 GLU A O 1
ATOM 2745 N N . LEU A 1 356 ? -20.239 2.896 5.900 1.00 93.88 356 LEU A N 1
ATOM 2746 C CA . LEU A 1 356 ? -20.127 1.531 6.405 1.00 93.88 356 LEU A CA 1
ATOM 2747 C C . LEU A 1 356 ? -18.943 1.390 7.370 1.00 93.88 356 LEU A C 1
ATOM 2749 O O . LEU A 1 356 ? -19.107 0.807 8.437 1.00 93.88 356 LEU A O 1
ATOM 2753 N N . ALA A 1 357 ? -17.784 1.983 7.068 1.00 92.69 357 ALA A N 1
ATOM 2754 C CA . ALA A 1 357 ? -16.640 2.004 7.981 1.00 92.69 357 ALA A CA 1
ATOM 2755 C C . ALA A 1 357 ? -17.008 2.614 9.345 1.00 92.69 357 ALA A C 1
ATOM 2757 O O . ALA A 1 357 ? -16.631 2.076 10.385 1.00 92.69 357 ALA A O 1
ATOM 2758 N N . ARG A 1 358 ? -17.806 3.690 9.358 1.00 91.62 358 ARG A N 1
ATOM 2759 C CA . ARG A 1 358 ? -18.323 4.313 10.588 1.00 91.62 358 ARG A CA 1
ATOM 2760 C C . ARG A 1 358 ? -19.247 3.382 11.373 1.00 91.62 358 ARG A C 1
ATOM 2762 O O . ARG A 1 358 ? -19.107 3.259 12.588 1.00 91.62 358 ARG A O 1
ATOM 2769 N N . LEU A 1 359 ? -20.166 2.694 10.696 1.00 93.50 359 LEU A N 1
ATOM 2770 C CA . LEU A 1 359 ? -21.055 1.713 11.332 1.00 93.50 359 LEU A CA 1
ATOM 2771 C C . LEU A 1 359 ? -20.273 0.523 11.907 1.00 93.50 359 LEU A C 1
ATOM 2773 O O . LEU A 1 359 ? -20.543 0.081 13.026 1.00 93.50 359 LEU A O 1
ATOM 2777 N N . LEU A 1 360 ? -19.277 0.035 11.168 1.00 94.44 360 LEU A N 1
ATOM 2778 C CA . LEU A 1 360 ? -18.381 -1.030 11.606 1.00 94.44 360 LEU A CA 1
ATOM 2779 C C . LEU A 1 360 ? -17.507 -0.592 12.788 1.00 94.44 360 LEU A C 1
ATOM 2781 O O . LEU A 1 360 ? -17.271 -1.404 13.678 1.00 94.44 360 LEU A O 1
ATOM 2785 N N . ALA A 1 361 ? -17.098 0.680 12.859 1.00 91.56 361 ALA A N 1
ATOM 2786 C CA . ALA A 1 361 ? -16.371 1.224 14.008 1.00 91.56 361 ALA A CA 1
ATOM 2787 C C . ALA A 1 361 ? -17.225 1.165 15.278 1.00 91.56 361 ALA A C 1
ATOM 2789 O O . ALA A 1 361 ? -16.791 0.604 16.283 1.00 91.56 361 ALA A O 1
ATOM 2790 N N . LYS A 1 362 ? -18.478 1.642 15.215 1.00 90.62 362 LYS A N 1
ATOM 2791 C CA . LYS A 1 362 ? -19.426 1.536 16.338 1.00 90.62 362 LYS A CA 1
ATOM 2792 C C . LYS A 1 362 ? -19.638 0.075 16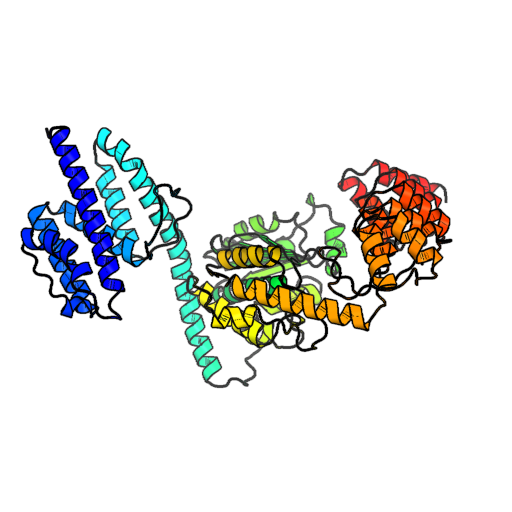.762 1.00 90.62 362 LYS A C 1
ATOM 2794 O O . LYS A 1 362 ? -19.661 -0.222 17.955 1.00 90.62 362 LYS A O 1
ATOM 2799 N N . ARG A 1 363 ? -19.741 -0.851 15.800 1.00 93.75 363 ARG A N 1
ATOM 2800 C CA . ARG A 1 363 ? -19.866 -2.297 16.068 1.00 93.75 363 ARG A CA 1
ATOM 2801 C C . ARG A 1 363 ? -18.620 -2.871 16.752 1.00 93.75 363 ARG A C 1
ATOM 2803 O O . ARG A 1 363 ? -18.750 -3.578 17.745 1.00 93.75 363 ARG A O 1
ATOM 2810 N N . ALA A 1 364 ? -17.427 -2.537 16.269 1.00 90.12 364 ALA A N 1
ATOM 2811 C CA . ALA A 1 364 ? -16.162 -2.929 16.887 1.00 90.12 364 ALA A CA 1
ATOM 2812 C C . ALA A 1 364 ? -16.066 -2.434 18.341 1.00 90.12 364 ALA A C 1
ATOM 2814 O O . ALA A 1 364 ? -15.775 -3.219 19.244 1.00 90.12 364 ALA A O 1
ATOM 2815 N N . MET A 1 365 ? -16.429 -1.171 18.590 1.00 86.06 365 MET A N 1
ATOM 2816 C CA . MET A 1 365 ? -16.467 -0.583 19.936 1.00 86.06 365 MET A CA 1
ATOM 2817 C C . MET A 1 365 ? -17.479 -1.263 20.873 1.00 86.06 365 MET A C 1
ATOM 2819 O O . MET A 1 365 ? -17.285 -1.267 22.086 1.00 86.06 365 MET A O 1
ATOM 2823 N N . ALA A 1 366 ? -18.534 -1.874 20.329 1.00 88.81 366 ALA A N 1
ATOM 2824 C CA . ALA A 1 366 ? -19.535 -2.628 21.085 1.00 88.81 366 ALA A CA 1
ATOM 2825 C C . ALA A 1 366 ? -19.132 -4.092 21.374 1.00 88.81 366 ALA A C 1
ATOM 2827 O O . ALA A 1 366 ? -19.958 -4.865 21.862 1.00 88.81 366 ALA A O 1
ATOM 2828 N N . GLY A 1 367 ? -17.883 -4.481 21.091 1.00 85.62 367 GLY A N 1
ATOM 2829 C CA . GLY A 1 367 ? -17.374 -5.838 21.319 1.00 85.62 367 GLY A CA 1
ATOM 2830 C C . GLY A 1 367 ? -17.230 -6.685 20.053 1.00 85.62 367 GLY A C 1
ATOM 2831 O O . GLY A 1 367 ? -17.091 -7.902 20.156 1.00 85.62 367 GLY A O 1
ATOM 2832 N N . GLY A 1 368 ? -17.247 -6.060 18.872 1.00 90.62 368 GLY A N 1
ATOM 2833 C CA . GLY A 1 368 ? -17.035 -6.740 17.597 1.00 90.62 368 GLY A CA 1
ATOM 2834 C C . GLY A 1 368 ? -18.323 -7.169 16.897 1.00 90.62 368 GLY A C 1
ATOM 2835 O O . GLY A 1 368 ? -19.428 -6.744 17.234 1.00 90.62 368 GLY A O 1
ATOM 2836 N N . GLY A 1 369 ? -18.189 -8.008 15.871 1.00 93.38 369 GLY A N 1
ATOM 2837 C CA . GLY A 1 369 ? -19.336 -8.553 15.147 1.00 93.38 369 GLY A CA 1
ATOM 2838 C C . GLY A 1 369 ? -18.985 -9.197 13.814 1.00 93.38 369 GLY A C 1
ATOM 2839 O O . GLY A 1 369 ? -17.819 -9.362 13.473 1.00 93.38 369 GLY A O 1
ATOM 2840 N N . ILE A 1 370 ? -20.015 -9.582 13.064 1.00 95.56 370 ILE A N 1
ATOM 2841 C CA . ILE A 1 370 ? -19.874 -10.236 11.759 1.00 95.56 370 ILE A CA 1
ATOM 2842 C C . ILE A 1 370 ? -20.224 -9.221 10.669 1.00 95.56 370 ILE A C 1
ATOM 2844 O O . ILE A 1 370 ? -21.204 -8.487 10.813 1.00 95.56 370 ILE A O 1
ATOM 2848 N N . ILE A 1 371 ? -19.418 -9.167 9.609 1.00 95.38 371 ILE A N 1
ATOM 2849 C CA . ILE A 1 371 ? -19.742 -8.448 8.373 1.00 95.38 371 ILE A CA 1
ATOM 2850 C C . ILE A 1 371 ? -20.645 -9.348 7.532 1.00 95.38 371 ILE A C 1
ATOM 2852 O O . ILE A 1 371 ? -20.257 -10.466 7.186 1.00 95.38 371 ILE A O 1
ATOM 2856 N N . ILE A 1 372 ? -21.861 -8.878 7.256 1.00 93.12 372 ILE A N 1
ATOM 2857 C CA . ILE A 1 372 ? -22.879 -9.638 6.512 1.00 93.12 372 ILE A CA 1
ATOM 2858 C C . ILE A 1 372 ? -22.713 -9.472 4.996 1.00 93.12 372 ILE A C 1
ATOM 2860 O O . ILE A 1 372 ? -21.890 -8.681 4.531 1.00 93.12 372 ILE A O 1
ATOM 2864 N N . ASN A 1 373 ? -23.489 -10.216 4.209 1.00 87.69 373 ASN A N 1
ATOM 2865 C CA . ASN A 1 373 ? -23.376 -10.208 2.748 1.00 87.69 373 ASN A CA 1
ATOM 2866 C C . ASN A 1 373 ? -23.661 -8.822 2.158 1.00 87.69 373 ASN A C 1
ATOM 2868 O O . ASN A 1 373 ? -22.872 -8.337 1.361 1.00 87.69 373 ASN A O 1
ATOM 2872 N N . GLU A 1 374 ? -24.704 -8.136 2.623 1.00 90.56 374 GLU A N 1
ATOM 2873 C CA . GLU A 1 374 ? -25.074 -6.805 2.127 1.00 90.56 374 GLU A CA 1
ATOM 2874 C C . GLU A 1 374 ? -23.980 -5.758 2.399 1.00 90.56 374 GLU A C 1
ATOM 2876 O O . GLU A 1 374 ? -23.765 -4.838 1.616 1.00 90.56 374 GLU A O 1
ATOM 2881 N N . GLU A 1 375 ? -23.260 -5.899 3.512 1.00 94.00 375 GLU A N 1
ATOM 2882 C CA . GLU A 1 375 ? -22.110 -5.052 3.840 1.00 94.00 375 GLU A CA 1
ATOM 2883 C C . GLU A 1 375 ? -20.886 -5.439 3.009 1.00 94.00 375 GLU A C 1
ATOM 2885 O O . GLU A 1 375 ? -20.136 -4.573 2.565 1.00 94.00 375 GLU A O 1
ATOM 2890 N N . SER A 1 376 ? -20.707 -6.738 2.765 1.00 91.44 376 SER A N 1
ATOM 2891 C CA . SER A 1 376 ? -19.657 -7.258 1.889 1.00 91.44 376 SER A CA 1
ATOM 2892 C C . SER A 1 376 ? -19.807 -6.707 0.477 1.00 91.44 376 SER A C 1
ATOM 2894 O O . SER A 1 376 ? -18.810 -6.290 -0.100 1.00 91.44 376 SER A O 1
ATOM 2896 N N . ASP A 1 377 ? -21.033 -6.625 -0.041 1.00 87.06 377 ASP A N 1
ATOM 2897 C CA . ASP A 1 377 ? -21.319 -6.058 -1.360 1.00 87.06 377 ASP A CA 1
ATOM 2898 C C . ASP A 1 377 ? -20.854 -4.594 -1.453 1.00 87.06 377 ASP A C 1
ATOM 2900 O O . ASP A 1 377 ? -20.225 -4.204 -2.434 1.00 87.06 377 ASP A O 1
ATOM 2904 N N . VAL A 1 378 ? -21.064 -3.794 -0.400 1.00 90.00 378 VAL A N 1
ATOM 2905 C CA . VAL A 1 378 ? -20.587 -2.398 -0.335 1.00 90.00 378 VAL A CA 1
ATOM 2906 C C . VAL A 1 378 ? -19.057 -2.319 -0.259 1.00 90.00 378 VAL A C 1
ATOM 2908 O O . VAL A 1 378 ? -18.437 -1.476 -0.912 1.00 90.00 378 VAL A O 1
ATOM 2911 N N . LEU A 1 379 ? -18.419 -3.182 0.540 1.00 89.00 379 LEU A N 1
ATOM 2912 C CA . LEU A 1 379 ? -16.955 -3.214 0.671 1.00 89.00 379 LEU A CA 1
ATOM 2913 C C . LEU A 1 379 ? -16.263 -3.673 -0.613 1.00 89.00 379 LEU A C 1
ATOM 2915 O O . LEU A 1 379 ? -15.160 -3.218 -0.922 1.00 89.00 379 LEU A O 1
ATOM 2919 N N . LEU A 1 380 ? -16.899 -4.590 -1.337 1.00 85.12 380 LEU A N 1
ATOM 2920 C CA . LEU A 1 380 ? -16.373 -5.175 -2.560 1.00 85.12 380 LEU A CA 1
ATOM 2921 C C . LEU A 1 380 ? -16.779 -4.394 -3.807 1.00 85.12 380 LEU A C 1
ATOM 2923 O O . LEU A 1 380 ? -16.247 -4.710 -4.866 1.00 85.12 380 LEU A O 1
ATOM 2927 N N . ASP A 1 381 ? -17.616 -3.357 -3.694 1.00 81.50 381 ASP A N 1
ATOM 2928 C CA . ASP A 1 381 ? -18.062 -2.560 -4.837 1.00 81.50 381 ASP A CA 1
ATOM 2929 C C . ASP A 1 381 ? -16.866 -2.135 -5.725 1.00 81.50 381 ASP A C 1
ATOM 2931 O O . ASP A 1 381 ? -15.911 -1.504 -5.243 1.00 81.50 381 ASP A O 1
ATOM 2935 N N . PRO A 1 382 ? -16.864 -2.523 -7.017 1.00 70.06 382 PRO A N 1
ATOM 2936 C CA . PRO A 1 382 ? -15.766 -2.242 -7.936 1.00 70.06 382 PRO A CA 1
ATOM 2937 C C . PRO A 1 382 ? -15.721 -0.778 -8.391 1.00 70.06 382 PRO A C 1
ATOM 2939 O O . PRO A 1 382 ? -14.705 -0.351 -8.959 1.00 70.06 382 PRO A O 1
ATOM 2942 N N . SER A 1 383 ? -16.797 -0.014 -8.181 1.00 70.06 383 SER A N 1
ATOM 2943 C CA . SER A 1 383 ? -16.808 1.421 -8.422 1.00 70.06 383 SER A CA 1
ATOM 2944 C C . SER A 1 383 ? -15.947 2.095 -7.356 1.00 70.06 383 SER A C 1
ATOM 2946 O O . SER A 1 383 ? -16.185 2.008 -6.157 1.00 70.06 383 SER A O 1
ATOM 2948 N N . TRP A 1 384 ? -14.833 2.680 -7.788 1.00 63.44 384 TRP A N 1
ATOM 2949 C CA . TRP A 1 384 ? -13.797 3.143 -6.874 1.00 63.44 384 TRP A CA 1
ATOM 2950 C C . TRP A 1 384 ? -13.471 4.603 -7.149 1.00 63.44 384 TRP A C 1
ATOM 2952 O O . TRP A 1 384 ? -13.248 4.975 -8.301 1.00 63.44 384 TRP A O 1
ATOM 2962 N N . ASN A 1 385 ? -13.448 5.390 -6.068 1.00 58.94 385 ASN A N 1
ATOM 2963 C CA . ASN A 1 385 ? -13.429 6.854 -5.992 1.00 58.94 385 ASN A CA 1
ATOM 2964 C C . ASN A 1 385 ? -14.623 7.589 -6.643 1.00 58.94 385 ASN A C 1
ATOM 2966 O O . ASN A 1 385 ? -15.135 7.225 -7.698 1.00 58.94 385 ASN A O 1
ATOM 2970 N N . ALA A 1 386 ? -15.024 8.705 -6.023 1.00 47.97 386 ALA A N 1
ATOM 2971 C CA . ALA A 1 386 ? -16.097 9.587 -6.503 1.00 47.97 386 ALA A CA 1
ATOM 2972 C C . ALA A 1 386 ? -15.817 10.225 -7.882 1.00 47.97 386 ALA A C 1
ATOM 2974 O O . ALA A 1 386 ? -16.694 10.854 -8.469 1.00 47.97 386 ALA A O 1
ATOM 2975 N N . GLU A 1 387 ? -14.592 10.090 -8.396 1.00 54.66 387 GLU A N 1
ATOM 2976 C CA . GLU A 1 387 ? -14.151 10.684 -9.656 1.00 54.66 387 GLU A CA 1
ATOM 2977 C C . GLU A 1 387 ? -14.214 9.692 -10.833 1.00 54.66 387 GLU A C 1
ATOM 2979 O O . GLU A 1 387 ? -14.035 10.110 -11.977 1.00 54.66 387 GLU A O 1
ATOM 2984 N N . GLY A 1 388 ? -14.474 8.400 -10.581 1.00 52.25 388 GLY A N 1
ATOM 2985 C CA . GLY A 1 388 ? -14.570 7.340 -11.591 1.00 52.25 388 GLY A CA 1
ATOM 2986 C C . GLY A 1 388 ? -13.268 7.062 -12.351 1.00 52.25 388 GLY A C 1
ATOM 2987 O O . GLY A 1 388 ? -13.307 6.530 -13.458 1.00 52.25 388 GLY A O 1
ATOM 2988 N N . ARG A 1 389 ? -12.106 7.474 -11.819 1.00 50.34 389 ARG A N 1
ATOM 2989 C CA . ARG A 1 389 ? -10.876 7.588 -12.630 1.00 50.34 389 ARG A CA 1
ATOM 2990 C C . ARG A 1 389 ? -10.030 6.326 -12.722 1.00 50.34 389 ARG A C 1
ATOM 2992 O O . ARG A 1 389 ? -9.306 6.199 -13.703 1.00 50.34 389 ARG A O 1
ATOM 2999 N N . VAL A 1 390 ? -10.086 5.412 -11.750 1.00 52.50 390 VAL A N 1
ATOM 3000 C CA . VAL A 1 390 ? -9.296 4.165 -11.759 1.00 52.50 390 VAL A CA 1
ATOM 3001 C C . VAL A 1 390 ? -9.939 3.146 -10.814 1.00 52.50 390 VAL A C 1
ATOM 3003 O O . VAL A 1 390 ? -10.004 3.396 -9.611 1.00 52.50 390 VAL A O 1
ATOM 3006 N N . SER A 1 391 ? -10.377 1.997 -11.336 1.00 58.03 391 SER A N 1
ATOM 3007 C CA . SER A 1 391 ? -10.711 0.829 -10.510 1.00 58.03 391 SER A CA 1
ATOM 3008 C C . SER A 1 391 ? -9.448 -0.016 -10.362 1.00 58.03 391 SER A C 1
ATOM 3010 O O . SER A 1 391 ? -8.907 -0.505 -11.355 1.00 58.03 391 SER A O 1
ATOM 3012 N N . PHE A 1 392 ? -8.933 -0.141 -9.139 1.00 65.44 392 PHE A N 1
ATOM 3013 C CA . PHE A 1 392 ? -7.843 -1.075 -8.871 1.00 65.44 392 PHE A CA 1
ATOM 3014 C C . PHE A 1 392 ? -8.426 -2.484 -8.679 1.00 65.44 392 PHE A C 1
ATOM 3016 O O . PHE A 1 392 ? -9.458 -2.644 -8.016 1.00 65.44 392 PHE A O 1
ATOM 3023 N N . PRO A 1 393 ? -7.801 -3.531 -9.239 1.00 66.06 393 PRO A N 1
ATOM 3024 C CA . PRO A 1 393 ? -8.266 -4.893 -9.027 1.00 66.06 393 PRO A CA 1
ATOM 3025 C C . PRO A 1 393 ? -8.175 -5.262 -7.544 1.00 66.06 393 PRO A C 1
ATOM 3027 O O . PRO A 1 393 ? -7.190 -4.957 -6.869 1.00 66.06 393 PRO A O 1
ATOM 3030 N N . LEU A 1 394 ? -9.203 -5.948 -7.046 1.00 74.19 394 LEU A N 1
ATOM 3031 C CA . LEU A 1 394 ? -9.135 -6.616 -5.754 1.00 74.19 394 LEU A CA 1
ATOM 3032 C C . LEU A 1 394 ? -8.063 -7.705 -5.843 1.00 74.19 394 LEU A C 1
ATOM 3034 O O . LEU A 1 394 ? -8.055 -8.489 -6.794 1.00 74.19 394 LEU A O 1
ATOM 3038 N N . ARG A 1 395 ? -7.163 -7.765 -4.861 1.00 73.00 395 ARG A N 1
ATOM 3039 C CA . ARG A 1 395 ? -6.157 -8.831 -4.773 1.00 73.00 395 ARG A CA 1
ATOM 3040 C C . ARG A 1 395 ? -6.489 -9.754 -3.613 1.00 73.00 395 ARG A C 1
ATOM 3042 O O . ARG A 1 395 ? -6.815 -9.270 -2.535 1.00 73.00 395 ARG A O 1
ATOM 3049 N N . GLU A 1 396 ? -6.346 -11.056 -3.823 1.00 74.75 396 GLU A N 1
ATOM 3050 C CA . GLU A 1 396 ? -6.555 -12.075 -2.785 1.00 74.75 396 GLU A CA 1
ATOM 3051 C C . GLU A 1 396 ? -5.641 -11.823 -1.577 1.00 74.75 396 GLU A C 1
ATOM 3053 O O . GLU A 1 396 ? -6.131 -11.696 -0.460 1.00 74.75 396 GLU A O 1
ATOM 3058 N N . ASP A 1 397 ? -4.355 -11.545 -1.821 1.00 77.81 397 ASP A N 1
ATOM 3059 C CA . ASP A 1 397 ? -3.398 -11.167 -0.770 1.00 77.81 397 ASP A CA 1
ATOM 3060 C C . ASP A 1 397 ? -3.848 -9.930 0.036 1.00 77.81 397 ASP A C 1
ATOM 3062 O O . ASP A 1 397 ? -3.603 -9.827 1.240 1.00 77.81 397 ASP A O 1
ATOM 3066 N N . ASN A 1 398 ? -4.487 -8.952 -0.626 1.00 82.94 398 ASN A N 1
ATOM 3067 C CA . ASN A 1 398 ? -5.005 -7.765 0.055 1.00 82.94 398 ASN A CA 1
ATOM 3068 C C . ASN A 1 398 ? -6.221 -8.131 0.896 1.00 82.94 398 ASN A C 1
ATOM 3070 O O . ASN A 1 398 ? -6.346 -7.655 2.016 1.00 82.94 398 ASN A O 1
ATOM 3074 N N . LEU A 1 399 ? -7.111 -8.961 0.359 1.00 85.06 399 LEU A N 1
ATOM 3075 C CA . LEU A 1 399 ? -8.325 -9.379 1.033 1.00 85.06 399 LEU A CA 1
ATOM 3076 C C . LEU A 1 399 ? -8.019 -10.168 2.302 1.00 85.06 399 LEU A C 1
ATOM 3078 O O . LEU A 1 399 ? -8.517 -9.801 3.360 1.00 85.06 399 LEU A O 1
ATOM 3082 N N . GLU A 1 400 ? -7.179 -11.201 2.219 1.00 85.44 400 GLU A N 1
ATOM 3083 C CA . GLU A 1 400 ? -6.764 -11.993 3.3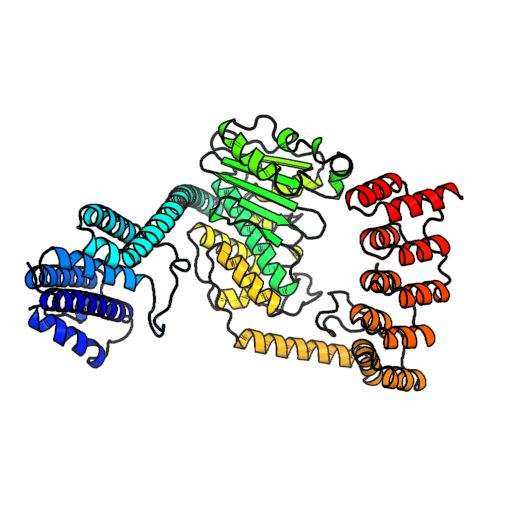83 1.00 85.44 400 GLU A CA 1
ATOM 3084 C C . GLU A 1 400 ? -6.180 -11.096 4.471 1.00 85.44 400 GLU A C 1
ATOM 3086 O O . GLU A 1 400 ? -6.510 -11.206 5.655 1.00 85.44 400 GLU A O 1
ATOM 3091 N N . ARG A 1 401 ? -5.348 -10.139 4.055 1.00 85.62 401 ARG A N 1
ATOM 3092 C CA . ARG A 1 401 ? -4.763 -9.163 4.959 1.00 85.62 401 ARG A CA 1
ATOM 3093 C C . ARG A 1 401 ? -5.812 -8.244 5.570 1.00 85.62 401 ARG A C 1
ATOM 3095 O O . ARG A 1 401 ? -5.752 -8.002 6.767 1.00 85.62 401 ARG A O 1
ATOM 3102 N N . VAL A 1 402 ? -6.759 -7.734 4.790 1.00 89.25 402 VAL A N 1
ATOM 3103 C CA . VAL A 1 402 ? -7.832 -6.874 5.302 1.00 89.25 402 VAL A CA 1
ATOM 3104 C C . VAL A 1 402 ? -8.719 -7.647 6.265 1.00 89.25 402 VAL A C 1
ATOM 3106 O O . VAL A 1 402 ? -8.997 -7.137 7.342 1.00 89.25 402 VAL A O 1
ATOM 3109 N N . VAL A 1 403 ? -9.082 -8.893 5.958 1.00 91.06 403 VAL A N 1
ATOM 3110 C CA . VAL A 1 403 ? -9.800 -9.777 6.887 1.00 91.06 403 VAL A CA 1
ATOM 3111 C C . VAL A 1 403 ? -9.020 -9.928 8.198 1.00 91.06 403 VAL A C 1
ATOM 3113 O O . VAL A 1 403 ? -9.600 -9.782 9.273 1.00 91.06 403 VAL A O 1
ATOM 3116 N N . ALA A 1 404 ? -7.701 -10.133 8.132 1.00 89.19 404 ALA A N 1
ATOM 3117 C CA . ALA A 1 404 ? -6.856 -10.195 9.322 1.00 89.19 404 ALA A CA 1
ATOM 3118 C C . ALA A 1 404 ? -6.804 -8.859 10.092 1.00 89.19 404 ALA A C 1
ATOM 3120 O O . ALA A 1 404 ? -6.835 -8.862 11.320 1.00 89.19 404 ALA A O 1
ATOM 3121 N N . GLU A 1 405 ? -6.750 -7.714 9.406 1.00 88.75 405 GLU A N 1
ATOM 3122 C CA . GLU A 1 405 ? -6.785 -6.390 10.045 1.00 88.75 405 GLU A CA 1
ATOM 3123 C C . GLU A 1 405 ? -8.146 -6.090 10.690 1.00 88.75 405 GLU A C 1
ATOM 3125 O O . GLU A 1 405 ? -8.188 -5.512 11.775 1.00 88.75 405 GLU A O 1
ATOM 3130 N N . LEU A 1 406 ? -9.257 -6.502 10.076 1.00 91.31 406 LEU A N 1
ATOM 3131 C CA . LEU A 1 406 ? -10.603 -6.375 10.644 1.00 91.31 406 LEU A CA 1
ATOM 3132 C C . LEU A 1 406 ? -10.768 -7.255 11.892 1.00 91.31 406 LEU A C 1
ATOM 3134 O O . LEU A 1 406 ? -11.353 -6.819 12.886 1.00 91.31 406 LEU A O 1
ATOM 3138 N N . ALA A 1 407 ? -10.177 -8.452 11.889 1.00 90.69 407 ALA A N 1
ATOM 3139 C CA . ALA A 1 407 ? -10.196 -9.346 13.042 1.00 90.69 407 ALA A CA 1
ATOM 3140 C C . ALA A 1 407 ? -9.504 -8.738 14.274 1.00 90.69 407 ALA A C 1
ATOM 3142 O O . ALA A 1 407 ? -9.969 -8.954 15.393 1.00 90.69 407 ALA A O 1
ATOM 3143 N N . LYS A 1 408 ? -8.459 -7.915 14.088 1.00 87.19 408 LYS A N 1
ATOM 3144 C CA . LYS A 1 408 ? -7.792 -7.196 15.194 1.00 87.19 408 LYS A CA 1
ATOM 3145 C C . LYS A 1 408 ? -8.711 -6.216 15.919 1.00 87.19 408 LYS A C 1
ATOM 3147 O O . LYS A 1 408 ? -8.436 -5.884 17.061 1.00 87.19 408 LYS A O 1
ATOM 3152 N N . VAL A 1 409 ? -9.787 -5.758 15.275 1.00 87.44 409 VAL A N 1
ATOM 3153 C CA . VAL A 1 409 ? -10.801 -4.890 15.895 1.00 87.44 409 VAL A CA 1
ATOM 3154 C C . VAL A 1 409 ? -12.098 -5.638 16.228 1.00 87.44 409 VAL A C 1
ATOM 3156 O O . VAL A 1 409 ? -13.146 -5.027 16.433 1.00 87.44 409 VAL A O 1
ATOM 3159 N N . GLY A 1 410 ? -12.044 -6.973 16.269 1.00 90.44 410 GLY A N 1
ATOM 3160 C CA . GLY A 1 410 ? -13.168 -7.830 16.648 1.00 90.44 410 GLY A CA 1
ATOM 3161 C C . GLY A 1 410 ? -14.204 -8.047 15.545 1.00 90.44 410 GLY A C 1
ATOM 3162 O O . GLY A 1 410 ? -15.294 -8.548 15.825 1.00 90.44 410 GLY A O 1
ATOM 3163 N N . LEU A 1 411 ? -13.906 -7.680 14.297 1.00 94.12 411 LEU A N 1
ATOM 3164 C CA . LEU A 1 411 ? -14.804 -7.908 13.168 1.00 94.12 411 LEU A CA 1
ATOM 3165 C C . LEU A 1 411 ? -14.420 -9.188 12.424 1.00 94.12 411 LEU A C 1
ATOM 3167 O O . LEU A 1 411 ? -13.306 -9.334 11.929 1.00 94.12 411 LEU A O 1
ATOM 3171 N N . SER A 1 412 ? -15.367 -10.115 12.315 1.00 94.25 412 SER A N 1
ATOM 3172 C CA . SER A 1 412 ? -15.239 -11.314 11.494 1.00 94.25 412 SER A CA 1
ATOM 3173 C C . SER A 1 412 ? -15.860 -11.066 10.127 1.00 94.25 412 SER A C 1
ATOM 3175 O O . SER A 1 412 ? -17.012 -10.644 10.027 1.00 94.25 412 SER A O 1
ATOM 3177 N N . TRP A 1 413 ? -15.110 -11.359 9.070 1.00 94.19 413 TRP A N 1
ATOM 3178 C CA . TRP A 1 413 ? -15.596 -11.250 7.704 1.00 94.19 413 TRP A CA 1
ATOM 3179 C C . TRP A 1 413 ? -15.310 -12.541 6.950 1.00 94.19 413 TRP A C 1
ATOM 3181 O O . TRP A 1 413 ? -14.157 -12.923 6.769 1.00 94.19 413 TRP A O 1
ATOM 3191 N N . THR A 1 414 ? -16.375 -13.227 6.537 1.00 90.69 414 THR A N 1
ATOM 3192 C CA . THR A 1 414 ? -16.276 -14.371 5.627 1.00 90.69 414 THR A CA 1
ATOM 3193 C C . THR A 1 414 ? -16.608 -13.874 4.236 1.00 90.69 414 THR A C 1
ATOM 3195 O O . THR A 1 414 ? -17.755 -13.539 3.957 1.00 90.69 414 THR A O 1
ATOM 3198 N N . VAL A 1 415 ? -15.596 -13.791 3.381 1.00 81.31 415 VAL A N 1
ATOM 3199 C CA . VAL A 1 415 ? -15.771 -13.249 2.037 1.00 81.31 415 VAL A CA 1
ATOM 3200 C C . VAL A 1 415 ? -16.360 -14.338 1.136 1.00 81.31 415 VAL A C 1
ATOM 3202 O O . VAL A 1 415 ? -15.796 -15.435 1.086 1.00 81.31 415 VAL A O 1
ATOM 3205 N N . PRO A 1 416 ? -17.466 -14.080 0.418 1.00 75.62 416 PRO A N 1
ATOM 3206 C CA . PRO A 1 416 ? -18.011 -15.051 -0.522 1.00 75.62 416 PRO A CA 1
ATOM 3207 C C . PRO A 1 416 ? -17.012 -15.315 -1.663 1.00 75.62 416 PRO A C 1
ATOM 3209 O O . PRO A 1 416 ? -16.650 -14.414 -2.423 1.00 75.62 416 PRO A O 1
ATOM 3212 N N . GLY A 1 417 ? -16.516 -16.551 -1.773 1.00 70.19 417 GLY A N 1
ATOM 3213 C CA . GLY A 1 417 ? -15.489 -16.907 -2.765 1.00 70.19 417 GLY A CA 1
ATOM 3214 C C . GLY A 1 417 ? -15.962 -16.792 -4.222 1.00 70.19 417 GLY A C 1
ATOM 3215 O O . GLY A 1 417 ? -15.160 -16.574 -5.130 1.00 70.19 417 GLY A O 1
ATOM 3216 N N . ASP A 1 418 ? -17.268 -16.893 -4.453 1.00 77.19 418 ASP A N 1
ATOM 3217 C CA . ASP A 1 418 ? -17.930 -16.691 -5.742 1.00 77.19 418 ASP A CA 1
ATOM 3218 C C . ASP A 1 418 ? -17.926 -15.222 -6.196 1.00 77.19 418 ASP A C 1
ATOM 3220 O O . ASP A 1 418 ? -17.747 -14.951 -7.388 1.00 77.19 418 ASP A O 1
ATOM 3224 N N . VAL A 1 419 ? -18.037 -14.275 -5.259 1.00 70.50 419 VAL A N 1
ATOM 3225 C CA . VAL A 1 419 ? -17.942 -12.834 -5.546 1.00 70.50 419 VAL A CA 1
ATOM 3226 C C . VAL A 1 419 ? -16.539 -12.483 -6.040 1.00 70.50 419 VAL A C 1
ATOM 3228 O O . VAL A 1 419 ? -16.398 -11.834 -7.074 1.00 70.50 419 VAL A O 1
ATOM 3231 N N . LEU A 1 420 ? -15.492 -13.009 -5.394 1.00 68.44 420 LEU A N 1
ATOM 3232 C CA . LEU A 1 420 ? -14.097 -12.791 -5.810 1.00 68.44 420 LEU A CA 1
ATOM 3233 C C . LEU A 1 420 ? -13.815 -13.317 -7.217 1.00 68.44 420 LEU A C 1
ATOM 3235 O O . LEU A 1 420 ? -13.161 -12.651 -8.024 1.00 68.44 420 LEU A O 1
ATOM 3239 N N . ALA A 1 421 ? -14.311 -14.518 -7.521 1.00 73.00 421 ALA A N 1
ATOM 3240 C CA . ALA A 1 421 ? -14.145 -15.122 -8.836 1.00 73.00 421 ALA A CA 1
ATOM 3241 C C . ALA A 1 421 ? -14.861 -14.306 -9.926 1.00 73.00 421 ALA A C 1
ATOM 3243 O O . ALA A 1 421 ? -14.305 -14.101 -11.009 1.00 73.00 421 ALA A O 1
ATOM 3244 N N . THR A 1 422 ? -16.063 -13.810 -9.623 1.00 77.06 422 THR A N 1
ATOM 3245 C CA . THR A 1 422 ? -16.878 -13.004 -10.541 1.00 77.06 422 THR A CA 1
ATOM 3246 C C . THR A 1 422 ? -16.239 -11.644 -10.810 1.00 77.06 422 THR A C 1
ATOM 3248 O O . THR A 1 422 ? -16.045 -11.285 -11.974 1.00 77.06 422 THR A O 1
ATOM 3251 N N . ASP A 1 423 ? -15.815 -10.934 -9.764 1.00 71.44 423 ASP A N 1
ATOM 3252 C CA . ASP A 1 423 ? -15.121 -9.647 -9.871 1.00 71.44 423 ASP A CA 1
ATOM 3253 C C . ASP A 1 423 ? -13.822 -9.770 -10.668 1.00 71.44 423 ASP A C 1
ATOM 3255 O O . ASP A 1 423 ? -13.535 -8.955 -11.549 1.00 71.44 423 ASP A O 1
ATOM 3259 N N . ARG A 1 424 ? -13.043 -10.830 -10.415 1.00 71.88 424 ARG A N 1
ATOM 3260 C CA . ARG A 1 424 ? -11.806 -11.095 -11.156 1.00 71.88 424 ARG A CA 1
ATOM 3261 C C . ARG A 1 424 ? -12.082 -11.345 -12.634 1.00 71.88 424 ARG A C 1
ATOM 3263 O O . ARG A 1 424 ? -11.343 -10.843 -13.482 1.00 71.88 424 ARG A O 1
ATOM 3270 N N . ALA A 1 425 ? -13.119 -12.117 -12.953 1.00 79.12 425 ALA A N 1
ATOM 3271 C CA . ALA A 1 425 ? -13.497 -12.394 -14.333 1.00 79.12 425 ALA A CA 1
ATOM 3272 C C . ALA A 1 425 ? -13.961 -11.120 -15.057 1.00 79.12 425 ALA A C 1
ATOM 3274 O O . ALA A 1 425 ? -13.514 -10.864 -16.177 1.00 79.12 425 ALA A O 1
ATOM 3275 N N . ALA A 1 426 ? -14.790 -10.300 -14.405 1.00 78.69 426 ALA A N 1
ATOM 3276 C CA . ALA A 1 426 ? -15.264 -9.030 -14.947 1.00 78.69 426 ALA A CA 1
ATOM 3277 C C . ALA A 1 426 ? -14.111 -8.039 -15.172 1.00 78.69 426 ALA A C 1
ATOM 3279 O O . ALA A 1 426 ? -13.986 -7.476 -16.258 1.00 78.69 426 ALA A O 1
ATOM 3280 N N . MET A 1 427 ? -13.219 -7.889 -14.189 1.00 74.31 427 MET A N 1
ATOM 3281 C CA . MET A 1 427 ? -12.051 -7.012 -14.282 1.00 74.31 427 MET A CA 1
ATOM 3282 C C . MET A 1 427 ? -11.076 -7.473 -15.365 1.00 74.31 427 MET A C 1
ATOM 3284 O O . MET A 1 427 ? -10.641 -6.670 -16.186 1.00 74.31 427 MET A O 1
ATOM 3288 N N . LYS A 1 428 ? -10.770 -8.776 -15.422 1.00 80.00 428 LYS A N 1
ATOM 3289 C CA . LYS A 1 428 ? -9.947 -9.334 -16.500 1.00 80.00 428 LYS A CA 1
ATOM 3290 C C . LYS A 1 428 ? -10.587 -9.053 -17.858 1.00 80.00 428 LYS A C 1
ATOM 3292 O O . LYS A 1 428 ? -9.889 -8.621 -18.764 1.00 80.00 428 LYS A O 1
ATOM 3297 N N . GLY A 1 429 ? -11.902 -9.231 -17.988 1.00 83.31 429 GLY A N 1
ATOM 3298 C CA . GLY A 1 429 ? -12.641 -8.882 -19.202 1.00 83.31 429 GLY A CA 1
ATOM 3299 C C . GLY A 1 429 ? -12.523 -7.401 -19.578 1.00 83.31 429 GLY A C 1
ATOM 3300 O O . GLY A 1 429 ? -12.285 -7.091 -20.742 1.00 83.31 429 GLY A O 1
ATOM 3301 N N . ALA A 1 430 ? -12.628 -6.492 -18.605 1.00 81.38 430 ALA A N 1
ATOM 3302 C CA . ALA A 1 430 ? -12.476 -5.054 -18.822 1.00 81.38 430 ALA A CA 1
ATOM 3303 C C . ALA A 1 430 ? -11.048 -4.675 -19.248 1.00 81.38 430 ALA A C 1
ATOM 3305 O O . ALA A 1 430 ? -10.878 -3.934 -20.212 1.00 81.38 430 ALA A O 1
ATOM 3306 N N . ILE A 1 431 ? -10.025 -5.230 -18.590 1.00 82.69 431 ILE A N 1
ATOM 3307 C CA . ILE A 1 431 ? -8.616 -5.021 -18.954 1.00 82.69 431 ILE A CA 1
ATOM 3308 C C . ILE A 1 431 ? -8.349 -5.548 -20.366 1.00 82.69 431 ILE A C 1
ATOM 3310 O O . ILE A 1 431 ? -7.748 -4.847 -21.173 1.00 82.69 431 ILE A O 1
ATOM 3314 N N . GLU A 1 432 ? -8.827 -6.750 -20.693 1.00 87.44 432 GLU A N 1
ATOM 3315 C CA . GLU A 1 432 ? -8.703 -7.336 -22.033 1.00 87.44 432 GLU A CA 1
ATOM 3316 C C . GLU A 1 432 ? -9.379 -6.466 -23.103 1.00 87.44 432 GLU A C 1
ATOM 3318 O O . GLU A 1 432 ? -8.802 -6.244 -24.168 1.00 87.44 432 GLU A O 1
ATOM 3323 N N . ALA A 1 433 ? -10.559 -5.914 -22.807 1.00 86.38 433 ALA A N 1
ATOM 3324 C CA . ALA A 1 433 ? -11.240 -4.975 -23.692 1.00 86.38 433 ALA A CA 1
ATOM 3325 C C . ALA A 1 433 ? -10.431 -3.682 -23.882 1.00 86.38 433 ALA A C 1
ATOM 3327 O O . ALA A 1 433 ? -10.231 -3.246 -25.014 1.00 86.38 433 ALA A O 1
ATOM 3328 N N . SER A 1 434 ? -9.901 -3.103 -22.801 1.00 86.19 434 SER A N 1
ATOM 3329 C CA . SER A 1 434 ? -9.056 -1.908 -22.878 1.00 86.19 434 SER A CA 1
ATOM 3330 C C . SER A 1 434 ? -7.736 -2.162 -23.609 1.00 86.19 434 SER A C 1
ATOM 3332 O O . SER A 1 434 ? -7.272 -1.290 -24.336 1.00 86.19 434 SER A O 1
ATOM 3334 N N . ILE A 1 435 ? -7.128 -3.345 -23.465 1.00 88.94 435 ILE A N 1
ATOM 3335 C CA . ILE A 1 435 ? -5.941 -3.740 -24.241 1.00 88.94 435 ILE A CA 1
ATOM 3336 C C . ILE A 1 435 ? -6.295 -3.803 -25.727 1.00 88.94 435 ILE A C 1
ATOM 3338 O O . ILE A 1 435 ? -5.577 -3.226 -26.538 1.00 88.94 435 ILE A O 1
ATOM 3342 N N . ALA A 1 436 ? -7.405 -4.459 -26.078 1.00 90.56 436 ALA A N 1
ATOM 3343 C CA . ALA A 1 436 ? -7.851 -4.579 -27.464 1.00 90.56 436 ALA A CA 1
ATOM 3344 C C . ALA A 1 436 ? -8.185 -3.221 -28.111 1.00 90.56 436 ALA A C 1
ATOM 3346 O O . ALA A 1 436 ? -8.019 -3.066 -29.318 1.00 90.56 436 ALA A O 1
ATOM 3347 N N . GLU A 1 437 ? -8.641 -2.244 -27.323 1.00 90.88 437 GLU A N 1
ATOM 3348 C CA . GLU A 1 437 ? -8.885 -0.871 -27.778 1.00 90.88 437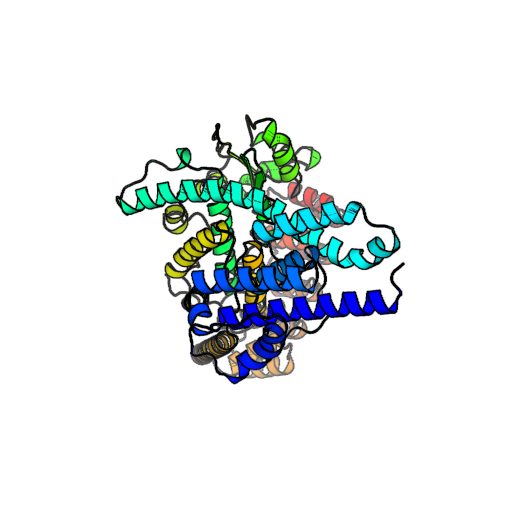 GLU A CA 1
ATOM 3349 C C . GLU A 1 437 ? -7.590 -0.050 -27.903 1.00 90.88 437 GLU A C 1
ATOM 3351 O O . GLU A 1 437 ? -7.434 0.723 -28.849 1.00 90.88 437 GLU A O 1
ATOM 3356 N N . ALA A 1 438 ? -6.653 -0.206 -26.962 1.00 88.62 438 ALA A N 1
ATOM 3357 C CA . ALA A 1 438 ? -5.476 0.654 -26.850 1.00 88.62 438 ALA A CA 1
ATOM 3358 C C . ALA A 1 438 ? -4.292 0.236 -27.735 1.00 88.62 438 ALA A C 1
ATOM 3360 O O . ALA A 1 438 ? -3.455 1.085 -28.052 1.00 88.62 438 ALA A O 1
ATOM 3361 N N . MET A 1 439 ? -4.168 -1.047 -28.091 1.00 94.06 439 MET A N 1
ATOM 3362 C CA . MET A 1 439 ? -3.004 -1.556 -28.822 1.00 94.06 439 MET A CA 1
ATOM 3363 C C . MET A 1 439 ? -3.322 -2.761 -29.710 1.00 94.06 439 MET A C 1
ATOM 3365 O O . MET A 1 439 ? -4.282 -3.500 -29.505 1.00 94.06 439 MET A O 1
ATOM 3369 N N . SER A 1 440 ? -2.464 -2.988 -30.700 1.00 96.50 440 SER A N 1
ATOM 3370 C CA . SER A 1 440 ? -2.520 -4.166 -31.567 1.00 96.50 440 SER A CA 1
ATOM 3371 C C . SER A 1 440 ? -2.059 -5.449 -30.858 1.00 96.50 440 SER A C 1
ATOM 3373 O O . SER A 1 440 ? -1.372 -5.421 -29.835 1.00 96.50 440 SER A O 1
ATOM 3375 N N . ALA A 1 441 ? -2.380 -6.608 -31.445 1.00 96.00 441 ALA A N 1
ATOM 3376 C CA . ALA A 1 441 ? -1.925 -7.905 -30.935 1.00 96.00 441 ALA A CA 1
ATOM 3377 C C . ALA A 1 441 ? -0.387 -8.030 -30.901 1.00 96.00 441 ALA A C 1
ATOM 3379 O O . ALA A 1 441 ? 0.157 -8.600 -29.958 1.00 96.00 441 ALA A O 1
ATOM 3380 N N . ASP A 1 442 ? 0.311 -7.463 -31.891 1.00 97.75 442 ASP A N 1
ATOM 3381 C CA . ASP A 1 442 ? 1.778 -7.473 -31.953 1.00 97.75 442 ASP A CA 1
ATOM 3382 C C . ASP A 1 442 ? 2.400 -6.557 -30.878 1.00 97.75 442 ASP A C 1
ATOM 3384 O O . ASP A 1 442 ? 3.416 -6.902 -30.277 1.00 97.75 442 ASP A O 1
ATOM 3388 N N . GLU A 1 443 ? 1.780 -5.411 -30.582 1.00 96.88 443 GLU A N 1
ATOM 3389 C CA . GLU A 1 443 ? 2.205 -4.528 -29.487 1.00 96.88 443 GLU A CA 1
ATOM 3390 C C . GLU A 1 443 ? 1.988 -5.160 -28.111 1.00 96.88 443 GLU A C 1
ATOM 3392 O O . GLU A 1 443 ? 2.873 -5.098 -27.254 1.00 96.88 443 GLU A O 1
ATOM 3397 N N . ARG A 1 444 ? 0.847 -5.827 -27.911 1.00 95.50 444 ARG A N 1
ATOM 3398 C CA . ARG A 1 444 ? 0.601 -6.623 -26.706 1.00 95.50 444 ARG A CA 1
ATOM 3399 C C . ARG A 1 444 ? 1.658 -7.716 -26.550 1.00 95.50 444 ARG A C 1
ATOM 3401 O O . ARG A 1 444 ? 2.253 -7.833 -25.483 1.00 95.50 444 ARG A O 1
ATOM 3408 N N . ALA A 1 445 ? 1.933 -8.465 -27.620 1.00 97.12 445 ALA A N 1
ATOM 3409 C CA . ALA A 1 445 ? 2.942 -9.519 -27.612 1.00 97.12 445 ALA A CA 1
ATOM 3410 C C . ALA A 1 445 ? 4.342 -8.980 -27.273 1.00 97.12 445 ALA A C 1
ATOM 3412 O O . ALA A 1 445 ? 5.121 -9.678 -26.628 1.00 97.12 445 ALA A O 1
ATOM 3413 N N . LEU A 1 446 ? 4.661 -7.736 -27.652 1.00 97.88 446 LEU A N 1
ATOM 3414 C CA . LEU A 1 446 ? 5.927 -7.102 -27.284 1.00 97.88 446 LEU A CA 1
ATOM 3415 C C . LEU A 1 446 ? 6.009 -6.823 -25.776 1.00 97.88 446 LEU A C 1
ATOM 3417 O O . LEU A 1 446 ? 7.052 -7.073 -25.172 1.00 97.88 446 LEU A O 1
ATOM 3421 N N . LEU A 1 447 ? 4.929 -6.324 -25.166 1.00 95.56 447 LEU A N 1
ATOM 3422 C CA . LEU A 1 447 ? 4.862 -6.101 -23.717 1.00 95.56 447 LEU A CA 1
ATOM 3423 C C . LEU A 1 447 ? 4.953 -7.431 -22.947 1.00 95.56 447 LEU A C 1
ATOM 3425 O O . LEU A 1 447 ? 5.717 -7.532 -21.986 1.00 95.56 447 LEU A O 1
ATOM 3429 N N . ASP A 1 448 ? 4.231 -8.460 -23.401 1.00 95.31 448 ASP A N 1
ATOM 3430 C CA . ASP A 1 448 ? 4.235 -9.793 -22.787 1.00 95.31 448 ASP A CA 1
ATOM 3431 C C . ASP A 1 448 ? 5.621 -10.454 -22.898 1.00 95.31 448 ASP A C 1
ATOM 3433 O O . ASP A 1 448 ? 6.148 -10.969 -21.912 1.00 95.31 448 ASP A O 1
ATOM 3437 N N . ALA A 1 449 ? 6.269 -10.367 -24.066 1.00 97.44 449 ALA A N 1
ATOM 3438 C CA . ALA A 1 449 ? 7.624 -10.875 -24.274 1.00 97.44 449 ALA A CA 1
ATOM 3439 C C . ALA A 1 449 ? 8.663 -10.131 -23.418 1.00 97.44 449 ALA A C 1
ATOM 3441 O O . ALA A 1 449 ? 9.582 -10.754 -22.883 1.00 97.44 449 ALA A O 1
ATOM 3442 N N . ALA A 1 450 ? 8.499 -8.816 -23.233 1.00 95.62 450 ALA A N 1
ATOM 3443 C CA . ALA A 1 450 ? 9.333 -8.030 -22.329 1.00 95.62 450 ALA A CA 1
ATOM 3444 C C . ALA A 1 450 ? 9.192 -8.487 -20.870 1.00 95.62 450 ALA A C 1
ATOM 3446 O O . ALA A 1 450 ? 10.197 -8.616 -20.172 1.00 95.62 450 ALA A O 1
ATOM 3447 N N . CYS A 1 451 ? 7.969 -8.785 -20.425 1.00 93.25 451 CYS A N 1
ATOM 3448 C CA . CYS A 1 451 ? 7.714 -9.330 -19.092 1.00 93.25 451 CYS A CA 1
ATOM 3449 C C . CYS A 1 451 ? 8.289 -10.747 -18.919 1.00 93.25 451 CYS A C 1
ATOM 3451 O O . CYS A 1 451 ? 8.852 -11.061 -17.873 1.00 93.25 451 CYS A O 1
ATOM 3453 N N . ALA A 1 452 ? 8.157 -11.600 -19.938 1.00 94.88 452 ALA A N 1
ATOM 3454 C CA . ALA A 1 452 ? 8.559 -13.008 -19.904 1.00 94.88 452 ALA A CA 1
ATOM 3455 C C . ALA A 1 452 ? 10.051 -13.253 -20.200 1.00 94.88 452 ALA A C 1
ATOM 3457 O O . ALA A 1 452 ? 10.490 -14.402 -20.225 1.00 94.88 452 ALA A O 1
ATOM 3458 N N . ASN A 1 453 ? 10.833 -12.193 -20.431 1.00 95.88 453 ASN A N 1
ATOM 3459 C CA . ASN A 1 453 ? 12.232 -12.268 -20.857 1.00 95.88 453 ASN A CA 1
ATOM 3460 C C . ASN A 1 453 ? 12.451 -12.981 -22.213 1.00 95.88 453 ASN A C 1
ATOM 3462 O O . ASN A 1 453 ? 13.511 -13.557 -22.464 1.00 95.88 453 ASN A O 1
ATOM 3466 N N . ASP A 1 454 ? 11.462 -12.945 -23.110 1.00 98.00 454 ASP A N 1
ATOM 3467 C CA . ASP A 1 454 ? 11.530 -13.594 -24.423 1.00 98.00 454 ASP A CA 1
ATOM 3468 C C . ASP A 1 454 ? 12.181 -12.678 -25.472 1.00 98.00 454 ASP A C 1
ATOM 3470 O O . ASP A 1 454 ? 11.537 -11.991 -26.271 1.00 98.00 454 ASP A O 1
ATOM 3474 N N . VAL A 1 455 ? 13.512 -12.696 -25.486 1.00 98.12 455 VAL A N 1
ATOM 3475 C CA . VAL A 1 455 ? 14.337 -11.926 -26.428 1.00 98.12 455 VAL A CA 1
ATOM 3476 C C . VAL A 1 455 ? 14.070 -12.298 -27.889 1.00 98.12 455 VAL A C 1
ATOM 3478 O O . VAL A 1 455 ? 14.194 -11.446 -28.775 1.00 98.12 455 VAL A O 1
ATOM 3481 N N . GLY A 1 456 ? 13.730 -13.561 -28.164 1.00 98.06 456 GLY A N 1
ATOM 3482 C CA . GLY A 1 456 ? 13.468 -14.041 -29.519 1.00 98.06 456 GLY A CA 1
ATOM 3483 C C . GLY A 1 456 ? 12.249 -13.346 -30.110 1.00 98.06 456 GLY A C 1
ATOM 3484 O O . GLY A 1 456 ? 12.342 -12.739 -31.182 1.00 98.06 456 GLY A O 1
ATOM 3485 N N . THR A 1 457 ? 11.145 -13.360 -29.364 1.00 98.31 457 THR A N 1
ATOM 3486 C CA . THR A 1 457 ? 9.899 -12.689 -29.745 1.00 98.31 457 THR A CA 1
ATOM 3487 C C . THR A 1 457 ? 10.076 -11.174 -29.818 1.00 98.31 457 THR A C 1
ATOM 3489 O O . THR A 1 457 ? 9.666 -10.571 -30.810 1.00 98.31 457 THR A O 1
ATOM 3492 N N . ILE A 1 458 ? 10.779 -10.554 -28.858 1.00 98.44 458 ILE A N 1
ATOM 3493 C CA . ILE A 1 458 ? 11.093 -9.113 -28.901 1.00 98.44 458 ILE A CA 1
ATOM 3494 C C . ILE A 1 458 ? 11.789 -8.750 -30.217 1.00 98.44 458 ILE A C 1
ATOM 3496 O O . ILE A 1 458 ? 11.326 -7.874 -30.943 1.00 98.44 458 ILE A O 1
ATOM 3500 N N . ARG A 1 459 ? 12.877 -9.443 -30.578 1.00 98.00 459 ARG A N 1
ATOM 3501 C CA . ARG A 1 459 ? 13.630 -9.142 -31.808 1.00 98.00 459 ARG A CA 1
ATOM 3502 C C . ARG A 1 459 ? 12.784 -9.324 -33.065 1.00 98.00 459 ARG A C 1
ATOM 3504 O O . ARG A 1 459 ? 12.877 -8.506 -33.977 1.00 98.00 459 ARG A O 1
ATOM 3511 N N . GLN A 1 460 ? 11.959 -10.369 -33.114 1.00 98.12 460 GLN A N 1
ATOM 3512 C CA . GLN A 1 460 ? 11.062 -10.614 -34.245 1.00 98.12 460 GLN A CA 1
ATOM 3513 C C . GLN A 1 460 ? 10.011 -9.509 -34.396 1.00 98.12 460 GLN A C 1
ATOM 3515 O O . GLN A 1 460 ? 9.803 -9.018 -35.503 1.00 98.12 460 GLN A O 1
ATOM 3520 N N . LEU A 1 461 ? 9.371 -9.094 -33.301 1.00 98.31 461 LEU A N 1
ATOM 3521 C CA . LEU A 1 461 ? 8.360 -8.034 -33.309 1.00 98.31 461 LEU A CA 1
ATOM 3522 C C . LEU A 1 461 ? 8.972 -6.676 -33.671 1.00 98.31 461 LEU A C 1
ATOM 3524 O O . LEU A 1 461 ? 8.438 -5.957 -34.512 1.00 98.31 461 LEU A O 1
ATOM 3528 N N . LEU A 1 462 ? 10.144 -6.349 -33.128 1.00 97.69 462 LEU A N 1
ATOM 3529 C CA . LEU A 1 462 ? 10.848 -5.116 -33.483 1.00 97.69 462 LEU A CA 1
ATOM 3530 C C . LEU A 1 462 ? 11.275 -5.098 -34.959 1.00 97.69 462 LEU A C 1
ATOM 3532 O O . LEU A 1 462 ? 11.154 -4.065 -35.614 1.00 97.69 462 LEU A O 1
ATOM 3536 N N . ALA A 1 463 ? 11.690 -6.238 -35.524 1.00 97.06 463 ALA A N 1
ATOM 3537 C CA . ALA A 1 463 ? 11.998 -6.352 -36.953 1.00 97.06 463 ALA A CA 1
ATOM 3538 C C . ALA A 1 463 ? 10.769 -6.138 -37.859 1.00 97.06 463 ALA A C 1
ATOM 3540 O O . ALA A 1 463 ? 10.923 -5.709 -39.002 1.00 97.06 463 ALA A O 1
ATOM 3541 N N . LYS A 1 464 ? 9.553 -6.389 -37.353 1.00 97.06 464 LYS A N 1
ATOM 3542 C CA . LYS A 1 464 ? 8.290 -6.059 -38.037 1.00 97.06 464 LYS A CA 1
ATOM 3543 C C . LYS A 1 464 ? 7.911 -4.573 -37.939 1.00 97.06 464 LYS A C 1
ATOM 3545 O O . LYS A 1 464 ? 6.927 -4.168 -38.550 1.00 97.06 464 LYS A O 1
ATOM 3550 N N . GLY A 1 465 ? 8.662 -3.763 -37.191 1.00 97.19 465 GLY A N 1
ATOM 3551 C CA . GLY A 1 465 ? 8.370 -2.341 -36.989 1.00 97.19 465 GLY A CA 1
ATOM 3552 C C . GLY A 1 465 ? 7.341 -2.059 -35.893 1.00 97.19 465 GLY A C 1
ATOM 3553 O O . GLY A 1 465 ? 6.757 -0.977 -35.881 1.00 97.19 465 GLY A O 1
ATOM 3554 N N . VAL A 1 466 ? 7.110 -3.008 -34.977 1.00 97.88 466 VAL A N 1
ATOM 3555 C CA . VAL A 1 466 ? 6.247 -2.794 -33.805 1.00 97.88 466 VAL A CA 1
ATOM 3556 C C . VAL A 1 466 ? 6.795 -1.641 -32.960 1.00 97.88 466 VAL A C 1
ATOM 3558 O O . VAL A 1 466 ? 8.007 -1.517 -32.766 1.00 97.88 466 VAL A O 1
ATOM 3561 N N . ASN A 1 467 ? 5.903 -0.789 -32.451 1.00 97.00 467 ASN A N 1
ATOM 3562 C CA . ASN A 1 467 ? 6.278 0.366 -31.645 1.00 97.00 467 ASN A CA 1
ATOM 3563 C C . ASN A 1 467 ? 6.966 -0.062 -30.334 1.00 97.00 467 ASN A C 1
ATOM 3565 O O . ASN A 1 467 ? 6.315 -0.502 -29.388 1.00 97.00 467 ASN A O 1
ATOM 3569 N N . ILE A 1 468 ? 8.286 0.141 -30.250 1.00 96.44 468 ILE A N 1
ATOM 3570 C CA . ILE A 1 468 ? 9.111 -0.210 -29.081 1.00 96.44 468 ILE A CA 1
ATOM 3571 C C . ILE A 1 468 ? 8.715 0.527 -27.791 1.00 96.44 468 ILE A C 1
ATOM 3573 O O . ILE A 1 468 ? 9.040 0.073 -26.696 1.00 96.44 468 ILE A O 1
ATOM 3577 N N . ASN A 1 469 ? 8.006 1.652 -27.913 1.00 93.31 469 ASN A N 1
ATOM 3578 C CA . ASN A 1 469 ? 7.565 2.483 -26.794 1.00 93.31 469 ASN A CA 1
ATOM 3579 C C . ASN A 1 469 ? 6.038 2.440 -26.604 1.00 93.31 469 ASN A C 1
ATOM 3581 O O . ASN A 1 469 ? 5.473 3.370 -26.021 1.00 93.31 469 ASN A O 1
ATOM 3585 N N . VAL A 1 470 ? 5.359 1.395 -27.102 1.00 94.12 470 VAL A N 1
ATOM 3586 C CA . VAL A 1 470 ? 3.936 1.170 -26.800 1.00 94.12 470 VAL A CA 1
ATOM 3587 C C . VAL A 1 470 ? 3.714 1.147 -25.289 1.00 94.12 470 VAL A C 1
ATOM 3589 O O . VAL A 1 470 ? 4.596 0.740 -24.544 1.00 94.12 470 VAL A O 1
ATOM 3592 N N . ARG A 1 471 ? 2.569 1.625 -24.806 1.00 90.75 471 ARG A N 1
ATOM 3593 C CA . ARG A 1 471 ? 2.287 1.707 -23.370 1.00 90.75 471 ARG A CA 1
ATOM 3594 C C . ARG A 1 471 ? 1.270 0.655 -22.972 1.00 90.75 471 ARG A C 1
ATOM 3596 O O . ARG A 1 471 ? 0.266 0.492 -23.655 1.00 90.75 471 ARG A O 1
ATOM 3603 N N . SER A 1 472 ? 1.527 -0.012 -21.852 1.00 89.19 472 SER A N 1
ATOM 3604 C CA . SER A 1 472 ? 0.585 -0.943 -21.244 1.00 89.19 472 SER A CA 1
ATOM 3605 C C . SER A 1 472 ? -0.730 -0.255 -20.885 1.00 89.19 472 SER A C 1
ATOM 3607 O O . SER A 1 472 ? -0.800 0.965 -20.739 1.00 89.19 472 SER A O 1
ATOM 3609 N N . VAL A 1 473 ? -1.767 -1.045 -20.649 1.00 87.31 473 VAL A N 1
ATOM 3610 C CA . VAL A 1 473 ? -2.971 -0.552 -19.971 1.00 87.31 473 VAL A CA 1
ATOM 3611 C C . VAL A 1 473 ? -2.790 -0.686 -18.455 1.00 87.31 473 VAL A C 1
ATOM 3613 O O . VAL A 1 473 ? -1.959 -1.463 -17.974 1.00 87.31 473 VAL A O 1
ATOM 3616 N N . HIS A 1 474 ? -3.527 0.110 -17.678 1.00 77.69 474 HIS A N 1
ATOM 3617 C CA . HIS A 1 474 ? -3.587 -0.062 -16.228 1.00 77.69 474 HIS A CA 1
ATOM 3618 C C . HIS A 1 474 ? -4.075 -1.476 -15.870 1.00 77.69 474 HIS A C 1
ATOM 3620 O O . HIS A 1 474 ? -5.015 -1.979 -16.476 1.00 77.69 474 HIS A O 1
ATOM 3626 N N . GLY A 1 475 ? -3.422 -2.126 -14.904 1.00 76.56 475 GLY A N 1
ATOM 3627 C CA . GLY A 1 475 ? -3.784 -3.479 -14.467 1.00 76.56 475 GLY A CA 1
ATOM 3628 C C . GLY A 1 475 ? -3.402 -4.612 -15.429 1.00 76.56 475 GLY A C 1
ATOM 3629 O O . GLY A 1 475 ? -3.654 -5.762 -15.101 1.00 76.56 475 GLY A O 1
ATOM 3630 N N . GLN A 1 476 ? -2.766 -4.335 -16.577 1.00 85.06 476 GLN A N 1
ATOM 3631 C CA . GLN A 1 476 ? -2.377 -5.380 -17.540 1.00 85.06 476 GLN A CA 1
ATOM 3632 C C . GLN A 1 476 ? -1.407 -6.421 -16.957 1.00 85.06 476 GLN A C 1
ATOM 3634 O O . GLN A 1 476 ? -1.485 -7.592 -17.316 1.00 85.06 476 GLN A O 1
ATOM 3639 N N . PHE A 1 477 ? -0.490 -6.000 -16.081 1.00 82.88 477 PHE A N 1
ATOM 3640 C CA . PHE A 1 477 ? 0.511 -6.878 -15.478 1.00 82.88 477 PHE A CA 1
ATOM 3641 C C . PHE A 1 477 ? 0.357 -6.920 -13.958 1.00 82.88 477 PHE A C 1
ATOM 3643 O O . PHE A 1 477 ? 0.583 -5.918 -13.271 1.00 82.88 477 PHE A O 1
ATOM 3650 N N . ASP A 1 478 ? 0.020 -8.097 -13.433 1.00 71.12 478 ASP A N 1
ATOM 3651 C CA . ASP A 1 478 ? -0.094 -8.336 -11.997 1.00 71.12 478 ASP A CA 1
ATOM 3652 C C . ASP A 1 478 ? 1.260 -8.135 -11.296 1.00 71.12 478 ASP A C 1
ATOM 3654 O O . ASP A 1 478 ? 2.306 -8.590 -11.754 1.00 71.12 478 ASP A O 1
ATOM 3658 N N . GLY A 1 479 ? 1.259 -7.438 -10.157 1.00 64.06 479 GLY A N 1
ATOM 3659 C CA . GLY A 1 479 ? 2.452 -7.273 -9.316 1.00 64.06 479 GLY A CA 1
ATOM 3660 C C . GLY A 1 479 ? 3.500 -6.270 -9.821 1.00 64.06 479 GLY A C 1
ATOM 3661 O O . GLY A 1 479 ? 4.366 -5.873 -9.041 1.00 64.06 479 GLY A O 1
ATOM 3662 N N . ILE A 1 480 ? 3.394 -5.765 -11.054 1.00 61.50 480 ILE A N 1
ATOM 3663 C CA . ILE A 1 480 ? 4.331 -4.785 -11.635 1.00 61.50 480 ILE A CA 1
ATOM 3664 C C . ILE A 1 480 ? 3.928 -3.343 -11.259 1.00 61.50 480 ILE A C 1
ATOM 3666 O O . ILE A 1 480 ? 3.946 -2.438 -12.077 1.00 61.50 480 ILE A O 1
ATOM 3670 N N . GLY A 1 481 ? 3.571 -3.110 -9.989 1.00 55.66 481 GLY A N 1
ATOM 3671 C CA . GLY A 1 481 ? 3.235 -1.793 -9.428 1.00 55.66 481 GLY A CA 1
ATOM 3672 C C . GLY A 1 481 ? 2.037 -1.063 -10.070 1.00 55.66 481 GLY A C 1
ATOM 3673 O O . GLY A 1 481 ? 1.695 -1.228 -11.230 1.00 55.66 481 GLY A O 1
ATOM 3674 N N . ALA A 1 482 ? 1.399 -0.170 -9.317 1.00 49.66 482 ALA A N 1
ATOM 3675 C CA . ALA A 1 482 ? 0.250 0.624 -9.774 1.00 49.66 482 ALA A CA 1
ATOM 3676 C C . ALA A 1 482 ? 0.577 1.691 -10.849 1.00 49.66 482 ALA A C 1
ATOM 3678 O O . ALA A 1 482 ? -0.227 2.592 -11.083 1.00 49.66 482 ALA A O 1
ATOM 3679 N N . ALA A 1 483 ? 1.765 1.659 -11.465 1.00 58.53 483 ALA A N 1
ATOM 3680 C CA . ALA A 1 483 ? 2.195 2.698 -12.393 1.00 58.53 483 ALA A CA 1
ATOM 3681 C C . ALA A 1 483 ? 1.427 2.562 -13.722 1.00 58.53 483 ALA A C 1
ATOM 3683 O O . ALA A 1 483 ? 1.570 1.545 -14.403 1.00 58.53 483 ALA A O 1
ATOM 3684 N N . PRO A 1 484 ? 0.603 3.552 -14.110 1.00 62.97 484 PRO A N 1
ATOM 3685 C CA . PRO A 1 484 ? -0.147 3.472 -15.353 1.00 62.97 484 PRO A CA 1
ATOM 3686 C C . PRO A 1 484 ? 0.793 3.569 -16.561 1.00 62.97 484 PRO A C 1
ATOM 3688 O O . PRO A 1 484 ? 1.766 4.326 -16.555 1.00 62.97 484 PRO A O 1
ATOM 3691 N N . CYS A 1 485 ? 0.442 2.848 -17.624 1.00 75.44 485 CYS A N 1
ATOM 3692 C CA . CYS A 1 485 ? 0.941 3.090 -18.975 1.00 75.44 485 CYS A CA 1
ATOM 3693 C C . CYS A 1 485 ? 2.462 2.933 -19.152 1.00 75.44 485 CYS A C 1
ATOM 3695 O O . CYS A 1 485 ? 3.143 3.840 -19.655 1.00 75.44 485 CYS A O 1
ATOM 3697 N N . MET A 1 486 ? 2.987 1.770 -18.748 1.00 85.06 486 MET A N 1
ATOM 3698 C CA . MET A 1 486 ? 4.413 1.439 -18.800 1.00 85.06 486 MET A CA 1
ATOM 3699 C C . MET A 1 486 ? 4.838 0.912 -20.179 1.00 85.06 486 MET A C 1
ATOM 3701 O O . MET A 1 486 ? 4.135 0.086 -20.756 1.00 85.06 486 MET A O 1
ATOM 3705 N N . PRO A 1 487 ? 5.996 1.338 -20.705 1.00 91.00 487 PRO A N 1
ATOM 3706 C CA . PRO A 1 487 ? 6.557 0.780 -21.931 1.00 91.00 487 PRO A CA 1
ATOM 3707 C C . PRO A 1 487 ? 7.316 -0.538 -21.702 1.00 91.00 487 PRO A C 1
ATOM 3709 O O . PRO A 1 487 ? 7.712 -0.810 -20.562 1.00 91.00 487 PRO A O 1
ATOM 3712 N N . PRO A 1 488 ? 7.591 -1.327 -22.766 1.00 93.81 488 PRO A N 1
ATOM 3713 C CA . PRO A 1 488 ? 8.252 -2.630 -22.675 1.00 93.81 488 PRO A CA 1
ATOM 3714 C C . PRO A 1 488 ? 9.526 -2.620 -21.829 1.00 93.81 488 PRO A C 1
ATOM 3716 O O . PRO A 1 488 ? 9.730 -3.511 -21.010 1.00 93.81 488 PRO A O 1
ATOM 3719 N N . LEU A 1 489 ? 10.366 -1.585 -21.961 1.00 91.50 489 LEU A N 1
ATOM 3720 C CA . LEU A 1 489 ? 11.610 -1.490 -21.194 1.00 91.50 489 LEU A CA 1
ATOM 3721 C C . LEU A 1 489 ? 11.355 -1.415 -19.682 1.00 91.50 489 LEU A C 1
ATOM 3723 O O . LEU A 1 489 ? 12.049 -2.066 -18.907 1.00 91.50 489 LEU A O 1
ATOM 3727 N N . VAL A 1 490 ? 10.360 -0.637 -19.251 1.00 86.31 490 VAL A N 1
ATOM 3728 C CA . VAL A 1 490 ? 10.023 -0.514 -17.824 1.00 86.31 490 VAL A CA 1
ATOM 3729 C C . VAL A 1 490 ? 9.453 -1.826 -17.299 1.00 86.31 490 VAL A C 1
ATOM 3731 O O . VAL A 1 490 ? 9.822 -2.244 -16.205 1.00 86.31 490 VAL A O 1
ATOM 3734 N N . ILE A 1 491 ? 8.620 -2.503 -18.091 1.00 88.94 491 ILE A N 1
ATOM 3735 C CA . ILE A 1 491 ? 8.079 -3.818 -17.734 1.00 88.94 491 ILE A CA 1
ATOM 3736 C C . ILE A 1 491 ? 9.208 -4.830 -17.548 1.00 88.94 491 ILE A C 1
ATOM 3738 O O . ILE A 1 491 ? 9.270 -5.459 -16.496 1.00 88.94 491 ILE A O 1
ATOM 3742 N N . ALA A 1 492 ? 10.143 -4.926 -18.498 1.00 91.38 492 ALA A N 1
ATOM 3743 C CA . ALA A 1 492 ? 11.291 -5.825 -18.387 1.00 91.38 492 ALA A CA 1
ATOM 3744 C C . ALA A 1 492 ? 12.134 -5.530 -17.134 1.00 91.38 492 ALA A C 1
ATOM 3746 O O . ALA A 1 492 ? 12.517 -6.443 -16.405 1.00 91.38 492 ALA A O 1
ATOM 3747 N N . LEU A 1 493 ? 12.367 -4.249 -16.829 1.00 86.81 493 LEU A N 1
ATOM 3748 C CA . LEU A 1 493 ? 13.101 -3.829 -15.632 1.00 86.81 493 LEU A CA 1
ATOM 3749 C C . LEU A 1 493 ? 12.384 -4.223 -14.336 1.00 86.81 493 LEU A C 1
ATOM 3751 O O . LEU A 1 493 ? 13.011 -4.755 -13.421 1.00 86.81 493 LEU A O 1
ATOM 3755 N N . CYS A 1 494 ? 11.076 -3.986 -14.247 1.00 81.81 494 CYS A N 1
ATOM 3756 C CA . CYS A 1 494 ? 10.293 -4.338 -13.067 1.00 81.81 494 CYS A CA 1
ATOM 3757 C C . CYS A 1 494 ? 10.118 -5.859 -12.908 1.00 81.81 494 CYS A C 1
ATOM 3759 O O . CYS A 1 494 ? 10.133 -6.348 -11.780 1.00 81.81 494 CYS A O 1
ATOM 3761 N N . ALA A 1 495 ? 10.029 -6.602 -14.015 1.00 85.56 495 ALA A N 1
ATOM 3762 C CA . ALA A 1 495 ? 9.994 -8.065 -14.041 1.00 85.56 495 ALA A CA 1
ATOM 3763 C C . ALA A 1 495 ? 11.375 -8.719 -13.828 1.00 85.56 495 ALA A C 1
ATOM 3765 O O . ALA A 1 495 ? 11.460 -9.939 -13.717 1.00 85.56 495 ALA A O 1
ATOM 3766 N N . ARG A 1 496 ? 12.461 -7.929 -13.751 1.00 87.56 496 ARG A N 1
ATOM 3767 C CA . ARG A 1 496 ? 13.860 -8.403 -13.681 1.00 87.56 496 ARG A CA 1
ATOM 3768 C C . ARG A 1 496 ? 14.274 -9.266 -14.885 1.00 87.56 496 ARG A C 1
ATOM 3770 O O . ARG A 1 496 ? 15.144 -10.126 -14.774 1.00 87.56 496 ARG A O 1
ATOM 3777 N N . ALA A 1 497 ? 13.676 -9.007 -16.042 1.00 90.94 497 ALA A N 1
ATOM 3778 C CA . ALA A 1 497 ? 13.981 -9.638 -17.319 1.00 90.94 497 ALA A CA 1
ATOM 3779 C C . ALA A 1 497 ? 15.188 -8.943 -17.980 1.00 90.94 497 ALA A C 1
ATOM 3781 O O . ALA A 1 497 ? 15.040 -8.084 -18.856 1.00 90.94 497 ALA A O 1
ATOM 3782 N N . LYS A 1 498 ? 16.397 -9.263 -17.497 1.00 91.94 498 LYS A N 1
ATOM 3783 C CA . LYS A 1 498 ? 17.651 -8.585 -17.872 1.00 91.94 498 LYS A CA 1
ATOM 3784 C C . LYS A 1 498 ? 17.895 -8.600 -19.380 1.00 91.94 498 LYS A C 1
ATOM 3786 O O . LYS A 1 498 ? 18.164 -7.558 -19.975 1.00 91.94 498 LYS A O 1
ATOM 3791 N N . GLU A 1 499 ? 17.799 -9.763 -20.007 1.00 95.06 499 GLU A N 1
ATOM 3792 C CA . GLU A 1 499 ? 18.128 -9.948 -21.418 1.00 95.06 499 GLU A CA 1
ATOM 3793 C C . GLU A 1 499 ? 17.123 -9.231 -22.330 1.00 95.06 499 GLU A C 1
ATOM 3795 O O . GLU A 1 499 ? 17.520 -8.617 -23.324 1.00 95.06 499 GLU A O 1
ATOM 3800 N N . ALA A 1 500 ? 15.838 -9.228 -21.966 1.00 95.62 500 ALA A N 1
ATOM 3801 C CA . ALA A 1 500 ? 14.818 -8.428 -22.634 1.00 95.62 500 ALA A CA 1
ATOM 3802 C C . ALA A 1 500 ? 15.092 -6.926 -22.503 1.00 95.62 500 ALA A C 1
ATOM 3804 O O . ALA A 1 500 ? 15.029 -6.206 -23.501 1.00 95.62 500 ALA A O 1
ATOM 3805 N N . ALA A 1 501 ? 15.446 -6.446 -21.306 1.00 93.62 501 ALA A N 1
ATOM 3806 C CA . ALA A 1 501 ? 15.792 -5.042 -21.095 1.00 93.62 501 ALA A CA 1
ATOM 3807 C C . ALA A 1 501 ? 16.997 -4.623 -21.957 1.00 93.62 501 ALA A C 1
ATOM 3809 O O . ALA A 1 501 ? 16.940 -3.584 -22.613 1.00 93.62 501 ALA A O 1
ATOM 3810 N N . ILE A 1 502 ? 18.048 -5.451 -22.025 1.00 93.19 502 ILE A N 1
ATOM 3811 C CA . ILE A 1 502 ? 19.213 -5.215 -22.894 1.00 93.19 502 ILE A CA 1
ATOM 3812 C C . ILE A 1 502 ? 18.783 -5.143 -24.361 1.00 93.19 502 ILE A C 1
ATOM 3814 O O . ILE A 1 502 ? 19.104 -4.165 -25.033 1.00 93.19 502 ILE A O 1
ATOM 3818 N N . ALA A 1 503 ? 18.012 -6.119 -24.849 1.00 95.31 503 ALA A N 1
ATOM 3819 C CA . ALA A 1 503 ? 17.560 -6.148 -26.239 1.00 95.31 503 ALA A CA 1
ATOM 3820 C C . ALA A 1 503 ? 16.733 -4.904 -26.615 1.00 95.31 503 ALA A C 1
ATOM 3822 O O . ALA A 1 503 ? 16.908 -4.344 -27.697 1.00 95.31 503 ALA A O 1
ATOM 3823 N N . LEU A 1 504 ? 15.867 -4.438 -25.710 1.00 95.44 504 LEU A N 1
ATOM 3824 C CA . LEU A 1 504 ? 15.068 -3.226 -25.898 1.00 95.44 504 LEU A CA 1
ATOM 3825 C C . LEU A 1 504 ? 15.941 -1.960 -25.905 1.00 95.44 504 LEU A C 1
ATOM 3827 O O . LEU A 1 504 ? 15.760 -1.092 -26.759 1.00 95.44 504 LEU A O 1
ATOM 3831 N N . ILE A 1 505 ? 16.922 -1.856 -25.003 1.00 92.44 505 ILE A N 1
ATOM 3832 C CA . ILE A 1 505 ? 17.878 -0.735 -24.979 1.00 92.44 505 ILE A CA 1
ATOM 3833 C C . ILE A 1 505 ? 18.717 -0.707 -26.264 1.00 92.44 505 ILE A C 1
ATOM 3835 O O . ILE A 1 505 ? 18.906 0.354 -26.862 1.00 92.44 505 ILE A O 1
ATOM 3839 N N . GLU A 1 506 ? 19.216 -1.861 -26.709 1.00 92.12 506 GLU A N 1
ATOM 3840 C CA . GLU A 1 506 ? 20.005 -1.988 -27.938 1.00 92.12 506 GLU A CA 1
ATOM 3841 C C . GLU A 1 506 ? 19.209 -1.589 -29.180 1.00 92.12 506 GLU A C 1
ATOM 3843 O O . GLU A 1 506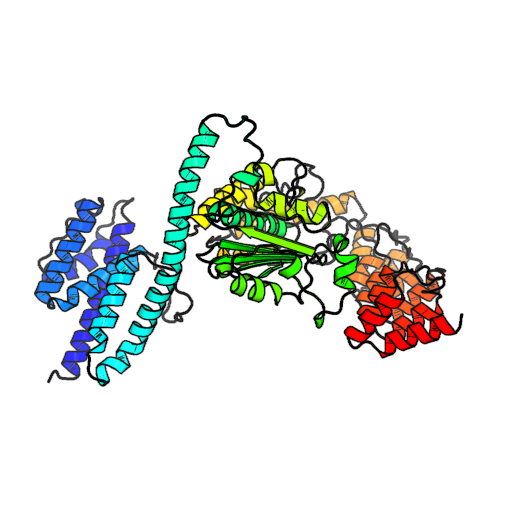 ? 19.759 -0.936 -30.069 1.00 92.12 506 GLU A O 1
ATOM 3848 N N . ALA A 1 507 ? 17.916 -1.916 -29.201 1.00 93.56 507 ALA A N 1
ATOM 3849 C CA . ALA A 1 507 ? 16.987 -1.540 -30.258 1.00 93.56 507 ALA A CA 1
ATOM 3850 C C . ALA A 1 507 ? 16.514 -0.074 -30.192 1.00 93.56 507 ALA A C 1
ATOM 3852 O O . ALA A 1 507 ? 15.765 0.365 -31.063 1.00 93.56 507 ALA A O 1
ATOM 3853 N N . GLY A 1 508 ? 16.967 0.703 -29.203 1.00 91.81 508 GLY A N 1
ATOM 3854 C CA . GLY A 1 508 ? 16.690 2.136 -29.114 1.00 91.81 508 GLY A CA 1
ATOM 3855 C C . GLY A 1 508 ? 15.394 2.493 -28.388 1.00 91.81 508 GLY A C 1
ATOM 3856 O O . GLY A 1 508 ? 14.804 3.530 -28.694 1.00 91.81 508 GLY A O 1
ATOM 3857 N N . ALA A 1 509 ? 14.954 1.670 -27.430 1.00 90.94 509 ALA A N 1
ATOM 3858 C CA . ALA A 1 509 ? 13.870 2.039 -26.524 1.00 90.94 509 ALA A CA 1
ATOM 3859 C C . ALA A 1 509 ? 14.165 3.386 -25.842 1.00 90.94 509 ALA A C 1
ATOM 3861 O O . ALA A 1 509 ? 15.313 3.702 -25.507 1.00 90.94 509 ALA A O 1
ATOM 3862 N N . GLU A 1 510 ? 13.123 4.189 -25.622 1.00 86.69 510 GLU A N 1
ATOM 3863 C CA . GLU A 1 510 ? 13.260 5.438 -24.879 1.00 86.69 510 GLU A CA 1
ATOM 3864 C C . GLU A 1 510 ? 13.752 5.131 -23.452 1.00 86.69 510 GLU A C 1
ATOM 3866 O O . GLU A 1 510 ? 13.393 4.119 -22.866 1.00 86.69 510 GLU A O 1
ATOM 3871 N N . LEU A 1 511 ? 14.632 5.958 -22.880 1.00 83.25 511 LEU A N 1
ATOM 3872 C CA . LEU A 1 511 ? 15.199 5.708 -21.538 1.00 83.25 511 LEU A CA 1
ATOM 3873 C C . LEU A 1 511 ? 14.613 6.638 -20.463 1.00 83.25 511 LEU A C 1
ATOM 3875 O O . LEU A 1 511 ? 14.881 6.476 -19.267 1.00 83.25 511 LEU A O 1
ATOM 3879 N N . ARG A 1 512 ? 13.831 7.640 -20.884 1.00 74.69 512 ARG A N 1
ATOM 3880 C CA . ARG A 1 512 ? 13.201 8.644 -20.023 1.00 74.69 512 ARG A CA 1
ATOM 3881 C C . ARG A 1 512 ? 11.691 8.476 -20.077 1.00 74.69 512 ARG A C 1
ATOM 3883 O O . ARG A 1 512 ? 11.100 8.618 -21.134 1.00 74.69 512 ARG A O 1
ATOM 3890 N N . PHE A 1 513 ? 11.066 8.252 -18.926 1.00 66.12 513 PHE A N 1
ATOM 3891 C CA . PHE A 1 513 ? 9.620 8.075 -18.851 1.00 66.12 513 PHE A CA 1
ATOM 3892 C C . PHE A 1 513 ? 9.016 8.985 -17.774 1.00 66.12 513 PHE A C 1
ATOM 3894 O O . PHE A 1 513 ? 9.451 8.933 -16.617 1.00 66.12 513 PHE A O 1
ATOM 3901 N N . PRO A 1 514 ? 8.046 9.847 -18.126 1.00 54.25 514 PRO A N 1
ATOM 3902 C CA . PRO A 1 514 ? 7.295 10.619 -17.146 1.00 54.25 514 PRO A CA 1
ATOM 3903 C C . PRO A 1 514 ? 6.187 9.781 -16.474 1.00 54.25 514 PRO A C 1
ATOM 3905 O O . PRO A 1 514 ? 5.644 8.888 -17.128 1.00 54.25 514 PRO A O 1
ATOM 3908 N N . PRO A 1 515 ? 5.799 10.090 -15.217 1.00 45.44 515 PRO A N 1
ATOM 3909 C CA . PRO A 1 515 ? 6.436 11.005 -14.271 1.00 45.44 515 PRO A CA 1
ATOM 3910 C C . PRO A 1 515 ? 7.191 10.231 -13.168 1.00 45.44 515 PRO A C 1
ATOM 3912 O O . PRO A 1 515 ? 6.597 9.536 -12.350 1.00 45.44 515 PRO A O 1
ATOM 3915 N N . GLY A 1 516 ? 8.517 10.381 -13.101 1.00 51.72 516 GLY A N 1
ATOM 3916 C CA . GLY A 1 516 ? 9.269 10.124 -11.862 1.00 51.72 516 GLY A CA 1
ATOM 3917 C C . GLY A 1 516 ? 9.924 8.749 -11.672 1.00 51.72 516 GLY A C 1
ATOM 3918 O O . GLY A 1 516 ? 10.565 8.551 -10.643 1.00 51.72 516 GLY A O 1
ATOM 3919 N N . ARG A 1 517 ? 9.863 7.819 -12.637 1.00 58.34 517 ARG A N 1
ATOM 3920 C CA . ARG A 1 517 ? 10.661 6.573 -12.593 1.00 58.34 517 ARG A CA 1
ATOM 3921 C C . ARG A 1 517 ? 11.510 6.400 -13.859 1.00 58.34 517 ARG A C 1
ATOM 3923 O O . ARG A 1 517 ? 11.090 5.723 -14.793 1.00 58.34 517 ARG A O 1
ATOM 3930 N N . PRO A 1 518 ? 12.708 7.011 -13.918 1.00 65.94 518 PRO A N 1
ATOM 3931 C CA . PRO A 1 518 ? 13.683 6.719 -14.966 1.00 65.94 518 PRO A CA 1
ATOM 3932 C C . PRO A 1 518 ? 14.003 5.218 -14.993 1.00 65.94 518 PRO A C 1
ATOM 3934 O O . PRO A 1 518 ? 14.103 4.613 -13.926 1.00 65.94 518 PRO A O 1
ATOM 3937 N N . ALA A 1 519 ? 14.251 4.639 -16.173 1.00 76.12 519 ALA A N 1
ATOM 3938 C CA . ALA A 1 519 ? 14.723 3.253 -16.322 1.00 76.12 519 ALA A CA 1
ATOM 3939 C C . ALA A 1 519 ? 15.905 2.928 -15.379 1.00 76.12 519 ALA A C 1
ATOM 3941 O O . ALA A 1 519 ? 15.997 1.841 -14.811 1.00 76.12 519 ALA A O 1
ATOM 3942 N N . LEU A 1 520 ? 16.753 3.932 -15.125 1.00 78.44 520 LEU A N 1
ATOM 3943 C CA . LEU A 1 520 ? 17.859 3.870 -14.174 1.00 78.44 520 LEU A CA 1
ATOM 3944 C C . LEU A 1 520 ? 17.417 3.532 -12.739 1.00 78.44 520 LEU A C 1
ATOM 3946 O O . LEU A 1 520 ? 18.072 2.732 -12.088 1.00 78.44 520 LEU A O 1
ATOM 3950 N N . VAL A 1 521 ? 16.308 4.085 -12.235 1.00 75.25 521 VAL A N 1
ATOM 3951 C CA . VAL A 1 521 ? 15.830 3.798 -10.867 1.00 75.25 521 VAL A CA 1
ATOM 3952 C C . VAL A 1 521 ? 15.413 2.339 -10.724 1.00 75.25 521 VAL A C 1
ATOM 3954 O O . VAL A 1 521 ? 15.748 1.712 -9.723 1.00 75.25 521 VAL A O 1
ATOM 3957 N N . ALA A 1 522 ? 14.723 1.788 -11.723 1.00 74.19 522 ALA A N 1
ATOM 3958 C CA . ALA A 1 522 ? 14.318 0.387 -11.701 1.00 74.19 522 ALA A CA 1
ATOM 3959 C C . ALA A 1 522 ? 15.540 -0.552 -11.757 1.00 74.19 522 ALA A C 1
ATOM 3961 O O . ALA A 1 522 ? 15.622 -1.492 -10.969 1.00 74.19 522 ALA A O 1
ATOM 3962 N N . ALA A 1 523 ? 16.540 -0.243 -12.593 1.00 79.81 523 ALA A N 1
ATOM 3963 C CA . ALA A 1 523 ? 17.802 -0.991 -12.635 1.00 79.81 523 ALA A CA 1
ATOM 3964 C C . ALA A 1 523 ? 18.575 -0.928 -11.300 1.00 79.81 523 ALA A C 1
ATOM 3966 O O . ALA A 1 523 ? 19.102 -1.939 -10.838 1.00 79.81 523 ALA A O 1
ATOM 3967 N N . LEU A 1 524 ? 18.586 0.236 -10.635 1.00 79.19 524 LEU A N 1
ATOM 3968 C CA . LEU A 1 524 ? 19.193 0.409 -9.309 1.00 79.19 524 LEU A CA 1
ATOM 3969 C C . LEU A 1 524 ? 18.475 -0.410 -8.229 1.00 79.19 524 LEU A C 1
ATOM 3971 O O . LEU A 1 524 ? 19.130 -1.003 -7.378 1.00 79.19 524 LEU A O 1
ATOM 3975 N N . GLN A 1 525 ? 17.141 -0.474 -8.263 1.00 74.12 525 GLN A N 1
ATOM 3976 C CA . GLN A 1 525 ? 16.356 -1.303 -7.339 1.00 74.12 525 GLN A CA 1
ATOM 3977 C C . GLN A 1 525 ? 16.592 -2.802 -7.547 1.00 74.12 525 GLN A C 1
ATOM 3979 O O . GLN A 1 525 ? 16.511 -3.569 -6.590 1.00 74.12 525 GLN A O 1
ATOM 3984 N N . ALA A 1 526 ? 16.890 -3.213 -8.780 1.00 74.38 526 ALA A N 1
ATOM 3985 C CA . ALA A 1 526 ? 17.292 -4.578 -9.093 1.00 74.38 526 ALA A CA 1
ATOM 3986 C C . ALA A 1 526 ? 18.755 -4.882 -8.709 1.00 74.38 526 ALA A C 1
ATOM 3988 O O . ALA A 1 526 ? 19.140 -6.048 -8.724 1.00 74.38 526 ALA A O 1
ATOM 3989 N N . ASN A 1 527 ? 19.550 -3.863 -8.348 1.00 78.25 527 ASN A N 1
ATOM 3990 C CA . ASN A 1 527 ? 20.991 -3.955 -8.087 1.00 78.25 527 ASN A CA 1
ATOM 3991 C C . ASN A 1 527 ? 21.778 -4.597 -9.254 1.00 78.25 527 ASN A C 1
ATOM 3993 O O . ASN A 1 527 ? 22.766 -5.294 -9.035 1.00 78.25 527 ASN A O 1
ATOM 3997 N N . ASP A 1 528 ? 21.336 -4.376 -10.500 1.00 84.44 528 ASP A N 1
ATOM 3998 C CA . ASP A 1 528 ? 21.977 -4.936 -11.697 1.00 84.44 528 ASP A CA 1
ATOM 3999 C C . ASP A 1 528 ? 23.002 -3.951 -12.274 1.00 84.44 528 ASP A C 1
ATOM 4001 O O . ASP A 1 528 ? 22.669 -3.013 -13.006 1.00 84.44 528 ASP A O 1
ATOM 4005 N N . ILE A 1 529 ? 24.267 -4.162 -11.912 1.00 84.88 529 ILE A N 1
ATOM 4006 C CA . ILE A 1 529 ? 25.397 -3.293 -12.268 1.00 84.88 529 ILE A CA 1
ATOM 4007 C C . ILE A 1 529 ? 25.558 -3.169 -13.787 1.00 84.88 529 ILE A C 1
ATOM 4009 O O . ILE A 1 529 ? 25.816 -2.072 -14.288 1.00 84.88 529 ILE A O 1
ATOM 4013 N N . ASP A 1 530 ? 25.395 -4.269 -14.524 1.00 86.06 530 ASP A N 1
ATOM 4014 C CA . ASP A 1 530 ? 25.590 -4.282 -15.977 1.00 86.06 530 ASP A CA 1
ATOM 4015 C C . ASP A 1 530 ? 24.519 -3.444 -16.669 1.00 86.06 530 ASP A C 1
ATOM 4017 O O . ASP A 1 530 ? 24.805 -2.675 -17.587 1.00 86.06 530 ASP A O 1
ATOM 4021 N N . LEU A 1 531 ? 23.283 -3.548 -16.185 1.00 86.19 531 LEU A N 1
ATOM 4022 C CA . LEU A 1 531 ? 22.156 -2.807 -16.725 1.00 86.19 531 LEU A CA 1
ATOM 4023 C C . LEU A 1 531 ? 22.246 -1.317 -16.383 1.00 86.19 531 LEU A C 1
ATOM 4025 O O . LEU A 1 531 ? 21.985 -0.470 -17.237 1.00 86.19 531 LEU A O 1
ATOM 4029 N N . VAL A 1 532 ? 22.683 -0.983 -15.164 1.00 85.19 532 VAL A N 1
ATOM 4030 C CA . VAL A 1 532 ? 22.998 0.399 -14.770 1.00 85.19 532 VAL A CA 1
ATOM 4031 C C . VAL A 1 532 ? 24.091 0.974 -15.671 1.00 85.19 532 VAL A C 1
ATOM 4033 O O . VAL A 1 532 ? 23.919 2.069 -16.206 1.00 85.19 532 VAL A O 1
ATOM 4036 N N . ARG A 1 533 ? 25.183 0.233 -15.894 1.00 84.88 533 ARG A N 1
ATOM 4037 C CA . ARG A 1 533 ? 26.281 0.643 -16.778 1.00 84.88 533 ARG A CA 1
ATOM 4038 C C . ARG A 1 533 ? 25.782 0.896 -18.201 1.00 84.88 533 ARG A C 1
ATOM 4040 O O . ARG A 1 533 ? 25.996 1.984 -18.729 1.00 84.88 533 ARG A O 1
ATOM 4047 N N . LEU A 1 534 ? 25.042 -0.052 -18.776 1.00 85.12 534 LEU A N 1
ATOM 4048 C CA . LEU A 1 534 ? 24.475 0.064 -20.120 1.00 85.12 534 LEU A CA 1
ATOM 4049 C C . LEU A 1 534 ? 23.553 1.289 -20.253 1.00 85.12 534 LEU A C 1
ATOM 4051 O O . LEU A 1 534 ? 23.633 2.034 -21.232 1.00 85.12 534 LEU A O 1
ATOM 4055 N N . LEU A 1 535 ? 22.692 1.536 -19.260 1.00 84.62 535 LEU A N 1
ATOM 4056 C CA . LEU A 1 535 ? 21.803 2.700 -19.242 1.00 84.62 535 LEU A CA 1
ATOM 4057 C C . LEU A 1 535 ? 22.580 4.020 -19.146 1.00 84.62 535 LEU A C 1
ATOM 4059 O O . LEU A 1 535 ? 22.221 4.989 -19.821 1.00 84.62 535 LEU A O 1
ATOM 4063 N N . LEU A 1 536 ? 23.644 4.081 -18.343 1.00 79.62 536 LEU A N 1
ATOM 4064 C CA . LEU A 1 536 ? 24.505 5.265 -18.235 1.00 79.62 536 LEU A CA 1
ATOM 4065 C C . LEU A 1 536 ? 25.253 5.541 -19.547 1.00 79.62 536 LEU A C 1
ATOM 4067 O O . LEU A 1 536 ? 25.271 6.683 -20.005 1.00 79.62 536 LEU A O 1
ATOM 4071 N N . GLU A 1 537 ? 25.780 4.505 -20.200 1.00 82.88 537 GLU A N 1
ATOM 4072 C CA . GLU A 1 537 ? 26.457 4.616 -21.499 1.00 82.88 537 GLU A CA 1
ATOM 4073 C C . GLU A 1 537 ? 25.511 5.105 -22.608 1.00 82.88 537 GLU A C 1
ATOM 4075 O O . GLU A 1 537 ? 25.872 5.960 -23.422 1.00 82.88 537 GLU A O 1
ATOM 4080 N N . ARG A 1 538 ? 24.273 4.594 -22.639 1.00 78.38 538 ARG A N 1
ATOM 4081 C CA . ARG A 1 538 ? 23.302 4.878 -23.710 1.00 78.38 538 ARG A CA 1
ATOM 4082 C C . ARG A 1 538 ? 22.514 6.168 -23.521 1.00 78.38 538 ARG A C 1
ATOM 4084 O O . ARG A 1 538 ? 22.088 6.770 -24.504 1.00 78.38 538 ARG A O 1
ATOM 4091 N N . SER A 1 539 ? 22.309 6.625 -22.290 1.00 67.69 539 SER A N 1
ATOM 4092 C CA . SER A 1 539 ? 21.361 7.711 -22.019 1.00 67.69 539 SER A CA 1
ATOM 4093 C C . SER A 1 539 ? 21.833 9.114 -22.414 1.00 67.69 539 SER A C 1
ATOM 4095 O O . SER A 1 539 ? 21.016 10.034 -22.382 1.00 67.69 539 SER A O 1
ATOM 4097 N N . ARG A 1 540 ? 23.109 9.336 -22.786 1.00 56.34 540 ARG A N 1
ATOM 4098 C CA . ARG A 1 540 ? 23.721 10.688 -22.926 1.00 56.34 540 ARG A CA 1
ATOM 4099 C C . ARG A 1 540 ? 23.445 11.610 -21.723 1.00 56.34 540 ARG A C 1
ATOM 4101 O O . ARG A 1 540 ? 23.682 12.819 -21.779 1.00 56.34 540 ARG A O 1
ATOM 4108 N N . VAL A 1 541 ? 22.928 11.063 -20.627 1.00 52.31 541 VAL A N 1
ATOM 4109 C CA . VAL A 1 541 ? 22.631 11.781 -19.406 1.00 52.31 541 VAL A CA 1
ATOM 4110 C C . VAL A 1 541 ? 23.988 11.941 -18.739 1.00 52.31 541 VAL A C 1
ATOM 4112 O O . VAL A 1 541 ? 24.482 11.021 -18.100 1.00 52.31 541 VAL A O 1
ATOM 4115 N N . ARG A 1 542 ? 24.590 13.134 -18.853 1.00 53.28 542 ARG A N 1
ATOM 4116 C CA . ARG A 1 542 ? 25.368 13.647 -17.717 1.00 53.28 542 ARG A CA 1
ATOM 4117 C C . ARG A 1 542 ? 24.449 13.460 -16.532 1.00 53.28 542 ARG A C 1
ATOM 4119 O O . ARG A 1 542 ? 23.354 14.025 -16.574 1.00 53.28 542 ARG A O 1
ATOM 4126 N N . ALA A 1 543 ? 24.820 12.613 -15.581 1.00 50.81 543 ALA A N 1
ATOM 4127 C CA . ALA A 1 543 ? 23.985 12.291 -14.444 1.00 50.81 543 ALA A CA 1
ATOM 4128 C C . ALA A 1 543 ? 23.751 13.560 -13.615 1.00 50.81 543 ALA A C 1
ATOM 4130 O O . ALA A 1 543 ? 24.329 13.773 -12.564 1.00 50.81 543 ALA A O 1
ATOM 4131 N N . VAL A 1 544 ? 22.802 14.390 -14.042 1.00 49.16 544 VAL A N 1
ATOM 4132 C CA . VAL A 1 544 ? 21.903 15.069 -13.124 1.00 49.16 544 VAL A CA 1
ATOM 4133 C C . VAL A 1 544 ? 20.947 13.974 -12.666 1.00 49.16 544 VAL A C 1
ATOM 4135 O O . VAL A 1 544 ? 19.761 13.961 -12.984 1.00 49.16 544 VAL A O 1
ATOM 4138 N N . ALA A 1 545 ? 21.508 12.962 -12.001 1.00 53.56 545 ALA A N 1
ATOM 4139 C CA . ALA A 1 545 ? 20.729 12.106 -11.150 1.00 53.56 545 ALA A CA 1
ATOM 4140 C C . ALA A 1 545 ? 20.126 13.085 -10.150 1.00 53.56 545 ALA A C 1
ATOM 4142 O O . ALA A 1 545 ? 20.856 13.739 -9.404 1.00 53.56 545 ALA A O 1
ATOM 4143 N N . ALA A 1 546 ? 18.807 13.280 -10.205 1.00 60.03 546 ALA A N 1
ATOM 4144 C CA . ALA A 1 546 ? 18.122 13.965 -9.124 1.00 60.03 546 ALA A CA 1
ATOM 4145 C C . ALA A 1 546 ? 18.643 13.346 -7.822 1.00 60.03 546 ALA A C 1
ATOM 4147 O O . ALA A 1 546 ? 18.778 12.123 -7.760 1.00 60.03 546 ALA A O 1
ATOM 4148 N N . PHE A 1 547 ? 18.975 14.167 -6.824 1.00 66.69 547 PHE A N 1
ATOM 4149 C CA . PHE A 1 547 ? 19.535 13.732 -5.538 1.00 66.69 547 PHE A CA 1
ATOM 4150 C C . PHE A 1 547 ? 18.886 12.442 -5.000 1.00 66.69 547 PHE A C 1
ATOM 4152 O O . PHE A 1 547 ? 19.576 11.560 -4.507 1.00 66.69 547 PHE A O 1
ATOM 4159 N N . GLN A 1 548 ? 17.579 12.276 -5.218 1.00 65.81 548 GLN A N 1
ATOM 4160 C CA . GLN A 1 548 ? 16.799 11.080 -4.894 1.00 65.81 548 GLN A CA 1
ATOM 4161 C C . GLN A 1 548 ? 17.317 9.767 -5.519 1.00 65.81 548 GLN A C 1
ATOM 4163 O O . GLN A 1 548 ? 17.330 8.742 -4.844 1.00 65.81 548 GLN A O 1
ATOM 4168 N N . VAL A 1 549 ? 17.752 9.769 -6.783 1.00 70.25 549 VAL A N 1
ATOM 4169 C CA . VAL A 1 549 ? 18.298 8.586 -7.476 1.00 70.25 549 VAL A CA 1
ATOM 4170 C C . VAL A 1 549 ? 19.654 8.202 -6.887 1.00 70.25 549 VAL A C 1
ATOM 4172 O O . VAL A 1 549 ? 19.895 7.026 -6.618 1.00 70.25 549 VAL A O 1
ATOM 4175 N N . PHE A 1 550 ? 20.511 9.197 -6.638 1.00 75.56 550 PHE A N 1
ATOM 4176 C CA . PHE A 1 550 ? 21.818 8.983 -6.020 1.00 75.56 550 PHE A CA 1
ATOM 4177 C C . PHE A 1 550 ? 21.681 8.504 -4.570 1.00 75.56 550 PHE A C 1
ATOM 4179 O O . PHE A 1 550 ? 22.305 7.518 -4.191 1.00 75.56 550 PHE A O 1
ATOM 4186 N N . TRP A 1 551 ? 20.806 9.138 -3.784 1.00 76.12 551 TRP A N 1
ATOM 4187 C CA . TRP A 1 551 ? 20.489 8.722 -2.418 1.00 76.12 551 TRP A CA 1
ATOM 4188 C C . TRP A 1 551 ? 19.990 7.282 -2.373 1.00 76.12 551 TRP A C 1
ATOM 4190 O O . TRP A 1 551 ? 20.493 6.479 -1.590 1.00 76.12 551 TRP A O 1
ATOM 4200 N N . LYS A 1 552 ? 19.036 6.924 -3.244 1.00 73.00 552 LYS A N 1
ATOM 4201 C CA . LYS A 1 552 ? 18.514 5.558 -3.302 1.00 73.00 552 LYS A CA 1
ATOM 4202 C C . LYS A 1 552 ? 19.638 4.571 -3.615 1.00 73.00 552 LYS A C 1
ATOM 4204 O O . LYS A 1 552 ? 19.765 3.586 -2.899 1.00 73.00 552 LYS A O 1
ATOM 4209 N N . ALA A 1 553 ? 20.489 4.861 -4.600 1.00 76.31 553 ALA A N 1
ATOM 4210 C CA . ALA A 1 553 ? 21.649 4.027 -4.909 1.00 76.31 553 ALA A CA 1
ATOM 4211 C C . ALA A 1 553 ? 22.607 3.896 -3.714 1.00 76.31 553 ALA A C 1
ATOM 4213 O O . ALA A 1 553 ? 22.954 2.787 -3.333 1.00 76.31 553 ALA A O 1
ATOM 4214 N N . ALA A 1 554 ? 22.975 4.992 -3.051 1.00 79.88 554 ALA A N 1
ATOM 4215 C CA . ALA A 1 554 ? 23.869 4.936 -1.895 1.00 79.88 554 ALA A CA 1
ATOM 4216 C C . ALA A 1 554 ? 23.265 4.128 -0.727 1.00 79.88 554 ALA A C 1
ATOM 4218 O O . ALA A 1 554 ? 23.965 3.357 -0.062 1.00 79.88 554 ALA A O 1
ATOM 4219 N N . ALA A 1 555 ? 21.951 4.254 -0.519 1.00 75.69 555 ALA A N 1
ATOM 4220 C CA . ALA A 1 555 ? 21.225 3.582 0.551 1.00 75.69 555 ALA A CA 1
ATOM 4221 C C . ALA A 1 555 ? 20.997 2.081 0.307 1.00 75.69 555 ALA A C 1
ATOM 4223 O O . ALA A 1 555 ? 20.970 1.332 1.282 1.00 75.69 555 ALA A O 1
ATOM 4224 N N . VAL A 1 556 ? 20.807 1.636 -0.945 1.00 69.88 556 VAL A N 1
ATOM 4225 C CA . VAL A 1 556 ? 20.436 0.235 -1.245 1.00 69.88 556 VAL A CA 1
ATOM 4226 C C . VAL A 1 556 ? 21.388 -0.525 -2.170 1.00 69.88 556 VAL A C 1
ATOM 4228 O O . VAL A 1 556 ? 21.390 -1.750 -2.122 1.00 69.88 556 VAL A O 1
ATOM 4231 N N . ALA A 1 557 ? 22.202 0.148 -2.983 1.00 66.25 557 ALA A N 1
ATOM 4232 C CA . ALA A 1 557 ? 22.987 -0.478 -4.049 1.00 66.25 557 ALA A CA 1
ATOM 4233 C C . ALA A 1 557 ? 24.441 -0.767 -3.646 1.00 66.25 557 ALA A C 1
ATOM 4235 O O . ALA A 1 557 ? 24.936 -0.262 -2.639 1.00 66.25 557 ALA A O 1
ATOM 4236 N N . ASP A 1 558 ? 25.124 -1.596 -4.430 1.00 80.69 558 ASP A N 1
ATOM 4237 C CA . ASP A 1 558 ? 26.542 -1.914 -4.242 1.00 80.69 558 ASP A CA 1
ATOM 4238 C C . ASP A 1 558 ? 27.438 -0.661 -4.388 1.00 80.69 558 ASP A C 1
ATOM 4240 O O . ASP A 1 558 ? 27.131 0.263 -5.151 1.00 80.69 558 ASP A O 1
ATOM 4244 N N . ARG A 1 559 ? 28.584 -0.648 -3.697 1.00 86.88 559 ARG A N 1
ATOM 4245 C CA . ARG A 1 559 ? 29.661 0.337 -3.864 1.00 86.88 559 ARG A CA 1
ATOM 4246 C C . ARG A 1 559 ? 29.991 0.554 -5.343 1.00 86.88 559 ARG A C 1
ATOM 4248 O O . ARG A 1 559 ? 30.107 1.699 -5.771 1.00 86.88 559 ARG A O 1
ATOM 4255 N N . ALA A 1 560 ? 30.072 -0.522 -6.127 1.00 87.25 560 ALA A N 1
ATOM 4256 C CA . ALA A 1 560 ? 30.388 -0.459 -7.554 1.00 87.25 560 ALA A CA 1
ATOM 4257 C C . ALA A 1 560 ? 29.372 0.371 -8.368 1.00 87.25 560 ALA A C 1
ATOM 4259 O O . ALA A 1 560 ? 29.743 1.069 -9.310 1.00 87.25 560 ALA A O 1
ATOM 4260 N N . ILE A 1 561 ? 28.089 0.351 -7.993 1.00 85.50 561 ILE A N 1
ATOM 4261 C CA . ILE A 1 561 ? 27.061 1.190 -8.627 1.00 85.50 561 ILE A CA 1
ATOM 4262 C C . ILE A 1 561 ? 27.257 2.660 -8.259 1.00 85.50 561 ILE A C 1
ATOM 4264 O O . ILE A 1 561 ? 27.101 3.532 -9.114 1.00 85.50 561 ILE A O 1
ATOM 4268 N N . VAL A 1 562 ? 27.601 2.949 -7.002 1.00 87.25 562 VAL A N 1
ATOM 4269 C CA . VAL A 1 562 ? 27.870 4.325 -6.564 1.00 87.25 562 VAL A CA 1
ATOM 4270 C C . VAL A 1 562 ? 29.089 4.888 -7.294 1.00 87.25 562 VAL A C 1
ATOM 4272 O O . VAL A 1 562 ? 29.020 6.014 -7.779 1.00 87.25 562 VAL A O 1
ATOM 4275 N N . GLU A 1 563 ? 30.156 4.101 -7.453 1.00 88.62 563 GLU A N 1
ATOM 4276 C CA . GLU A 1 563 ? 31.330 4.473 -8.258 1.00 88.62 563 GLU A CA 1
ATOM 4277 C C . GLU A 1 563 ? 30.929 4.808 -9.703 1.00 88.62 563 GLU A C 1
ATOM 4279 O O . GLU A 1 563 ? 31.218 5.907 -10.176 1.00 88.62 563 GLU A O 1
ATOM 4284 N N . LEU A 1 564 ? 30.152 3.938 -10.362 1.00 86.06 564 LEU A N 1
ATOM 4285 C CA . LEU A 1 564 ? 29.652 4.187 -11.721 1.00 86.06 564 LEU A CA 1
ATOM 4286 C C . LEU A 1 564 ? 28.830 5.481 -11.829 1.00 86.06 564 LEU A C 1
ATOM 4288 O O . LEU A 1 564 ? 28.977 6.237 -12.791 1.00 86.06 564 LEU A O 1
ATOM 4292 N N . LEU A 1 565 ? 27.960 5.757 -10.854 1.00 84.06 565 LEU A N 1
ATOM 4293 C CA . LEU A 1 565 ? 27.157 6.982 -10.839 1.00 84.06 565 LEU A CA 1
ATOM 4294 C C . LEU A 1 565 ? 28.019 8.232 -10.628 1.00 84.06 565 LEU A C 1
ATOM 4296 O O . LEU A 1 565 ? 27.759 9.262 -11.256 1.00 84.06 565 LEU A O 1
ATOM 4300 N N . LEU A 1 566 ? 29.029 8.161 -9.759 1.00 85.06 566 LEU A N 1
ATOM 4301 C CA . LEU A 1 566 ? 29.976 9.251 -9.519 1.00 85.06 566 LEU A CA 1
ATOM 4302 C C . LEU A 1 566 ? 30.797 9.558 -10.778 1.00 85.06 566 LEU A C 1
ATOM 4304 O O . LEU A 1 566 ? 30.878 10.723 -11.185 1.00 85.06 566 LEU A O 1
ATOM 4308 N N . ASP A 1 567 ? 31.314 8.523 -11.440 1.00 84.75 567 ASP A N 1
ATOM 4309 C CA . ASP A 1 567 ? 32.078 8.628 -12.688 1.00 84.75 567 ASP A CA 1
ATOM 4310 C C . ASP A 1 567 ? 31.233 9.210 -13.830 1.00 84.75 567 ASP A C 1
ATOM 4312 O O . ASP A 1 567 ? 31.702 10.053 -14.598 1.00 84.75 567 ASP A O 1
ATOM 4316 N N . ALA A 1 568 ? 29.942 8.863 -13.886 1.00 77.81 568 ALA A N 1
ATOM 4317 C CA . ALA A 1 568 ? 28.976 9.442 -14.825 1.00 77.81 568 ALA A CA 1
ATOM 4318 C C . ALA A 1 568 ? 28.572 10.901 -14.500 1.00 77.81 568 ALA A C 1
ATOM 4320 O O . ALA A 1 568 ? 27.757 11.509 -15.206 1.00 77.81 568 ALA A O 1
ATOM 4321 N N . GLY A 1 569 ? 29.129 11.489 -13.437 1.00 77.75 569 GLY A N 1
ATOM 4322 C CA . GLY A 1 569 ? 28.894 12.876 -13.042 1.00 77.75 569 GLY A CA 1
ATOM 4323 C C . GLY A 1 569 ? 27.707 13.089 -12.099 1.00 77.75 569 GLY A C 1
ATOM 4324 O O . GLY A 1 569 ? 27.265 14.233 -11.973 1.00 77.75 569 GLY A O 1
ATOM 4325 N N . GLY A 1 570 ? 27.242 12.034 -11.417 1.00 70.62 570 GLY A N 1
ATOM 4326 C CA . GLY A 1 570 ? 26.060 11.988 -10.540 1.00 70.62 570 GLY A CA 1
ATOM 4327 C C . GLY A 1 570 ? 25.984 13.070 -9.463 1.00 70.62 570 GLY A C 1
ATOM 4328 O O . GLY A 1 570 ? 24.891 13.414 -9.027 1.00 70.62 570 GLY A O 1
ATOM 4329 N N . LEU A 1 571 ? 27.131 13.644 -9.082 1.00 70.31 571 LEU A N 1
ATOM 4330 C CA . LEU A 1 571 ? 27.268 14.724 -8.098 1.00 70.31 571 LEU A CA 1
ATOM 4331 C C . LEU A 1 571 ? 27.990 15.956 -8.667 1.00 70.31 571 LEU A C 1
ATOM 4333 O O . LEU A 1 571 ? 28.848 16.549 -8.019 1.00 70.31 571 LEU A O 1
ATOM 4337 N N . SER A 1 572 ? 27.704 16.339 -9.917 1.00 70.56 572 SER A N 1
ATOM 4338 C CA . SER A 1 572 ? 28.266 17.567 -10.528 1.00 70.56 572 SER A CA 1
ATOM 4339 C C . SER A 1 572 ? 28.031 18.841 -9.711 1.00 70.56 572 SER A C 1
ATOM 4341 O O . SER A 1 572 ? 28.841 19.761 -9.786 1.00 70.56 572 SER A O 1
ATOM 4343 N N . LYS A 1 573 ? 26.972 18.877 -8.896 1.00 74.69 573 LYS A N 1
ATOM 4344 C CA . LYS A 1 573 ? 26.770 19.862 -7.832 1.00 74.69 573 LYS A CA 1
ATOM 4345 C C . LYS A 1 573 ? 26.266 19.126 -6.589 1.00 74.69 573 LYS A C 1
ATOM 4347 O O . LYS A 1 573 ? 25.201 18.509 -6.691 1.00 74.69 573 LYS A O 1
ATOM 4352 N N . PRO A 1 574 ? 26.989 19.144 -5.455 1.00 75.69 574 PRO A N 1
ATOM 4353 C CA . PRO A 1 574 ? 26.481 18.541 -4.235 1.00 75.69 574 PRO A CA 1
ATOM 4354 C C . PRO A 1 574 ? 25.201 19.282 -3.807 1.00 75.69 574 PRO A C 1
ATOM 4356 O O . PRO A 1 574 ? 25.183 20.515 -3.790 1.00 75.69 574 PRO A O 1
ATOM 4359 N N . PRO A 1 575 ? 24.105 18.566 -3.522 1.00 78.56 575 PRO A N 1
ATOM 4360 C CA . PRO A 1 575 ? 22.905 19.163 -2.960 1.00 78.56 575 PRO A CA 1
ATOM 4361 C C . PRO A 1 575 ? 23.159 19.634 -1.519 1.00 78.56 575 PRO A C 1
ATOM 4363 O O . PRO A 1 575 ? 24.041 19.090 -0.853 1.00 78.56 575 PRO A O 1
ATOM 4366 N N . PRO A 1 576 ? 22.362 20.590 -1.004 1.00 75.69 576 PRO A N 1
ATOM 4367 C CA . PRO A 1 576 ? 22.502 21.099 0.364 1.00 75.69 576 PRO A CA 1
ATOM 4368 C C . PRO A 1 576 ? 22.462 20.014 1.453 1.00 75.69 576 PRO A C 1
ATOM 4370 O O . PRO A 1 576 ? 23.023 20.201 2.521 1.00 75.69 576 PRO A O 1
ATOM 4373 N N . GLN A 1 577 ? 21.819 18.876 1.181 1.00 82.19 577 GLN A N 1
ATOM 4374 C CA . GLN A 1 577 ? 21.658 17.752 2.109 1.00 82.19 577 GLN A CA 1
ATOM 4375 C C . GLN A 1 577 ? 22.777 16.689 2.007 1.00 82.19 577 GLN A C 1
ATOM 4377 O O . GLN A 1 577 ? 22.628 15.583 2.525 1.00 82.19 577 GLN A O 1
ATOM 4382 N N . MET A 1 578 ? 23.882 16.966 1.304 1.00 85.69 578 MET A N 1
ATOM 4383 C CA . MET A 1 578 ? 24.953 15.986 1.059 1.00 85.69 578 MET A CA 1
ATOM 4384 C C . MET A 1 578 ? 25.620 15.488 2.352 1.00 85.69 578 MET A C 1
ATOM 4386 O O . MET A 1 578 ? 25.757 14.279 2.538 1.00 85.69 578 MET A O 1
ATOM 4390 N N . ASP A 1 579 ? 25.964 16.394 3.268 1.00 86.75 579 ASP A N 1
ATOM 4391 C CA . ASP A 1 579 ? 26.622 16.042 4.536 1.00 86.75 579 ASP A CA 1
ATOM 4392 C C . ASP A 1 579 ? 25.711 15.178 5.425 1.00 86.75 579 ASP A C 1
ATOM 4394 O O . ASP A 1 579 ? 26.146 14.189 6.017 1.00 86.75 579 ASP A O 1
ATOM 4398 N N . GLN A 1 580 ? 24.411 15.487 5.437 1.00 80.88 580 GLN A N 1
ATOM 4399 C CA . GLN A 1 580 ? 23.384 14.705 6.129 1.00 80.88 580 GLN A CA 1
ATOM 4400 C C . GLN A 1 580 ? 23.295 13.282 5.563 1.00 80.88 580 GLN A C 1
ATOM 4402 O O . GLN A 1 580 ? 23.263 12.300 6.305 1.00 80.88 580 GLN A O 1
ATOM 4407 N N . MET A 1 581 ? 23.295 13.155 4.237 1.00 84.56 581 MET A N 1
ATOM 4408 C CA . MET A 1 581 ? 23.289 11.862 3.563 1.00 84.56 581 MET A CA 1
ATOM 4409 C C . MET A 1 581 ? 24.534 11.032 3.919 1.00 84.56 581 MET A C 1
ATOM 4411 O O . MET A 1 581 ? 24.407 9.844 4.215 1.00 84.56 581 MET A O 1
ATOM 4415 N N . ILE A 1 582 ? 25.722 11.640 3.930 1.00 89.62 582 ILE A N 1
ATOM 4416 C CA . ILE A 1 582 ? 26.977 10.984 4.331 1.00 89.62 582 ILE A CA 1
ATOM 4417 C C . ILE A 1 582 ? 26.882 10.485 5.781 1.00 89.62 582 ILE A C 1
ATOM 4419 O O . ILE A 1 582 ? 27.194 9.322 6.057 1.00 89.62 582 ILE A O 1
ATOM 4423 N N . ALA A 1 583 ? 26.371 11.314 6.697 1.00 86.56 583 ALA A N 1
ATOM 4424 C CA . ALA A 1 583 ? 26.156 10.931 8.091 1.00 86.56 583 ALA A CA 1
ATOM 4425 C C . ALA A 1 583 ? 25.175 9.750 8.226 1.00 86.56 583 ALA A C 1
ATOM 4427 O O . ALA A 1 583 ? 25.463 8.778 8.930 1.00 86.56 583 ALA A O 1
ATOM 4428 N N . GLN A 1 584 ? 24.052 9.773 7.501 1.00 81.62 584 GLN A N 1
ATOM 4429 C CA . GLN A 1 584 ? 23.066 8.687 7.518 1.00 81.62 584 GLN A CA 1
ATOM 4430 C C . GLN A 1 584 ? 23.613 7.378 6.930 1.00 81.62 584 GLN A C 1
ATOM 4432 O O . GLN A 1 584 ? 23.303 6.299 7.438 1.00 81.62 584 GLN A O 1
ATOM 4437 N N . LEU A 1 585 ? 24.450 7.436 5.889 1.00 86.69 585 LEU A N 1
ATOM 4438 C CA . LEU A 1 585 ? 25.129 6.249 5.358 1.00 86.69 585 LEU A CA 1
ATOM 4439 C C . LEU A 1 585 ? 26.031 5.619 6.421 1.00 86.69 585 LEU A C 1
ATOM 4441 O O . LEU A 1 585 ? 25.974 4.406 6.624 1.00 86.69 585 LEU A O 1
ATOM 4445 N N . ARG A 1 586 ? 26.799 6.429 7.159 1.00 90.25 586 ARG A N 1
ATOM 4446 C CA . ARG A 1 586 ? 27.639 5.941 8.264 1.00 90.25 586 ARG A CA 1
ATOM 4447 C C . ARG A 1 586 ? 26.805 5.288 9.367 1.00 90.25 586 ARG A C 1
ATOM 4449 O O . ARG A 1 586 ? 27.121 4.172 9.770 1.00 90.25 586 ARG A O 1
ATOM 4456 N N . GLN A 1 587 ? 25.702 5.915 9.780 1.00 84.56 587 GLN A N 1
ATOM 4457 C CA . GLN A 1 587 ? 24.778 5.348 10.775 1.00 84.56 587 GLN A CA 1
ATOM 4458 C C . GLN A 1 587 ? 24.173 4.008 10.331 1.00 84.56 587 GLN A C 1
ATOM 4460 O O . GLN A 1 587 ? 23.967 3.118 11.150 1.00 84.56 587 GLN A O 1
ATOM 4465 N N . ARG A 1 588 ? 23.932 3.830 9.028 1.00 82.31 588 ARG A N 1
ATOM 4466 C CA . ARG A 1 588 ? 23.427 2.576 8.445 1.00 82.31 588 ARG A CA 1
ATOM 4467 C C . ARG A 1 588 ? 24.519 1.527 8.192 1.00 82.31 588 ARG A C 1
ATOM 4469 O O . ARG A 1 588 ? 24.252 0.533 7.522 1.00 82.31 588 ARG A O 1
ATOM 4476 N N . GLY A 1 589 ? 25.745 1.741 8.679 1.00 87.69 589 GLY A N 1
ATOM 4477 C CA . GLY A 1 589 ? 26.873 0.823 8.486 1.00 87.69 589 GLY A CA 1
ATOM 4478 C C . GLY A 1 589 ? 27.466 0.848 7.073 1.00 87.69 589 GLY A C 1
ATOM 4479 O O . GLY A 1 589 ? 28.154 -0.084 6.673 1.00 87.69 589 GLY A O 1
ATOM 4480 N N . ARG A 1 590 ? 27.211 1.906 6.296 1.00 88.75 590 ARG A N 1
ATOM 4481 C CA . ARG A 1 590 ? 27.648 2.076 4.897 1.00 88.75 590 ARG A CA 1
ATOM 4482 C C . ARG A 1 590 ? 28.821 3.059 4.802 1.00 88.75 590 ARG A C 1
ATOM 4484 O O . ARG A 1 590 ? 28.874 3.883 3.889 1.00 88.75 590 ARG A O 1
ATOM 4491 N N . GLY A 1 591 ? 29.746 2.982 5.764 1.00 90.88 591 GLY A N 1
ATOM 4492 C CA . GLY A 1 591 ? 30.891 3.893 5.891 1.00 90.88 591 GLY A CA 1
ATOM 4493 C C . GLY A 1 591 ? 31.750 3.962 4.629 1.00 90.88 591 GLY A C 1
ATOM 4494 O O . GLY A 1 591 ? 32.055 5.049 4.162 1.00 90.88 591 GLY A O 1
ATOM 4495 N N . GLU A 1 592 ? 32.004 2.824 3.984 1.00 92.94 592 GLU A N 1
ATOM 4496 C CA . GLU A 1 592 ? 32.804 2.767 2.753 1.00 92.94 592 GLU A CA 1
ATOM 4497 C C . GLU A 1 592 ? 32.201 3.560 1.581 1.00 92.94 592 GLU A C 1
ATOM 4499 O O . GLU A 1 592 ? 32.937 4.086 0.745 1.00 92.94 592 GLU A O 1
ATOM 4504 N N . ILE A 1 593 ? 30.866 3.641 1.503 1.00 92.44 593 ILE A N 1
ATOM 4505 C CA . ILE A 1 593 ? 30.162 4.436 0.486 1.00 92.44 593 ILE A CA 1
ATOM 4506 C C . ILE A 1 593 ? 30.235 5.923 0.845 1.00 92.44 593 ILE A C 1
ATOM 4508 O O . ILE A 1 593 ? 30.463 6.747 -0.038 1.00 92.44 593 ILE A O 1
ATOM 4512 N N . ALA A 1 594 ? 30.071 6.267 2.125 1.00 92.25 594 ALA A N 1
ATOM 4513 C CA . ALA A 1 594 ? 30.252 7.635 2.608 1.00 92.25 594 ALA A CA 1
ATOM 4514 C C . ALA A 1 594 ? 31.667 8.154 2.297 1.00 92.25 594 ALA A C 1
ATOM 4516 O O . ALA A 1 594 ? 31.803 9.207 1.678 1.00 92.25 594 ALA A O 1
ATOM 4517 N N . ASP A 1 595 ? 32.696 7.370 2.618 1.00 93.75 595 ASP A N 1
ATOM 4518 C CA . ASP A 1 595 ? 34.097 7.721 2.366 1.00 93.75 595 ASP A CA 1
ATOM 4519 C C . ASP A 1 595 ? 34.382 7.866 0.862 1.00 93.75 595 ASP A C 1
ATOM 4521 O O . ASP A 1 595 ? 35.107 8.766 0.436 1.00 93.75 595 ASP A O 1
ATOM 4525 N N . LEU A 1 596 ? 33.779 7.009 0.028 1.00 93.38 596 LEU A N 1
ATOM 4526 C CA . LEU A 1 596 ? 33.868 7.116 -1.430 1.00 93.38 596 LEU A CA 1
ATOM 4527 C C . LEU A 1 596 ? 33.279 8.442 -1.941 1.00 93.38 596 LEU A C 1
ATOM 4529 O O . LEU A 1 596 ? 33.876 9.086 -2.807 1.00 93.38 596 LEU A O 1
ATOM 4533 N N . ILE A 1 597 ? 32.117 8.849 -1.424 1.00 90.31 597 ILE A N 1
ATOM 4534 C CA . ILE A 1 597 ? 31.453 10.100 -1.809 1.00 90.31 597 ILE A CA 1
ATOM 4535 C C . ILE A 1 597 ? 32.300 11.302 -1.385 1.00 90.31 597 ILE A C 1
ATOM 4537 O O . ILE A 1 597 ? 32.574 12.167 -2.217 1.00 90.31 597 ILE A O 1
ATOM 4541 N N . GLU A 1 598 ? 32.764 11.333 -0.133 1.00 92.12 598 GLU A N 1
ATOM 4542 C CA . GLU A 1 598 ? 33.650 12.382 0.392 1.00 92.12 598 GLU A CA 1
ATOM 4543 C C . GLU A 1 598 ? 34.923 12.506 -0.457 1.00 92.12 598 GLU A C 1
ATOM 4545 O O . GLU A 1 598 ? 35.285 13.601 -0.893 1.00 92.12 598 GLU A O 1
ATOM 4550 N N . ALA A 1 599 ? 35.563 11.377 -0.780 1.00 93.00 599 ALA A N 1
ATOM 4551 C CA . ALA A 1 599 ? 36.758 11.348 -1.616 1.00 93.00 599 ALA A CA 1
ATOM 4552 C C . ALA A 1 599 ? 36.504 11.856 -3.044 1.00 93.00 599 ALA A C 1
ATOM 4554 O O . ALA A 1 599 ? 37.399 12.445 -3.652 1.00 93.00 599 ALA A O 1
ATOM 4555 N N . HIS A 1 600 ? 35.314 11.627 -3.608 1.00 89.44 600 HIS A N 1
ATOM 4556 C CA . HIS A 1 600 ? 34.953 12.159 -4.923 1.00 89.44 600 HIS A CA 1
ATOM 4557 C C . HIS A 1 600 ? 34.676 13.666 -4.875 1.00 89.44 600 HIS A C 1
ATOM 4559 O O . HIS A 1 600 ? 35.105 14.388 -5.775 1.00 89.44 600 HIS A O 1
ATOM 4565 N N . LEU A 1 601 ? 33.995 14.149 -3.831 1.00 88.44 601 LEU A N 1
ATOM 4566 C CA . LEU A 1 601 ? 33.723 15.575 -3.634 1.00 88.44 601 LEU A CA 1
ATOM 4567 C C . LEU A 1 601 ? 35.011 16.374 -3.416 1.00 88.44 601 LEU A C 1
ATOM 4569 O O . LEU A 1 601 ? 35.156 17.433 -4.007 1.00 88.44 601 LEU A O 1
ATOM 4573 N N . ALA A 1 602 ? 35.973 15.841 -2.657 1.00 89.38 602 ALA A N 1
ATOM 4574 C CA . ALA A 1 602 ? 37.264 16.490 -2.411 1.00 89.38 602 ALA A CA 1
ATOM 4575 C C . ALA A 1 602 ? 38.166 16.607 -3.658 1.00 89.38 602 ALA A C 1
ATOM 4577 O O . ALA A 1 602 ? 39.106 17.399 -3.669 1.00 89.38 602 ALA A O 1
ATOM 4578 N N . LYS A 1 603 ? 37.921 15.799 -4.700 1.00 87.38 603 LYS A N 1
ATOM 4579 C CA . LYS A 1 603 ? 38.676 15.830 -5.968 1.00 87.38 603 LYS A CA 1
ATOM 4580 C C . LYS A 1 603 ? 38.174 16.894 -6.951 1.00 87.38 603 LYS A C 1
ATOM 4582 O O . LYS A 1 603 ? 38.792 17.061 -8.003 1.00 87.38 603 LYS A O 1
ATOM 4587 N N . ARG A 1 604 ? 37.048 17.542 -6.660 1.00 75.69 604 ARG A N 1
ATOM 4588 C CA . ARG A 1 604 ? 36.432 18.583 -7.490 1.00 75.69 604 ARG A CA 1
ATOM 4589 C C . ARG A 1 604 ? 36.609 19.944 -6.852 1.00 75.69 604 ARG A C 1
ATOM 4591 O O . ARG A 1 604 ? 36.738 20.904 -7.642 1.00 75.69 604 ARG A O 1
#

Secondary structure (DSSP, 8-state):
---HHHHHHHHHHHHHHHHHHHHHHHHHHSTTS---GGGTHHHHHHHTTTT----GGGGGSHHHHHHHHHHHHHHHHHHH-GGGHHHHHHHHHHHHT---SS--S---GGGPPP--HHHHHHHHHHHHHHTTS-HHHHHHTHHHHHHHHHHHHHHHHHHHHHHHHHHHHHHHHHHHHHHTT-TT--PPPGGGT--HHHHHHHHHHHHHHHHHHHHHH--S-EEES-GGGTEEEEE-SSS-EEEEEEETTEEEEEEE-TTT-HHHHHS-TTT--GGGGSTT--GGGHHHHHHHHTGGGG--SEEEEE-SS-EEEE--S-HHHHHHHHHHHS-HHHHHHSSS-SSTTGGGS-HHHHHHHHHHHHHHHTT-EEE-HHHHHHHH-S--STT----PPP-HHHHHHHHHHHHTTTEEE---HHHHHHHHHHHHHHHHHHHHHHS-HHHHHHHHHHHTT-HHHHHHHHHTT--TT--PPTTSSTTS-S-SS--HHHHHHHTT-HHHHHHHHHTT-----TTT--HHHHHHHTT-HHHHHHHHHHS-------HHHHHHHHHHS-HHHHHHHHHTTTTSS--TTHHHHHHHHHHTT-HHHHHHHHHHHTT-

Sequence (604 aa):
MSTATDMQNHMQRYRDLWRLGLHFASLARGSRTKLKPAAIEPVRDVLEPLGVRLNVGKLATEEGRDATRTTISAAVARVHGSDAAPIFSLAWAAADVRPWTEVEPGIVPDQIPPIGRDTSAAAQRFLTESAGLEEPVRSELAELRGWCEAVVSGWARSCELAEFGQLVAEVFKREDAAEAADPDADTPSSLQTATPGHVVEMIVLHHLVCSIAALRLGPSSMFRGDIYEGVHAHDDQSESHFIVGWNRHGIVGFGFHKYAAHEEIDTPEAERNPMRHLPGLPSALLPLAEQLSNQRGRWFTAGFYLTDTARRIEPGYSDDGSAAFKAFVGPPREALFKPPASWAMLRSLLREQAELARLLAKRAMAGGGIIINEESDVLLDPSWNAEGRVSFPLREDNLERVVAELAKVGLSWTVPGDVLATDRAAMKGAIEASIAEAMSADERALLDAACANDVGTIRQLLAKGVNINVRSVHGQFDGIGAAPCMPPLVIALCARAKEAAIALIEAGAELRFPPGRPALVAALQANDIDLVRLLLERSRVRAVAAFQVFWKAAAVADRAIVELLLDAGGLSKPPPQMDQMIAQLRQRGRGEIADLIEAHLAKR